Protein 7NVH (pdb70)

Organism: Mycobacterium tuberculosis (strain ATCC 25618 / H37Rv) (NCBI:txid83332)

InterPro domains:
  IPR000731 Sterol-sensing domain [PS50156] (220-335)
  IPR004869 Membrane transport protein MMPL domain [PF03176] (47-340)
  IPR004869 Membrane transport protein MMPL domain [PF03176] (427-735)
  IPR050545 HpnN/MmpL-like transporters [PTHR33406] (2-742)

Sequence (717 aa):
MFAWWGRTVYRYRFIVIGVMVALCLGGGVFGLSLGKHVTQSGFYDDGSQSVQASVLGDQVYGRDRSGHIVAIFQAPAGKTVDDPAWSKKKVVDELNRFQQDHPDQVLGWAGYLRASQATGMATADKKYTFVSIPLKGDDDDTILNNYKAIAPDLQRLDGGTVKKLAGLQPVAEALTGTIATDQRRMEVLALPLVAVVLFFVFGGVIAAGLPVMVGGLCIAGALGIMRFLAIFGPVHYFAQPVVSLIGLGIAIDYGLFIVSRFREEIAEGYDTETAVRRTVITAGRTVTFSAVLIVASAIGLLLFPQGFLKSLTYATIASVMLSAILSITVLPACLGILGKHVDAEEVEAGFWGKLVNRVMKRPVLFAAPIVIIMILLIIPVGKLSLGGISEKYLPPTNSVRQAQEEFDKLFPGYRTNPLTLVIQTSNHQPVTDAQIADIRSKAMAIGGFIEPDNDPANMWQERAYAVGASKDPSVRVLQNGLINPADASKKLTELRAITPPKGITVLVGGTPALELDSIHHGLFAKMPLMVVILLTTTIVLMFLAFGSVVLPIKATLMSALTLGSTMGILTWIFVDGHFSKWLNFTPTPLTAPVIGLIIALVFGLSTDYEVFLVSRMVEARERGMSTQEAIRIGTAATGRIITAAALIVAVVAGAFVFSDLVMMKYLAFGLMAALLLDATVVRMFLVPSVMKLLGDDCWWAPRWARRLQTRIGLGEIHLP

Solvent-accessible surface area: 29834 Å² total; per-residue (Å²): 132,19,37,157,63,0,128,28,0,42,179,124,49,120,115,17,39,39,73,27,38,56,120,2,109,48,26,8,93,86,3,147,34,2,40,153,88,4,12,38,63,12,26,72,20,95,60,15,84,0,22,82,2,34,70,34,2,51,103,7,0,1,66,92,29,42,20,8,0,2,0,0,1,63,10,51,104,70,108,57,2,73,29,114,70,20,24,135,91,2,33,68,47,2,53,147,9,49,120,92,32,78,109,36,4,58,12,15,58,2,26,24,124,49,82,169,26,100,62,23,10,17,113,89,56,89,40,0,0,0,7,1,24,0,79,12,134,71,50,31,60,1,1,79,24,5,75,59,0,10,84,58,0,83,152,9,22,69,48,55,3,68,13,0,9,109,6,4,14,13,53,18,26,17,35,9,6,74,68,0,38,156,40,5,93,70,105,2,60,64,89,1,40,77,29,0,90,153,13,18,55,8,104,64,2,6,29,15,0,40,82,1,0,28,16,0,42,26,4,0,39,4,68,0,30,108,52,14,96,155,34,94,4,8,24,9,0,24,0,0,1,8,8,10,0,6,0,1,0,0,0,0,0,0,23,1,0,18,14,0,72,66,0,31,89,101,65,78,91,26,66,32,0,0,58,33,0,4,14,17,9,2,15,20,0,28,6,0,0,38,0,8,28,7,0,1,66,1,0,47,60,0,35,0,17,0,0,76,3,0,0,93,0,0,38,14,0,0,58,20,0,2,66,0,0,29,13,0,0,2,0,11,0,6,77,45,7,154,131,1,93,74,167,132,93,62,64,32,133,43,3,107,30,3,67,130,0,3,128,132,21,82,116,61,8,47,71,22,48,104,104,2,88,93,56,49,120,31,35,61,154,40,69,33,19,21,64,46,16,91,0,0,9,51,94,35,80,39,12,87,12,7,59,47,3,47,147,39,11,109,64,80,126,100,82,28,0,14,0,0,0,40,15,76,100,143,96,90,7,74,105,62,40,18,53,62,0,55,68,76,0,72,86,26,49,25,1,76,78,70,109,136,49,88,71,57,20,4,98,72,42,78,93,34,108,51,20,70,132,63,74,6,5,57,2,5,49,14,11,14,93,99,106,88,42,11,52,122,13,9,96,76,2,89,75,30,93,41,55,189,30,8,69,28,19,2,0,8,58,14,0,20,43,27,12,6,24,100,14,1,103,75,74,32,96,90,1,65,81,41,7,58,75,44,0,61,77,36,0,25,24,4,1,3,2,50,34,2,1,83,10,0,12,115,11,1,49,37,0,19,9,0,0,40,0,32,3,0,98,9,1,27,68,20,81,109,20,180,199,29,69,8,31,64,12,61,2,5,1,3,0,15,0,1,0,25,1,9,0,4,1,7,3,0,0,6,2,0,4,2,1,20,44,0,8,18,1,77,70,122,67,62,65,11,59,60,0,0,58,33,0,3,5,23,2,0,143,23,2,45,5,0,11,95,0,10,35,33,4,2,18,11,0,6,129,3,43,6,2,2,0,8,0,0,0,37,0,5,49,10,1,4,109,16,3,0,61,38,0,10,37,41,2,0,1,0,35,0,77,97,75,22,101,89,0,22,134,7,27,197,167,2,91,150,75,6,91,188,83,32,26,21,98,32,74,25,141

Secondary structure (DSSP, 8-state):
-HHHHHHHHHHTSSTTTTTTTHHHHTTTSSGGGHHHHEES--SSBTTSHHHHHHHHHHHHH---TTSS-EEEEE-SSSS-TT-HHHHHHHHHHHTTTSSSSTTTB---EETTT-TT-GGGB-TTS-EEEEE--B--SSHHHHHHHHHTTHHHHTTGGGTT-EEESHHHHHHHHHTHHHHHHHHIIIIIHHHHHHHHHHHHSSHHHHHHHHHHHHHHHHHHHHHHHHHTTTS-EETTHHHHHHHHHHTHHHHHHHHHHHHHHHHHHTT--HHHHHHHHIIIIIHHHHHHHHHHHHHHHGGGGS-BHHHHHHHHHHHHHHHHHHHHHHHHHHHHHHHHGGGG----STTSSHHHHHHHTTTSTTTTTHHHHHHHHTTTGGGGS---B---GGGS-TT-SSHHHHHHHHHHSTTSS--EEEEEEEBTT--PPPHHHHHHHHHHHTT---B--SSS-GGGSSEEPPP-TT----TTEEEEEEEBSSGGGHHHHHHHHTT---SSSB--EEEEHHHHHHHHHHHHHTSHHHHHHHHHHHHHHHHHHHSS-SHHHHHHHHHHHHHHHHHHHHHIIIIIS-TTHHHHT----PPBHHHHHHHHHHHHHHHHHHHHHHHHHHHHHHHTT--HHHHHHHHHHHSHHHHHHHHHHHHHHHHHHHT-S-HHHHHHHHHHHHHHHHIIIIIIIIIHHHHHHHH-GGGG---HHHHHHHHHHT-------

Radius of gyration: 29.67 Å; Cα contacts (8 Å, |Δi|>4): 1236; chains: 1; bounding box: 66×55×86 Å

B-factor: mean 53.31, std 4.45, range [43.67, 74.85]

Structure (mmCIF, N/CA/C/O backbone):
data_7NVH
#
_entry.id   7NVH
#
_cell.length_a   1.00
_cell.length_b   1.00
_cell.length_c   1.00
_cell.angle_alpha   90.00
_cell.angle_beta   90.00
_cell.angle_gamma   90.00
#
_symmetry.space_group_name_H-M   'P 1'
#
loop_
_entity.id
_entity.type
_entity.pdbx_description
1 polymer 'Trehalose monomycolate exporter MmpL3'
2 non-polymer 'Lauryl Maltose Neopentyl Glycol'
#
loop_
_atom_site.group_PDB
_atom_site.id
_atom_site.type_symbol
_atom_site.label_atom_id
_atom_site.label_alt_id
_atom_site.label_comp_id
_atom_site.label_asym_id
_atom_site.label_entity_id
_atom_site.label_seq_id
_atom_site.pdbx_PDB_ins_code
_atom_site.Cartn_x
_atom_site.Cartn_y
_atom_site.Cartn_z
_atom_site.occupancy
_atom_site.B_iso_or_equiv
_atom_site.auth_seq_id
_atom_site.auth_comp_id
_atom_site.auth_asym_id
_atom_site.auth_atom_id
_atom_site.pdbx_PDB_model_num
ATOM 1 N N . MET A 1 1 ? 113.881 148.326 114.337 1.00 52.55 1 MET A N 1
ATOM 2 C CA . MET A 1 1 ? 114.470 148.610 115.639 1.00 52.55 1 MET A CA 1
ATOM 3 C C . MET A 1 1 ? 115.983 148.724 115.527 1.00 52.55 1 MET A C 1
ATOM 4 O O . MET A 1 1 ? 116.560 149.755 115.861 1.00 52.55 1 MET A O 1
ATOM 9 N N . PHE A 1 2 ? 116.626 147.654 115.059 1.00 49.27 2 PHE A N 1
ATOM 10 C CA . PHE A 1 2 ? 118.066 147.693 114.838 1.00 49.27 2 PHE A CA 1
ATOM 11 C C . PHE A 1 2 ? 118.428 148.463 113.578 1.00 49.27 2 PHE A C 1
ATOM 12 O O . PHE A 1 2 ? 119.538 148.994 113.481 1.00 49.27 2 PHE A O 1
ATOM 20 N N . ALA A 1 3 ? 117.519 148.530 112.607 1.00 47.65 3 ALA A N 1
ATOM 21 C CA . ALA A 1 3 ? 117.757 149.303 111.397 1.00 47.65 3 ALA A CA 1
ATOM 22 C C . ALA A 1 3 ? 117.507 150.788 111.595 1.00 47.65 3 ALA A C 1
ATOM 23 O O . ALA A 1 3 ? 117.813 151.578 110.696 1.00 47.65 3 ALA A O 1
ATOM 25 N N . TRP A 1 4 ? 116.953 151.180 112.738 1.00 46.18 4 TRP A N 1
ATOM 26 C CA . TRP A 1 4 ? 116.800 152.581 113.102 1.00 46.18 4 TRP A CA 1
ATOM 27 C C . TRP A 1 4 ? 117.961 153.059 113.961 1.00 46.18 4 TRP A C 1
ATOM 28 O O . TRP A 1 4 ? 118.444 154.186 113.788 1.00 46.18 4 TRP A O 1
ATOM 39 N N . TRP A 1 5 ? 118.423 152.211 114.881 1.00 46.41 5 TRP A N 1
ATOM 40 C CA . TRP A 1 5 ? 119.595 152.556 115.673 1.00 46.41 5 TRP A CA 1
ATOM 41 C C . TRP A 1 5 ? 120.828 152.699 114.799 1.00 46.41 5 TRP A C 1
ATOM 42 O O . TRP A 1 5 ? 121.690 153.532 115.083 1.00 46.41 5 TRP A O 1
ATOM 53 N N . GLY A 1 6 ? 120.932 151.905 113.735 1.00 46.34 6 GLY A N 1
ATOM 54 C CA . GLY A 1 6 ? 122.047 152.060 112.821 1.00 46.34 6 GLY A CA 1
ATOM 55 C C . GLY A 1 6 ? 122.079 153.419 112.155 1.00 46.34 6 GLY A C 1
ATOM 56 O O . GLY A 1 6 ? 123.154 153.959 111.887 1.00 46.34 6 GLY A O 1
ATOM 57 N N . ARG A 1 7 ? 120.910 153.990 111.879 1.00 46.33 7 ARG A N 1
ATOM 58 C CA . ARG A 1 7 ? 120.838 155.303 111.254 1.00 46.33 7 ARG A CA 1
ATOM 59 C C . ARG A 1 7 ? 120.961 156.440 112.251 1.00 46.33 7 ARG A C 1
ATOM 60 O O . ARG A 1 7 ? 121.407 157.530 111.876 1.00 46.33 7 ARG A O 1
ATOM 68 N N . THR A 1 8 ? 120.566 156.228 113.506 1.00 46.09 8 THR A N 1
ATOM 69 C CA . THR A 1 8 ? 120.659 157.293 114.497 1.00 46.09 8 THR A CA 1
ATOM 70 C C . THR A 1 8 ? 121.962 157.283 115.284 1.00 46.09 8 THR A C 1
ATOM 71 O O . THR A 1 8 ? 122.278 158.285 115.931 1.00 46.09 8 THR A O 1
ATOM 75 N N . VAL A 1 9 ? 122.727 156.190 115.252 1.00 46.37 9 VAL A N 1
ATOM 76 C CA . VAL A 1 9 ? 124.031 156.180 115.908 1.00 46.37 9 VAL A CA 1
ATOM 77 C C . VAL A 1 9 ? 125.099 156.822 115.043 1.00 46.37 9 VAL A C 1
ATOM 78 O O . VAL A 1 9 ? 126.212 157.065 115.524 1.00 46.37 9 VAL A O 1
ATOM 82 N N . TYR A 1 10 ? 124.795 157.112 113.782 1.00 46.06 10 TYR A N 1
ATOM 83 C CA . TYR A 1 10 ? 125.731 157.808 112.913 1.00 46.06 10 TYR A CA 1
ATOM 84 C C . TYR A 1 10 ? 125.454 159.298 112.819 1.00 46.06 10 TYR A C 1
ATOM 85 O O . TYR A 1 10 ? 126.397 160.089 112.748 1.00 46.06 10 TYR A O 1
ATOM 94 N N . ARG A 1 11 ? 124.185 159.708 112.802 1.00 45.19 11 ARG A N 1
ATOM 95 C CA . ARG A 1 11 ? 123.892 161.136 112.785 1.00 45.19 11 ARG A CA 1
ATOM 96 C C . ARG A 1 11 ? 124.418 161.807 114.046 1.00 45.19 11 ARG A C 1
ATOM 97 O O . ARG A 1 11 ? 125.026 162.882 113.982 1.00 45.19 11 ARG A O 1
ATOM 105 N N . TYR A 1 12 ? 124.208 161.181 115.200 1.00 44.93 12 TYR A N 1
ATOM 106 C CA . TYR A 1 12 ? 124.810 161.608 116.458 1.00 44.93 12 TYR A CA 1
ATOM 107 C C . TYR A 1 12 ? 125.826 160.540 116.839 1.00 44.93 12 TYR A C 1
ATOM 108 O O . TYR A 1 12 ? 125.541 159.637 117.622 1.00 44.93 12 TYR A O 1
ATOM 117 N N . ARG A 1 13 ? 127.022 160.645 116.271 1.00 45.65 13 ARG A N 1
ATOM 118 C CA . ARG A 1 13 ? 128.110 159.735 116.591 1.00 45.65 13 ARG A CA 1
ATOM 119 C C . ARG A 1 13 ? 129.128 160.365 117.523 1.00 45.65 13 ARG A C 1
ATOM 120 O O . ARG A 1 13 ? 130.081 159.695 117.931 1.00 45.65 13 ARG A O 1
ATOM 128 N N . PHE A 1 14 ? 128.944 161.635 117.871 1.00 46.83 14 PHE A N 1
ATOM 129 C CA . PHE A 1 14 ? 129.758 162.321 118.861 1.00 46.83 14 PHE A CA 1
ATOM 130 C C . PHE A 1 14 ? 129.069 162.413 120.211 1.00 46.83 14 PHE A C 1
ATOM 131 O O . PHE A 1 14 ? 129.717 162.241 121.245 1.00 46.83 14 PHE A O 1
ATOM 139 N N . ILE A 1 15 ? 127.759 162.672 120.225 1.00 46.78 15 ILE A N 1
ATOM 140 C CA . ILE A 1 15 ? 127.005 162.694 121.472 1.00 46.78 15 ILE A CA 1
ATOM 141 C C . ILE A 1 15 ? 126.835 161.305 122.066 1.00 46.78 15 ILE A C 1
ATOM 142 O O . ILE A 1 15 ? 126.447 161.183 123.230 1.00 46.78 15 ILE A O 1
ATOM 147 N N . VAL A 1 16 ? 127.125 160.252 121.306 1.00 48.74 16 VAL A N 1
ATOM 148 C CA . VAL A 1 16 ? 127.115 158.905 121.859 1.00 48.74 16 VAL A CA 1
ATOM 149 C C . VAL A 1 16 ? 128.522 158.448 122.228 1.00 48.74 16 VAL A C 1
ATOM 150 O O . VAL A 1 16 ? 128.673 157.591 123.112 1.00 48.74 16 VAL A O 1
ATOM 154 N N . ILE A 1 17 ? 129.555 159.015 121.605 1.00 50.04 17 ILE A N 1
ATOM 155 C CA . ILE A 1 17 ? 130.933 158.685 121.948 1.00 50.04 17 ILE A CA 1
ATOM 156 C C . ILE A 1 17 ? 131.473 159.561 123.066 1.00 50.04 17 ILE A C 1
ATOM 157 O O . ILE A 1 17 ? 132.537 159.247 123.620 1.00 50.04 17 ILE A O 1
ATOM 162 N N . GLY A 1 18 ? 130.784 160.644 123.415 1.00 53.28 18 GLY A N 1
ATOM 163 C CA . GLY A 1 18 ? 131.232 161.516 124.482 1.00 53.28 18 GLY A CA 1
ATOM 164 C C . GLY A 1 18 ? 130.375 161.443 125.728 1.00 53.28 18 GLY A C 1
ATOM 165 O O . GLY A 1 18 ? 130.782 161.910 126.794 1.00 53.28 18 GLY A O 1
ATOM 166 N N . VAL A 1 19 ? 129.185 160.864 125.610 1.00 54.56 19 VAL A N 1
ATOM 167 C CA . VAL A 1 19 ? 128.303 160.660 126.749 1.00 54.56 19 VAL A CA 1
ATOM 168 C C . VAL A 1 19 ? 128.429 159.250 127.305 1.00 54.56 19 VAL A C 1
ATOM 169 O O . VAL A 1 19 ? 128.488 159.060 128.521 1.00 54.56 19 VAL A O 1
ATOM 173 N N . MET A 1 20 ? 128.484 158.252 126.427 1.00 55.56 20 MET A N 1
ATOM 174 C CA . MET A 1 20 ? 128.635 156.883 126.889 1.00 55.56 20 MET A CA 1
ATOM 175 C C . MET A 1 20 ? 130.064 156.561 127.296 1.00 55.56 20 MET A C 1
ATOM 176 O O . MET A 1 20 ? 130.302 155.485 127.854 1.00 55.56 20 MET A O 1
ATOM 181 N N . VAL A 1 21 ? 131.016 157.450 127.025 1.00 55.14 21 VAL A N 1
ATOM 182 C CA . VAL A 1 21 ? 132.337 157.310 127.621 1.00 55.14 21 VAL A CA 1
ATOM 183 C C . VAL A 1 21 ? 132.403 158.046 128.953 1.00 55.14 21 VAL A C 1
ATOM 184 O O . VAL A 1 21 ? 133.119 157.615 129.859 1.00 55.14 21 VAL A O 1
ATOM 188 N N . ALA A 1 22 ? 131.660 159.144 129.100 1.00 55.18 22 ALA A N 1
ATOM 189 C CA . ALA A 1 22 ? 131.572 159.804 130.396 1.00 55.18 22 ALA A CA 1
ATOM 190 C C . ALA A 1 22 ? 130.912 158.891 131.418 1.00 55.18 22 ALA A C 1
ATOM 191 O O . ALA A 1 22 ? 131.432 158.696 132.521 1.00 55.18 22 ALA A O 1
ATOM 193 N N . LEU A 1 23 ? 129.781 158.287 131.047 1.00 56.40 23 LEU A N 1
ATOM 194 C CA . LEU A 1 23 ? 129.064 157.414 131.968 1.00 56.40 23 LEU A CA 1
ATOM 195 C C . LEU A 1 23 ? 129.854 156.164 132.329 1.00 56.40 23 LEU A C 1
ATOM 196 O O . LEU A 1 23 ? 129.505 155.487 133.301 1.00 56.40 23 LEU A O 1
ATOM 201 N N . CYS A 1 24 ? 130.902 155.835 131.574 1.00 55.93 24 CYS A N 1
ATOM 202 C CA . CYS A 1 24 ? 131.721 154.668 131.861 1.00 55.93 24 CYS A CA 1
ATOM 203 C C . CYS A 1 24 ? 133.083 155.011 132.444 1.00 55.93 24 CYS A C 1
ATOM 204 O O . CYS A 1 24 ? 133.757 154.117 132.965 1.00 55.93 24 CYS A O 1
ATOM 207 N N . LEU A 1 25 ? 133.508 156.269 132.365 1.00 55.71 25 LEU A N 1
ATOM 208 C CA . LEU A 1 25 ? 134.768 156.705 132.949 1.00 55.71 25 LEU A CA 1
ATOM 209 C C . LEU A 1 25 ? 134.573 157.438 134.267 1.00 55.71 25 LEU A C 1
ATOM 210 O O . LEU A 1 25 ? 135.182 157.064 135.275 1.00 55.71 25 LEU A O 1
ATOM 215 N N . GLY A 1 26 ? 133.725 158.467 134.294 1.00 56.30 26 GLY A N 1
ATOM 216 C CA . GLY A 1 26 ? 133.351 159.045 135.567 1.00 56.30 26 GLY A CA 1
ATOM 217 C C . GLY A 1 26 ? 132.469 158.156 136.408 1.00 56.30 26 GLY A C 1
ATOM 218 O O . GLY A 1 26 ? 132.370 158.359 137.620 1.00 56.30 26 GLY A O 1
ATOM 219 N N . GLY A 1 27 ? 131.813 157.184 135.785 1.00 54.72 27 GLY A N 1
ATOM 220 C CA . GLY A 1 27 ? 131.130 156.133 136.498 1.00 54.72 27 GLY A CA 1
ATOM 221 C C . GLY A 1 27 ? 132.015 154.976 136.873 1.00 54.72 27 GLY A C 1
ATOM 222 O O . GLY A 1 27 ? 131.573 154.074 137.588 1.00 54.72 27 GLY A O 1
ATOM 223 N N . GLY A 1 28 ? 133.259 154.970 136.409 1.00 54.59 28 GLY A N 1
ATOM 224 C CA . GLY A 1 28 ? 134.206 153.938 136.775 1.00 54.59 28 GLY A CA 1
ATOM 225 C C . GLY A 1 28 ? 135.154 154.415 137.852 1.00 54.59 28 GLY A C 1
ATOM 226 O O . GLY A 1 28 ? 135.664 153.615 138.640 1.00 54.59 28 GLY A O 1
ATOM 227 N N . VAL A 1 29 ? 135.404 155.726 137.889 1.00 55.44 29 VAL A N 1
ATOM 228 C CA . VAL A 1 29 ? 136.142 156.291 139.013 1.00 55.44 29 VAL A CA 1
ATOM 229 C C . VAL A 1 29 ? 135.351 156.161 140.306 1.00 55.44 29 VAL A C 1
ATOM 230 O O . VAL A 1 29 ? 135.935 156.208 141.394 1.00 55.44 29 VAL A O 1
ATOM 234 N N . PHE A 1 30 ? 134.029 156.005 140.217 1.00 55.61 30 PHE A N 1
ATOM 235 C CA . PHE A 1 30 ? 133.216 155.737 141.396 1.00 55.61 30 PHE A CA 1
ATOM 236 C C . PHE A 1 30 ? 133.362 154.301 141.876 1.00 55.61 30 PHE A C 1
ATOM 237 O O . PHE A 1 30 ? 133.198 154.032 143.070 1.00 55.61 30 PHE A O 1
ATOM 245 N N . GLY A 1 31 ? 133.664 153.372 140.972 1.00 55.71 31 GLY A N 1
ATOM 246 C CA . GLY A 1 31 ? 133.839 151.984 141.351 1.00 55.71 31 GLY A CA 1
ATOM 247 C C . GLY A 1 31 ? 135.168 151.657 141.986 1.00 55.71 31 GLY A C 1
ATOM 248 O O . GLY A 1 31 ? 135.356 150.529 142.451 1.00 55.71 31 GLY A O 1
ATOM 249 N N . LEU A 1 32 ? 136.093 152.618 142.024 1.00 57.01 32 LEU A N 1
ATOM 250 C CA . LEU A 1 32 ? 137.389 152.388 142.650 1.00 57.01 32 LEU A CA 1
ATOM 251 C C . LEU A 1 32 ? 137.262 152.096 144.138 1.00 57.01 32 LEU A C 1
ATOM 252 O O . LEU A 1 32 ? 138.188 151.530 144.729 1.00 57.01 32 LEU A O 1
ATOM 257 N N . SER A 1 33 ? 136.142 152.464 144.751 1.00 56.97 33 SER A N 1
ATOM 258 C CA . SER A 1 33 ? 135.877 152.189 146.154 1.00 56.97 33 SER A CA 1
ATOM 259 C C . SER A 1 33 ? 135.215 150.837 146.370 1.00 56.97 33 SER A C 1
ATOM 260 O O . SER A 1 33 ? 134.831 150.525 147.501 1.00 56.97 33 SER A O 1
ATOM 263 N N . LEU A 1 34 ? 135.060 150.035 145.313 1.00 55.77 34 LEU A N 1
ATOM 264 C CA . LEU A 1 34 ? 134.361 148.761 145.450 1.00 55.77 34 LEU A CA 1
ATOM 265 C C . LEU A 1 34 ? 135.107 147.810 146.375 1.00 55.77 34 LEU A C 1
ATOM 266 O O . LEU A 1 34 ? 134.487 147.093 147.168 1.00 55.77 34 LEU A O 1
ATOM 271 N N . GLY A 1 35 ? 136.437 147.788 146.291 1.00 56.11 35 GLY A N 1
ATOM 272 C CA . GLY A 1 35 ? 137.218 146.853 147.082 1.00 56.11 35 GLY A CA 1
ATOM 273 C C . GLY A 1 35 ? 137.033 146.998 148.577 1.00 56.11 35 GLY A C 1
ATOM 274 O O . GLY A 1 35 ? 137.241 146.031 149.315 1.00 56.11 35 GLY A O 1
ATOM 275 N N . LYS A 1 36 ? 136.656 148.188 149.045 1.00 57.27 36 LYS A N 1
ATOM 276 C CA . LYS A 1 36 ? 136.434 148.387 150.471 1.00 57.27 36 LYS A CA 1
ATOM 277 C C . LYS A 1 36 ? 135.098 147.813 150.924 1.00 57.27 36 LYS A C 1
ATOM 278 O O . LYS A 1 36 ? 134.998 147.268 152.029 1.00 57.27 36 LYS A O 1
ATOM 284 N N . HIS A 1 37 ? 134.065 147.921 150.091 1.00 58.28 37 HIS A N 1
ATOM 285 C CA . HIS A 1 37 ? 132.701 147.599 150.491 1.00 58.28 37 HIS A CA 1
ATOM 286 C C . HIS A 1 37 ? 132.276 146.180 150.141 1.00 58.28 37 HIS A C 1
ATOM 287 O O . HIS A 1 37 ? 131.130 145.812 150.414 1.00 58.28 37 HIS A O 1
ATOM 294 N N . VAL A 1 38 ? 133.150 145.377 149.550 1.00 57.65 38 VAL A N 1
ATOM 295 C CA . VAL A 1 38 ? 132.805 143.997 149.234 1.00 57.65 38 VAL A CA 1
ATOM 296 C C . VAL A 1 38 ? 132.862 143.159 150.501 1.00 57.65 38 VAL A C 1
ATOM 297 O O . VAL A 1 38 ? 133.780 143.293 151.318 1.00 57.65 38 VAL A O 1
ATOM 301 N N . THR A 1 39 ? 131.867 142.297 150.674 1.00 59.23 39 THR A N 1
ATOM 302 C CA . THR A 1 39 ? 131.759 141.435 151.839 1.00 59.23 39 THR A CA 1
ATOM 303 C C . THR A 1 39 ? 132.143 140.005 151.482 1.00 59.23 39 THR A C 1
ATOM 304 O O . THR A 1 39 ? 132.282 139.642 150.313 1.00 59.23 39 THR A O 1
ATOM 308 N N . GLN A 1 40 ? 132.317 139.185 152.517 1.00 60.06 40 GLN A N 1
ATOM 309 C CA . GLN A 1 40 ? 132.635 137.774 152.341 1.00 60.06 40 GLN A CA 1
ATOM 310 C C . GLN A 1 40 ? 131.504 136.862 152.794 1.00 60.06 40 GLN A C 1
ATOM 311 O O . GLN A 1 40 ? 131.682 135.639 152.823 1.00 60.06 40 GLN A O 1
ATOM 317 N N . SER A 1 41 ? 130.351 137.418 153.145 1.00 60.93 41 SER A N 1
ATOM 318 C CA . SER A 1 41 ? 129.208 136.638 153.586 1.00 60.93 41 SER A CA 1
ATOM 319 C C . SER A 1 41 ? 128.204 136.489 152.452 1.00 60.93 41 SER A C 1
ATOM 320 O O . SER A 1 41 ? 128.077 137.363 151.592 1.00 60.93 41 SER A O 1
ATOM 323 N N . GLY A 1 42 ? 127.491 135.367 152.458 1.00 59.83 42 GLY A N 1
ATOM 324 C CA . GLY A 1 42 ? 126.500 135.107 151.434 1.00 59.83 42 GLY A CA 1
ATOM 325 C C . GLY A 1 42 ? 126.530 133.691 150.903 1.00 59.83 42 GLY A C 1
ATOM 326 O O . GLY A 1 42 ? 125.798 133.359 149.967 1.00 59.83 42 GLY A O 1
ATOM 327 N N . PHE A 1 43 ? 127.373 132.842 151.490 1.00 59.51 43 PHE A N 1
ATOM 328 C CA . PHE A 1 43 ? 127.454 131.451 151.064 1.00 59.51 43 PHE A CA 1
ATOM 329 C C . PHE A 1 43 ? 126.401 130.568 151.708 1.00 59.51 43 PHE A C 1
ATOM 330 O O . PHE A 1 43 ? 126.357 129.372 151.402 1.00 59.51 43 PHE A O 1
ATOM 338 N N . TYR A 1 44 ? 125.563 131.109 152.584 1.00 59.77 44 TYR A N 1
ATOM 339 C CA . TYR A 1 44 ? 124.620 130.316 153.355 1.00 59.77 44 TYR A CA 1
ATOM 340 C C . TYR A 1 44 ? 123.202 130.811 153.115 1.00 59.77 44 TYR A C 1
ATOM 341 O O . TYR A 1 44 ? 122.971 132.013 152.955 1.00 59.77 44 TYR A O 1
ATOM 350 N N . ASP A 1 45 ? 122.256 129.874 153.088 1.00 59.06 45 ASP A N 1
ATOM 351 C CA . ASP A 1 45 ? 120.844 130.203 152.951 1.00 59.06 45 ASP A CA 1
ATOM 352 C C . ASP A 1 45 ? 120.386 130.979 154.178 1.00 59.06 45 ASP A C 1
ATOM 353 O O . ASP A 1 45 ? 120.194 130.396 155.248 1.00 59.06 45 ASP A O 1
ATOM 358 N N . ASP A 1 46 ? 120.182 132.285 154.027 1.00 60.01 46 ASP A N 1
ATOM 359 C CA . ASP A 1 46 ? 119.883 133.151 155.160 1.00 60.01 46 ASP A CA 1
ATOM 360 C C . ASP A 1 46 ? 118.503 132.909 155.756 1.00 60.01 46 ASP A C 1
ATOM 36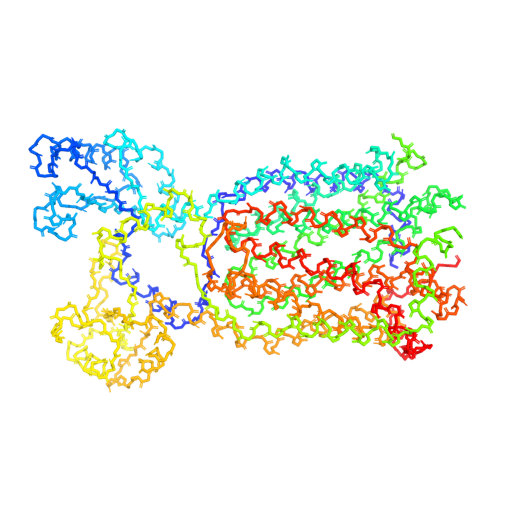1 O O . ASP A 1 46 ? 118.211 133.443 156.831 1.00 60.01 46 ASP A O 1
ATOM 366 N N . GLY A 1 47 ? 117.650 132.132 155.093 1.00 58.91 47 GLY A N 1
ATOM 367 C CA . GLY A 1 47 ? 116.372 131.744 155.649 1.00 58.91 47 GLY A CA 1
ATOM 368 C C . GLY A 1 47 ? 116.326 130.352 156.234 1.00 58.91 47 GLY A C 1
ATOM 369 O O . GLY A 1 47 ? 115.246 129.908 156.649 1.00 58.91 47 GLY A O 1
ATOM 370 N N . SER A 1 48 ? 117.448 129.641 156.288 1.00 56.13 48 SER A N 1
ATOM 371 C CA . SER A 1 48 ? 117.470 128.275 156.778 1.00 56.13 48 SER A CA 1
ATOM 372 C C . SER A 1 48 ? 117.376 128.246 158.299 1.00 56.13 48 SER A C 1
ATOM 373 O O . SER A 1 48 ? 117.424 129.275 158.976 1.00 56.13 48 SER A O 1
ATOM 376 N N . GLN A 1 49 ? 117.236 127.037 158.839 1.00 52.60 49 GLN A N 1
ATOM 377 C CA . GLN A 1 49 ? 117.170 126.852 160.281 1.00 52.60 49 GLN A CA 1
ATOM 378 C C . GLN A 1 49 ? 118.539 126.855 160.942 1.00 52.60 49 GLN A C 1
ATOM 379 O O . GLN A 1 49 ? 118.612 126.908 162.173 1.00 52.60 49 GLN A O 1
ATOM 385 N N . SER A 1 50 ? 119.618 126.794 160.163 1.00 52.44 50 SER A N 1
ATOM 386 C CA . SER A 1 50 ? 120.963 126.838 160.722 1.00 52.44 50 SER A CA 1
ATOM 387 C C . SER A 1 50 ? 121.489 128.262 160.835 1.00 52.44 50 SER A C 1
ATOM 388 O O . SER A 1 50 ? 122.201 128.583 161.792 1.00 52.44 50 SER A O 1
ATOM 391 N N . VAL A 1 51 ? 121.152 129.126 159.877 1.00 53.99 51 VAL A N 1
ATOM 392 C CA . VAL A 1 51 ? 121.497 130.537 160.005 1.00 53.99 51 VAL A CA 1
ATOM 393 C C . VAL A 1 51 ? 120.734 131.165 161.161 1.00 53.99 51 VAL A C 1
ATOM 394 O O . VAL A 1 51 ? 121.276 131.990 161.905 1.00 53.99 51 VAL A O 1
ATOM 398 N N . GLN A 1 52 ? 119.469 130.782 161.338 1.00 52.15 52 GLN A N 1
ATOM 399 C CA . GLN A 1 52 ? 118.712 131.247 162.494 1.00 52.15 52 GLN A CA 1
ATOM 400 C C . GLN A 1 52 ? 119.385 130.836 163.795 1.00 52.15 52 GLN A C 1
ATOM 401 O O . GLN A 1 52 ? 119.507 131.649 164.719 1.00 52.15 52 GLN A O 1
ATOM 407 N N . ALA A 1 53 ? 119.831 129.582 163.879 1.00 50.81 53 ALA A N 1
ATOM 408 C CA . ALA A 1 53 ? 120.514 129.096 165.070 1.00 50.81 53 ALA A CA 1
ATOM 409 C C . ALA A 1 53 ? 121.819 129.841 165.312 1.00 50.81 53 ALA A C 1
ATOM 410 O O . ALA A 1 53 ? 122.122 130.207 166.452 1.00 50.81 53 ALA A O 1
ATOM 412 N N . SER A 1 54 ? 122.602 130.072 164.257 1.00 51.53 54 SER A N 1
ATOM 413 C CA . SER A 1 54 ? 123.846 130.816 164.404 1.00 51.53 54 SER A CA 1
ATOM 414 C C . SER A 1 54 ? 123.611 132.246 164.867 1.00 51.53 54 SER A C 1
ATOM 415 O O . SER A 1 54 ? 124.343 132.731 165.737 1.00 51.53 54 SER A O 1
ATOM 418 N N . VAL A 1 55 ? 122.610 132.924 164.315 1.00 51.50 55 VAL A N 1
ATOM 419 C CA . VAL A 1 55 ? 122.285 134.282 164.736 1.00 51.50 55 VAL A CA 1
ATOM 420 C C . VAL A 1 55 ? 121.821 134.319 166.186 1.00 51.50 55 VAL A C 1
ATOM 421 O O . VAL A 1 55 ? 122.231 135.200 166.944 1.00 51.50 55 VAL A O 1
ATOM 425 N N . LEU A 1 56 ? 120.970 133.377 166.601 1.00 50.99 56 LEU A N 1
ATOM 426 C CA . LEU A 1 56 ? 120.559 133.338 168.003 1.00 50.99 56 LEU A CA 1
ATOM 427 C C . LEU A 1 56 ? 121.742 133.071 168.923 1.00 50.99 56 LEU A C 1
ATOM 428 O O . LEU A 1 56 ? 121.846 133.674 169.998 1.00 50.99 56 LEU A O 1
ATOM 433 N N . GLY A 1 57 ? 122.635 132.163 168.530 1.00 50.44 57 GLY A N 1
ATOM 434 C CA . GLY A 1 57 ? 123.809 131.902 169.343 1.00 50.44 57 GLY A CA 1
ATOM 435 C C . GLY A 1 57 ? 124.695 133.122 169.491 1.00 50.44 57 GLY A C 1
ATOM 436 O O . GLY A 1 57 ? 125.158 133.435 170.590 1.00 50.44 57 GLY A O 1
ATOM 437 N N . ASP A 1 58 ? 124.938 133.831 168.389 1.00 51.87 58 ASP A N 1
ATOM 438 C CA . ASP A 1 58 ? 125.734 135.050 168.460 1.00 51.87 58 ASP A CA 1
ATOM 439 C C . ASP A 1 58 ? 125.054 136.116 169.308 1.00 51.87 58 ASP A C 1
ATOM 440 O O . ASP A 1 58 ? 125.722 136.829 170.064 1.00 51.87 58 ASP A O 1
ATOM 445 N N . GLN A 1 59 ? 123.732 136.245 169.193 1.00 51.37 59 GLN A N 1
ATOM 446 C CA . GLN A 1 59 ? 123.019 137.280 169.933 1.00 51.37 59 GLN A CA 1
ATOM 447 C C . GLN A 1 59 ? 123.035 137.005 171.430 1.00 51.37 59 GLN A C 1
ATOM 448 O O . GLN A 1 59 ? 123.327 137.896 172.234 1.00 51.37 59 GLN A O 1
ATOM 454 N N . VAL A 1 60 ? 122.718 135.776 171.825 1.00 50.01 60 VAL A N 1
ATOM 455 C CA . VAL A 1 60 ? 122.517 135.476 173.238 1.00 50.01 60 VAL A CA 1
ATOM 456 C C . VAL A 1 60 ? 123.824 135.128 173.934 1.00 50.01 60 VAL A C 1
ATOM 457 O O . VAL A 1 60 ? 124.087 135.600 175.041 1.00 50.01 60 VAL A O 1
ATOM 461 N N . TYR A 1 61 ? 124.659 134.305 173.309 1.00 49.00 61 TYR A N 1
ATOM 462 C CA . TYR A 1 61 ? 125.861 133.795 173.949 1.00 49.00 61 TYR A CA 1
ATOM 463 C C . TYR A 1 61 ? 127.117 134.563 173.569 1.00 49.00 61 TYR A C 1
ATOM 464 O O . TYR A 1 61 ? 128.199 134.232 174.060 1.00 49.00 61 TYR A O 1
ATOM 473 N N . GLY A 1 62 ? 127.008 135.575 172.718 1.00 50.09 62 GLY A N 1
ATOM 474 C CA . GLY A 1 62 ? 128.171 136.344 172.331 1.00 50.09 62 GLY A CA 1
ATOM 475 C C . GLY A 1 62 ? 128.997 135.666 171.260 1.00 50.09 62 GLY A C 1
ATOM 476 O O . GLY A 1 62 ? 129.046 134.436 171.188 1.00 50.09 62 GLY A O 1
ATOM 477 N N . ARG A 1 63 ? 129.652 136.462 170.423 1.00 51.76 63 ARG A N 1
ATOM 478 C CA . ARG A 1 63 ? 130.448 135.917 169.336 1.00 51.76 63 ARG A CA 1
ATOM 479 C C . ARG A 1 63 ? 131.674 135.193 169.877 1.00 51.76 63 ARG A C 1
ATOM 480 O O . ARG A 1 63 ? 132.273 135.597 170.876 1.00 51.76 63 ARG A O 1
ATOM 488 N N . ASP A 1 64 ? 132.048 134.106 169.204 1.00 51.76 64 ASP A N 1
ATOM 489 C CA . ASP A 1 64 ? 133.191 133.289 169.612 1.00 51.76 64 ASP A CA 1
ATOM 490 C C . ASP A 1 64 ? 134.461 133.919 169.058 1.00 51.76 64 ASP A C 1
ATOM 491 O O . ASP A 1 64 ? 134.911 133.601 167.957 1.00 51.76 64 ASP A O 1
ATOM 496 N N . ARG A 1 65 ? 135.046 134.825 169.834 1.00 51.76 65 ARG A N 1
ATOM 497 C CA . ARG A 1 65 ? 136.279 135.506 169.446 1.00 51.76 65 ARG A CA 1
ATOM 498 C C . ARG A 1 65 ? 137.509 134.779 169.976 1.00 51.76 65 ARG A C 1
ATOM 499 O O . ARG A 1 65 ? 138.370 135.369 170.621 1.00 51.76 65 ARG A O 1
ATOM 507 N N . SER A 1 66 ? 137.604 133.480 169.709 1.00 51.64 66 SER A N 1
ATOM 508 C CA . SER A 1 66 ? 138.746 132.694 170.151 1.00 51.64 66 SER A CA 1
ATOM 509 C C . SER A 1 66 ? 139.612 132.193 169.010 1.00 51.64 66 SER A C 1
ATOM 510 O O . SER A 1 66 ? 140.833 132.133 169.161 1.00 51.64 66 SER A O 1
ATOM 513 N N . GLY A 1 67 ? 139.016 131.840 167.877 1.00 51.09 67 GLY A N 1
ATOM 514 C CA . GLY A 1 67 ? 139.747 131.385 166.718 1.00 51.09 67 GLY A CA 1
ATOM 515 C C . GLY A 1 67 ? 140.116 132.468 165.731 1.00 51.09 67 GLY A C 1
ATOM 516 O O . GLY A 1 67 ? 140.541 132.145 164.616 1.00 51.09 67 GLY A O 1
ATOM 517 N N . HIS A 1 68 ? 139.961 133.742 166.096 1.00 49.11 68 HIS A N 1
ATOM 518 C CA . HIS A 1 68 ? 140.269 134.823 165.167 1.00 49.11 68 HIS A CA 1
ATOM 519 C C . HIS A 1 68 ? 141.742 134.816 164.785 1.00 49.11 68 HIS A C 1
ATOM 520 O O . HIS A 1 68 ? 142.089 134.798 163.600 1.00 49.11 68 HIS A O 1
ATOM 527 N N . ILE A 1 69 ? 142.624 134.827 165.780 1.00 46.17 69 ILE A N 1
ATOM 528 C CA . ILE A 1 69 ? 144.064 134.808 165.562 1.00 46.17 69 ILE A CA 1
ATOM 529 C C . ILE A 1 69 ? 144.687 133.871 166.582 1.00 46.17 69 ILE A C 1
ATOM 530 O O . ILE A 1 69 ? 144.412 133.984 167.780 1.00 46.17 69 ILE A O 1
ATOM 535 N N . VAL A 1 70 ? 145.519 132.948 166.114 1.00 46.11 70 VAL A N 1
ATOM 536 C CA . VAL A 1 70 ? 146.407 132.180 166.975 1.00 46.11 70 VAL A CA 1
ATOM 537 C C . VAL A 1 70 ? 147.828 132.387 166.472 1.00 46.11 70 VAL A C 1
ATOM 538 O O . VAL A 1 70 ? 148.104 132.212 165.281 1.00 46.11 70 VAL A O 1
ATOM 542 N N . ALA A 1 71 ? 148.714 132.796 167.369 1.00 45.51 71 ALA A N 1
ATOM 543 C CA . ALA A 1 71 ? 150.088 133.139 167.024 1.00 45.51 71 ALA A CA 1
ATOM 544 C C . ALA A 1 71 ? 151.008 132.127 167.687 1.00 45.51 71 ALA A C 1
ATOM 545 O O . ALA A 1 71 ? 151.113 132.089 168.915 1.00 45.51 71 ALA A O 1
ATOM 547 N N . ILE A 1 72 ? 151.685 131.325 166.875 1.00 46.20 72 ILE A N 1
ATOM 548 C CA . ILE A 1 72 ? 152.484 130.211 167.366 1.00 46.20 72 ILE A CA 1
ATOM 549 C C . ILE A 1 72 ? 153.898 130.705 167.634 1.00 46.20 72 ILE A C 1
ATOM 550 O O . ILE A 1 72 ? 154.579 131.190 166.725 1.00 46.20 72 ILE A O 1
ATOM 555 N N . PHE A 1 73 ? 154.345 130.572 168.875 1.00 46.89 73 PHE A N 1
ATOM 556 C CA . PHE A 1 73 ? 155.672 131.005 169.280 1.00 46.89 73 PHE A CA 1
ATOM 557 C C . PHE A 1 73 ? 156.582 129.799 169.464 1.00 46.89 73 PHE A C 1
ATOM 558 O O . PHE A 1 73 ? 156.144 128.744 169.927 1.00 46.89 73 PHE A O 1
ATOM 566 N N . GLN A 1 74 ? 157.848 129.960 169.094 1.00 47.95 74 GLN A N 1
ATOM 567 C CA . GLN A 1 74 ? 158.815 128.876 169.102 1.00 47.95 74 GLN A CA 1
ATOM 568 C C . GLN A 1 74 ? 159.954 129.201 170.058 1.00 47.95 74 GLN A C 1
ATOM 569 O O . GLN A 1 74 ? 160.348 130.359 170.208 1.00 47.95 74 GLN A O 1
ATOM 575 N N . ALA A 1 75 ? 160.487 128.160 170.698 1.00 48.69 75 ALA A N 1
ATOM 576 C CA . ALA A 1 75 ? 161.529 128.324 171.696 1.00 48.69 75 ALA A CA 1
ATOM 577 C C . ALA A 1 75 ? 162.812 128.861 171.060 1.00 48.69 75 ALA A C 1
ATOM 578 O O . ALA A 1 75 ? 162.999 128.773 169.845 1.00 48.69 75 ALA A O 1
ATOM 580 N N . PRO A 1 76 ? 163.712 129.441 171.869 1.00 52.69 76 PRO A N 1
ATOM 581 C CA . PRO A 1 76 ? 164.918 130.098 171.327 1.00 52.69 76 PRO A CA 1
ATOM 582 C C . PRO A 1 76 ? 165.984 129.123 170.836 1.00 52.69 76 PRO A C 1
ATOM 583 O O . PRO A 1 76 ? 167.161 129.223 171.193 1.00 52.69 76 PRO A O 1
ATOM 587 N N . ALA A 1 77 ? 165.576 128.171 169.994 1.00 54.90 77 ALA A N 1
ATOM 588 C CA . ALA A 1 77 ? 166.498 127.270 169.298 1.00 54.90 77 ALA A CA 1
ATOM 589 C C . ALA A 1 77 ? 167.435 126.564 170.284 1.00 54.90 77 ALA A C 1
ATOM 590 O O . ALA A 1 77 ? 168.645 126.791 170.317 1.00 54.90 77 ALA A O 1
ATOM 592 N N . GLY A 1 78 ? 166.833 125.707 171.102 1.00 54.13 78 GLY A N 1
ATOM 593 C CA . GLY A 1 78 ? 167.589 124.990 172.110 1.00 54.13 78 GLY A CA 1
ATOM 594 C C . GLY A 1 78 ? 167.209 125.399 173.515 1.00 54.13 78 GLY A C 1
ATOM 595 O O . GLY A 1 78 ? 168.053 125.452 174.413 1.00 54.13 78 GLY A O 1
ATOM 596 N N . LYS A 1 79 ? 165.927 125.698 173.703 1.00 54.36 79 LYS A N 1
ATOM 597 C CA . LYS A 1 79 ? 165.380 126.088 174.993 1.00 54.36 79 LYS A CA 1
ATOM 598 C C . LYS A 1 79 ? 163.931 125.627 175.045 1.00 54.36 79 LYS A C 1
ATOM 599 O O . LYS A 1 79 ? 163.425 124.999 174.112 1.00 54.36 79 LYS A O 1
ATOM 605 N N . THR A 1 80 ? 163.266 125.928 176.151 1.00 53.13 80 THR A N 1
ATOM 606 C CA . THR A 1 80 ? 161.850 125.640 176.313 1.00 53.13 80 THR A CA 1
ATOM 607 C C . THR A 1 80 ? 161.060 126.940 176.319 1.00 53.13 80 THR A C 1
ATOM 608 O O . THR A 1 80 ? 161.618 128.034 176.425 1.00 53.13 80 THR A O 1
ATOM 612 N N . VAL A 1 81 ? 159.735 126.812 176.198 1.00 49.36 81 VAL A N 1
ATOM 613 C CA . VAL A 1 81 ? 158.878 127.991 176.289 1.00 49.36 81 VAL A CA 1
ATOM 614 C C . VAL A 1 81 ? 158.728 128.482 177.715 1.00 49.36 81 VAL A C 1
ATOM 615 O O . VAL A 1 81 ? 158.203 129.579 177.931 1.00 49.36 81 VAL A O 1
ATOM 619 N N . ASP A 1 82 ? 159.179 127.705 178.694 1.00 51.91 82 ASP A N 1
ATOM 620 C CA . ASP A 1 82 ? 159.157 128.108 180.090 1.00 51.91 82 ASP A CA 1
ATOM 621 C C . ASP A 1 82 ? 160.394 128.895 180.488 1.00 51.91 82 ASP A C 1
ATOM 622 O O . ASP A 1 82 ? 160.697 128.987 181.681 1.00 51.91 82 ASP A O 1
ATOM 627 N N . ASP A 1 83 ? 161.114 129.450 179.525 1.00 52.60 83 ASP A N 1
ATOM 628 C CA . ASP A 1 83 ? 162.309 130.220 179.837 1.00 52.60 83 ASP A CA 1
ATOM 629 C C . ASP A 1 83 ? 161.909 131.490 180.578 1.00 52.60 83 ASP A C 1
ATOM 630 O O . ASP A 1 83 ? 161.043 132.230 180.099 1.00 52.60 83 ASP A O 1
ATOM 635 N N . PRO A 1 84 ? 162.493 131.767 181.746 1.00 51.42 84 PRO A N 1
ATOM 636 C CA . PRO A 1 84 ? 162.145 133.005 182.462 1.00 51.42 84 PRO A CA 1
ATOM 637 C C . PRO A 1 84 ? 162.298 134.264 181.626 1.00 51.42 84 PRO A C 1
ATOM 638 O O . PRO A 1 84 ? 161.487 135.186 181.761 1.00 51.42 84 PRO A O 1
ATOM 642 N N . ALA A 1 85 ? 163.314 134.330 180.764 1.00 48.33 85 ALA A N 1
ATOM 643 C CA . ALA A 1 85 ? 163.560 135.542 179.991 1.00 48.33 85 ALA A CA 1
ATOM 644 C C . ALA A 1 85 ? 162.697 135.596 178.737 1.00 48.33 85 ALA A C 1
ATOM 645 O O . ALA A 1 85 ? 162.017 136.599 178.484 1.00 48.33 85 ALA A O 1
ATOM 647 N N . TRP A 1 86 ? 162.718 134.528 177.939 1.00 47.57 86 TRP A N 1
ATOM 648 C CA . TRP A 1 86 ? 162.003 134.537 176.668 1.00 47.57 86 TRP A CA 1
ATOM 649 C C . TRP A 1 86 ? 160.502 134.691 176.874 1.00 47.57 86 TRP A C 1
ATOM 650 O O . TRP A 1 86 ? 159.845 135.469 176.172 1.00 47.57 86 TRP A O 1
ATOM 661 N N . SER A 1 87 ? 159.936 133.950 177.828 1.00 47.73 87 SER A N 1
ATOM 662 C CA . SER A 1 87 ? 158.510 134.084 178.103 1.00 47.73 87 SER A CA 1
ATOM 663 C C . SER A 1 87 ? 158.182 135.491 178.574 1.00 47.73 87 SER A C 1
ATOM 664 O O . SER A 1 87 ? 157.171 136.073 178.163 1.00 47.73 87 SER A O 1
ATOM 667 N N . LYS A 1 88 ? 159.038 136.057 179.427 1.00 46.84 88 LYS A N 1
ATOM 668 C CA . LYS A 1 88 ? 158.802 137.401 179.938 1.00 46.84 88 LYS A CA 1
ATOM 669 C C . LYS A 1 88 ? 158.774 138.423 178.815 1.00 46.84 88 LYS A C 1
ATOM 670 O O . LYS A 1 88 ? 157.897 139.291 178.783 1.00 46.84 88 LYS A O 1
ATOM 676 N N . LYS A 1 89 ? 159.719 138.340 177.879 1.00 46.01 89 LYS A N 1
ATOM 677 C CA A LYS A 1 89 ? 159.761 139.309 176.792 0.50 46.01 89 LYS A CA 1
ATOM 678 C CA B LYS A 1 89 ? 159.758 139.308 176.790 0.50 46.01 89 LYS A CA 1
ATOM 679 C C . LYS A 1 89 ? 158.665 139.080 175.759 1.00 46.01 89 LYS A C 1
ATOM 680 O O . LYS A 1 89 ? 158.155 140.052 175.195 1.00 46.01 89 LYS A O 1
ATOM 691 N N . VAL A 1 90 ? 158.268 137.833 175.514 1.00 45.20 90 VAL A N 1
ATOM 692 C CA . VAL A 1 90 ? 157.140 137.618 174.616 1.00 45.20 90 VAL A CA 1
ATOM 693 C C . VAL A 1 90 ? 155.861 138.169 175.233 1.00 45.20 90 VAL A C 1
ATOM 694 O O . VAL A 1 90 ? 155.019 138.747 174.535 1.00 45.20 90 VAL A O 1
ATOM 698 N N . VAL A 1 91 ? 155.704 138.029 176.551 1.00 45.44 91 VAL A N 1
ATOM 699 C CA . VAL A 1 91 ? 154.607 138.704 177.240 1.00 45.44 91 VAL A CA 1
ATOM 700 C C . VAL A 1 91 ? 154.713 140.210 177.035 1.00 45.44 91 VAL A C 1
ATOM 701 O O . VAL A 1 91 ? 153.874 140.821 176.369 1.00 45.44 91 VAL A O 1
ATOM 705 N N . ASP A 1 92 ? 155.806 140.807 177.510 1.00 45.99 92 ASP A N 1
ATOM 706 C CA . ASP A 1 92 ? 156.025 142.248 177.442 1.00 45.99 92 ASP A CA 1
ATOM 707 C C . ASP A 1 92 ? 155.958 142.792 176.020 1.00 45.99 92 ASP A C 1
ATOM 708 O O . ASP A 1 92 ? 155.972 144.009 175.822 1.00 45.99 92 ASP A O 1
ATOM 713 N N . GLU A 1 93 ? 155.925 141.909 175.026 1.00 46.59 93 GLU A N 1
ATOM 714 C CA . GLU A 1 93 ? 155.686 142.318 173.651 1.00 46.59 93 GLU A CA 1
ATOM 715 C C . GLU A 1 93 ? 154.245 142.127 173.201 1.00 46.59 93 GLU A C 1
ATOM 716 O O . GLU A 1 93 ? 153.783 142.870 172.335 1.00 46.59 93 GLU A O 1
ATOM 722 N N . LEU A 1 94 ? 153.526 141.150 173.761 1.00 46.57 94 LEU A N 1
ATOM 723 C CA . LEU A 1 94 ? 152.097 141.026 173.475 1.00 46.57 94 LEU A CA 1
ATOM 724 C C . LEU A 1 94 ? 151.299 142.108 174.195 1.00 46.57 94 LEU A C 1
ATOM 725 O O . LEU A 1 94 ? 150.323 142.642 173.652 1.00 46.57 94 LEU A O 1
ATOM 730 N N . ASN A 1 95 ? 151.663 142.394 175.439 1.00 47.54 95 ASN A N 1
ATOM 731 C CA . ASN A 1 95 ? 151.398 143.702 176.013 1.00 47.54 95 ASN A CA 1
ATOM 732 C C . ASN A 1 95 ? 152.273 144.721 175.297 1.00 47.54 95 ASN A C 1
ATOM 733 O O . ASN A 1 95 ? 153.414 144.425 174.938 1.00 47.54 95 ASN A O 1
ATOM 738 N N . ARG A 1 96 ? 151.732 145.917 175.080 1.00 48.01 96 ARG A N 1
ATOM 739 C CA . ARG A 1 96 ? 152.226 146.964 174.178 1.00 48.01 96 ARG A CA 1
ATOM 740 C C . ARG A 1 96 ? 151.890 146.637 172.731 1.00 48.01 96 ARG A C 1
ATOM 741 O O . ARG A 1 96 ? 152.197 147.440 171.850 1.00 48.01 96 ARG A O 1
ATOM 749 N N . PHE A 1 97 ? 151.299 145.482 172.451 1.00 47.27 97 PHE A N 1
ATOM 750 C CA . PHE A 1 97 ? 150.584 145.272 171.202 1.00 47.27 97 PHE A CA 1
ATOM 751 C C . PHE A 1 97 ? 149.082 145.299 171.411 1.00 47.27 97 PHE A C 1
ATOM 752 O O . PHE A 1 97 ? 148.343 145.782 170.550 1.00 47.27 97 PHE A O 1
ATOM 760 N N . GLN A 1 98 ? 148.622 144.775 172.546 1.00 49.71 98 GLN A N 1
ATOM 761 C CA . GLN A 1 98 ? 147.219 144.934 172.911 1.00 49.71 98 GLN A CA 1
ATOM 762 C C . GLN A 1 98 ? 146.878 146.398 173.151 1.00 49.71 98 GLN A C 1
ATOM 763 O O . GLN A 1 98 ? 145.827 146.879 172.712 1.00 49.71 98 GLN A O 1
ATOM 769 N N . GLN A 1 99 ? 147.756 147.126 173.839 1.00 50.39 99 GLN A N 1
ATOM 770 C CA . GLN A 1 99 ? 147.484 148.501 174.234 1.00 50.39 99 GLN A CA 1
ATOM 771 C C . GLN A 1 99 ? 147.897 149.529 173.191 1.00 50.39 99 GLN A C 1
ATOM 772 O O . GLN A 1 99 ? 147.490 150.689 173.302 1.00 50.39 99 GLN A O 1
ATOM 778 N N . ASP A 1 100 ? 148.695 149.153 172.196 1.00 49.77 100 ASP A N 1
ATOM 779 C CA . ASP A 1 100 ? 149.003 150.046 171.089 1.00 49.77 100 ASP A CA 1
ATOM 780 C C . ASP A 1 100 ? 148.082 149.834 169.900 1.00 49.77 100 ASP A C 1
ATOM 781 O O . ASP A 1 100 ? 148.231 150.520 168.885 1.00 49.77 100 ASP A O 1
ATOM 786 N N . HIS A 1 101 ? 147.148 148.891 169.998 1.00 50.28 101 HIS A N 1
ATOM 787 C CA . HIS A 1 101 ? 146.051 148.759 169.039 1.00 50.28 101 HIS A CA 1
ATOM 788 C C . HIS A 1 101 ? 144.756 148.525 169.808 1.00 50.28 101 HIS A C 1
ATOM 789 O O . HIS A 1 101 ? 144.128 147.470 169.694 1.00 50.28 101 HIS A O 1
ATOM 796 N N . PRO A 1 102 ? 144.326 149.503 170.611 1.00 49.42 102 PRO A N 1
ATOM 797 C CA . PRO A 1 102 ? 143.158 149.273 171.472 1.00 49.42 102 PRO A CA 1
ATOM 798 C C . PRO A 1 102 ? 141.852 149.198 170.710 1.00 49.42 102 PRO A C 1
ATOM 799 O O . PRO A 1 102 ? 140.873 148.663 171.243 1.00 49.42 102 PRO A O 1
ATOM 803 N N . ASP A 1 103 ? 141.804 149.711 169.485 1.00 52.14 103 ASP A N 1
ATOM 804 C CA . ASP A 1 103 ? 140.580 149.719 168.701 1.00 52.14 103 ASP A CA 1
ATOM 805 C C . ASP A 1 103 ? 140.373 148.439 167.906 1.00 52.14 103 ASP A C 1
ATOM 806 O O . ASP A 1 103 ? 139.308 148.270 167.304 1.00 52.14 103 ASP A O 1
ATOM 811 N N . GLN A 1 104 ? 141.352 147.541 167.888 1.00 50.42 104 GLN A N 1
ATOM 812 C CA . GLN A 1 104 ? 141.243 146.297 167.143 1.00 50.42 104 GLN A CA 1
ATOM 813 C C . GLN A 1 104 ? 141.454 145.050 167.985 1.00 50.42 104 GLN A C 1
ATOM 814 O O . GLN A 1 104 ? 140.844 144.022 167.692 1.00 50.42 104 GLN A O 1
ATOM 820 N N . VAL A 1 105 ? 142.289 145.109 169.017 1.00 48.06 105 VAL A N 1
ATOM 821 C CA . VAL A 1 105 ? 142.656 143.936 169.801 1.00 48.06 105 VAL A CA 1
ATOM 822 C C . VAL A 1 105 ? 141.816 143.915 171.068 1.00 48.06 105 VAL A C 1
ATOM 823 O O . VAL A 1 105 ? 141.930 144.807 171.915 1.00 48.06 105 VAL A O 1
ATOM 827 N N . LEU A 1 106 ? 140.974 142.889 171.200 1.00 48.32 106 LEU A N 1
ATOM 828 C CA . LEU A 1 106 ? 140.158 142.748 172.401 1.00 48.32 106 LEU A CA 1
ATOM 829 C C . LEU A 1 106 ? 140.990 142.267 173.583 1.00 48.32 106 LEU A C 1
ATOM 830 O O . LEU A 1 106 ? 140.795 142.724 174.714 1.00 48.32 106 LEU A O 1
ATOM 835 N N . GLY A 1 107 ? 141.916 141.350 173.341 1.00 48.61 107 GLY A N 1
ATOM 836 C CA . GLY A 1 107 ? 142.740 140.826 174.411 1.00 48.61 107 GLY A CA 1
ATOM 837 C C . GLY A 1 107 ? 143.673 139.764 173.881 1.00 48.61 107 GLY A C 1
ATOM 838 O O . GLY A 1 107 ? 143.915 139.680 172.677 1.00 48.61 107 GLY A O 1
ATOM 839 N N . TRP A 1 108 ? 144.212 138.960 174.796 1.00 46.63 108 TRP A N 1
ATOM 840 C CA . TRP A 1 108 ? 144.980 137.784 174.409 1.00 46.63 108 TRP A CA 1
ATOM 841 C C . TRP A 1 108 ? 145.070 136.844 175.600 1.00 46.63 108 TRP A C 1
ATOM 842 O O . TRP A 1 108 ? 145.327 137.287 176.723 1.00 46.63 108 TRP A O 1
ATOM 853 N N . ALA A 1 109 ? 144.844 135.557 175.353 1.00 46.27 109 ALA A N 1
ATOM 854 C CA . ALA A 1 109 ? 144.918 134.534 176.384 1.00 46.27 109 ALA A CA 1
ATOM 855 C C . ALA A 1 109 ? 145.766 133.383 175.873 1.00 46.27 109 ALA A C 1
ATOM 856 O O . ALA A 1 109 ? 145.528 132.878 174.772 1.00 46.27 109 ALA A O 1
ATOM 858 N N . GLY A 1 110 ? 146.744 132.967 176.670 1.00 47.57 110 GLY A N 1
ATOM 859 C CA . GLY A 1 110 ? 147.632 131.899 176.260 1.00 47.57 110 GLY A CA 1
ATOM 860 C C . GLY A 1 110 ? 148.340 131.294 177.450 1.00 47.57 110 GLY A C 1
ATOM 861 O O . GLY A 1 110 ? 148.146 131.704 178.596 1.00 47.57 110 GLY A O 1
ATOM 862 N N . TYR A 1 111 ? 149.172 130.293 177.157 1.00 50.39 111 TYR A N 1
ATOM 863 C CA . TYR A 1 111 ? 149.946 129.639 178.205 1.00 50.39 111 TYR A CA 1
ATOM 864 C C . TYR A 1 111 ? 150.951 130.588 178.841 1.00 50.39 111 TYR A C 1
ATOM 865 O O . TYR A 1 111 ? 151.193 130.510 180.050 1.00 50.39 111 TYR A O 1
ATOM 874 N N . LEU A 1 112 ? 151.554 131.479 178.049 1.00 48.71 112 LEU A N 1
ATOM 875 C CA . LEU A 1 112 ? 152.537 132.411 178.592 1.00 48.71 112 LEU A CA 1
ATOM 876 C C . LEU A 1 112 ? 151.923 133.326 179.639 1.00 48.71 112 LEU A C 1
ATOM 877 O O . LEU A 1 112 ? 152.633 133.839 180.510 1.00 48.71 112 LEU A O 1
ATOM 882 N N . ARG A 1 113 ? 150.612 133.547 179.563 1.00 49.40 113 ARG A N 1
ATOM 883 C CA . ARG A 1 113 ? 149.889 134.362 180.529 1.00 49.40 113 ARG A CA 1
ATOM 884 C C . ARG A 1 113 ? 149.432 133.543 181.730 1.00 49.40 113 ARG A C 1
ATOM 885 O O . ARG A 1 113 ? 149.739 133.891 182.874 1.00 49.40 113 ARG A O 1
ATOM 893 N N . ALA A 1 114 ? 148.704 132.456 181.485 1.00 54.33 114 ALA A N 1
ATOM 894 C CA . ALA A 1 114 ? 148.189 131.587 182.535 1.00 54.33 114 ALA A CA 1
ATOM 895 C C . ALA A 1 114 ? 148.837 130.216 182.410 1.00 54.33 114 ALA A C 1
ATOM 896 O O . ALA A 1 114 ? 148.706 129.556 181.375 1.00 54.33 114 ALA A O 1
ATOM 898 N N . SER A 1 115 ? 149.525 129.786 183.469 1.00 58.45 115 SER A N 1
ATOM 899 C CA . SER A 1 115 ? 150.149 128.469 183.484 1.00 58.45 115 SER A CA 1
ATOM 900 C C . SER A 1 115 ? 149.135 127.336 183.544 1.00 58.45 115 SER A C 1
ATOM 901 O O . SER A 1 115 ? 149.511 126.180 183.325 1.00 58.45 115 SER A O 1
ATOM 904 N N . GLN A 1 116 ? 147.865 127.635 183.827 1.00 59.93 116 GLN A N 1
ATOM 905 C CA . GLN A 1 116 ? 146.810 126.632 183.901 1.00 59.93 116 GLN A CA 1
ATOM 906 C C . GLN A 1 116 ? 146.168 126.362 182.549 1.00 59.93 116 GLN A C 1
ATOM 907 O O . GLN A 1 116 ? 145.004 125.944 182.488 1.00 59.93 116 GLN A O 1
ATOM 913 N N . ALA A 1 117 ? 146.900 126.592 181.461 1.00 55.37 117 ALA A N 1
ATOM 914 C CA . ALA A 1 117 ? 146.390 126.368 180.116 1.00 55.37 117 ALA A CA 1
ATOM 915 C C . ALA A 1 117 ? 147.305 125.409 179.371 1.00 55.37 117 ALA A C 1
ATOM 916 O O . ALA A 1 117 ? 147.705 125.677 178.234 1.00 55.37 117 ALA A O 1
ATOM 918 N N . THR A 1 118 ? 147.641 124.287 180.012 1.00 53.28 118 THR A N 1
ATOM 919 C CA . THR A 1 118 ? 148.584 123.320 179.461 1.00 53.28 118 THR A CA 1
ATOM 920 C C . THR A 1 118 ? 148.163 122.773 178.104 1.00 53.28 118 THR A C 1
ATOM 921 O O . THR A 1 118 ? 148.968 122.102 177.452 1.00 53.28 118 THR A O 1
ATOM 925 N N . GLY A 1 119 ? 146.936 123.032 177.665 1.00 52.29 119 GLY A N 1
ATOM 926 C CA . GLY A 1 119 ? 146.525 122.676 176.326 1.00 52.29 119 GLY A CA 1
ATOM 927 C C . GLY A 1 119 ? 146.969 123.643 175.259 1.00 52.29 119 GLY A C 1
ATOM 928 O O . GLY A 1 119 ? 146.658 123.448 174.081 1.00 52.29 119 GLY A O 1
ATOM 929 N N . MET A 1 120 ? 147.691 124.694 175.645 1.00 51.23 120 MET A N 1
ATOM 930 C CA . MET A 1 120 ? 148.200 125.695 174.720 1.00 51.23 120 MET A CA 1
ATOM 931 C C . MET A 1 120 ? 149.711 125.615 174.550 1.00 51.23 120 MET A C 1
ATOM 932 O O . MET A 1 120 ? 150.309 126.525 173.970 1.00 51.23 120 MET A O 1
ATOM 937 N N . ALA A 1 121 ? 150.342 124.554 175.047 1.00 50.45 121 ALA A N 1
ATOM 938 C CA . ALA A 1 121 ? 151.771 124.337 174.890 1.00 50.45 121 ALA A CA 1
ATOM 939 C C . ALA A 1 121 ? 152.021 122.855 174.672 1.00 50.45 121 ALA A C 1
ATOM 940 O O . ALA A 1 121 ? 151.381 122.014 175.308 1.00 50.45 121 ALA A O 1
ATOM 942 N N . THR A 1 122 ? 152.950 122.539 173.776 1.00 49.72 122 THR A N 1
ATOM 943 C CA . THR A 1 122 ? 153.216 121.149 173.442 1.00 49.72 122 THR A CA 1
ATOM 944 C C . THR A 1 122 ? 153.871 120.425 174.615 1.00 49.72 122 THR A C 1
ATOM 945 O O . THR A 1 122 ? 154.417 121.038 175.536 1.00 49.72 122 THR A O 1
ATOM 949 N N . ALA A 1 123 ? 153.807 119.092 174.568 1.00 50.78 123 ALA A N 1
ATOM 950 C CA . ALA A 1 123 ? 154.280 118.281 175.686 1.00 50.78 123 ALA A CA 1
ATOM 951 C C . ALA A 1 123 ? 155.780 118.426 175.905 1.00 50.78 123 ALA A C 1
ATOM 952 O O . ALA A 1 123 ? 156.255 118.297 177.039 1.00 50.78 123 ALA A O 1
ATOM 954 N N . ASP A 1 124 ? 156.542 118.683 174.845 1.00 52.17 124 ASP A N 1
ATOM 955 C CA . ASP A 1 124 ? 157.974 118.901 174.991 1.00 52.17 124 ASP A CA 1
ATOM 956 C C . ASP A 1 124 ? 158.314 120.339 175.347 1.00 52.17 124 ASP A C 1
ATOM 957 O O . ASP A 1 124 ? 159.493 120.644 175.558 1.00 52.17 124 ASP A O 1
ATOM 962 N N . LYS A 1 125 ? 157.313 121.218 175.422 1.00 50.06 125 LYS A N 1
ATOM 963 C CA . LYS A 1 125 ? 157.504 122.626 175.760 1.00 50.06 125 LYS A CA 1
ATOM 964 C C . LYS A 1 125 ? 158.488 123.288 174.799 1.00 50.06 125 LYS A C 1
ATOM 965 O O . LYS A 1 125 ? 159.541 123.785 175.191 1.00 50.06 125 LYS A O 1
ATOM 971 N N . LYS A 1 126 ? 158.135 123.268 173.519 1.00 49.55 126 LYS A N 1
ATOM 972 C CA . LYS A 1 126 ? 158.917 123.983 172.523 1.00 49.55 126 LYS A CA 1
ATOM 973 C C . LYS A 1 126 ? 158.061 124.744 171.526 1.00 49.55 126 LYS A C 1
ATOM 974 O O . LYS A 1 126 ? 158.615 125.444 170.676 1.00 49.55 126 LYS A O 1
ATOM 980 N N . TYR A 1 127 ? 156.742 124.633 171.602 1.00 48.50 127 TYR A N 1
ATOM 981 C CA . TYR A 1 127 ? 155.841 125.444 170.806 1.00 48.50 127 TYR A CA 1
ATOM 982 C C . TYR A 1 127 ? 154.688 125.865 171.698 1.00 48.50 127 TYR A C 1
ATOM 983 O O . TYR A 1 127 ? 154.224 125.082 172.529 1.00 48.50 127 TYR A O 1
ATOM 992 N N . THR A 1 128 ? 154.234 127.102 171.530 1.00 46.73 128 THR A N 1
ATOM 993 C CA . THR A 1 128 ? 153.088 127.595 172.273 1.00 46.73 128 THR A CA 1
ATOM 994 C C . THR A 1 128 ? 152.387 128.640 171.426 1.00 46.73 128 THR A C 1
ATOM 995 O O . THR A 1 128 ? 152.976 129.220 170.513 1.00 46.73 128 THR A O 1
ATOM 999 N N . PHE A 1 129 ? 151.117 128.872 171.732 1.00 46.26 129 PHE A N 1
ATOM 1000 C CA . PHE A 1 129 ? 150.338 129.843 170.986 1.00 46.26 129 PHE A CA 1
ATOM 1001 C C . PHE A 1 129 ? 149.439 130.617 171.934 1.00 46.26 129 PHE A C 1
ATOM 1002 O O . PHE A 1 129 ? 149.095 130.144 173.019 1.00 46.26 129 PHE A O 1
ATOM 1010 N N . VAL A 1 130 ? 149.078 131.825 171.514 1.00 45.54 130 VAL A N 1
ATOM 1011 C CA . VAL A 1 130 ? 148.125 132.658 172.228 1.00 45.54 130 VAL A CA 1
ATOM 1012 C C . VAL A 1 130 ? 147.020 133.037 171.259 1.00 45.54 130 VAL A C 1
ATOM 1013 O O . VAL A 1 130 ? 147.236 133.131 170.047 1.00 45.54 130 VAL A O 1
ATOM 1017 N N . SER A 1 131 ? 145.826 133.242 171.796 1.00 46.86 131 SER A N 1
ATOM 1018 C CA . SER A 1 131 ? 144.663 133.599 170.999 1.00 46.86 131 SER A CA 1
ATOM 1019 C C . SER A 1 131 ? 144.397 135.086 171.165 1.00 46.86 131 SER A C 1
ATOM 1020 O O . SER A 1 131 ? 144.239 135.566 172.290 1.00 46.86 131 SER A O 1
ATOM 1023 N N . ILE A 1 132 ? 144.347 135.809 170.051 1.00 46.93 132 ILE A N 1
ATOM 1024 C CA . ILE A 1 132 ? 144.079 137.244 170.085 1.00 46.93 132 ILE A CA 1
ATOM 1025 C C . ILE A 1 132 ? 142.663 137.495 169.581 1.00 46.93 132 ILE A C 1
ATOM 1026 O O . ILE A 1 132 ? 142.411 137.407 168.371 1.00 46.93 132 ILE A O 1
ATOM 1031 N N . PRO A 1 133 ? 141.709 137.784 170.460 1.00 47.80 133 PRO A N 1
ATOM 1032 C CA . PRO A 1 133 ? 140.389 138.211 169.994 1.00 47.80 133 PRO A CA 1
ATOM 1033 C C . PRO A 1 133 ? 140.458 139.577 169.335 1.00 47.80 133 PRO A C 1
ATOM 1034 O O . PRO A 1 133 ? 141.285 140.421 169.686 1.00 47.80 133 PRO A O 1
ATOM 1038 N N . LEU A 1 134 ? 139.569 139.792 168.373 1.00 48.85 134 LEU A N 1
ATOM 1039 C CA . LEU A 1 134 ? 139.517 141.035 167.620 1.00 48.85 134 LEU A CA 1
ATOM 1040 C C . LEU A 1 134 ? 138.168 141.707 167.822 1.00 48.85 134 LEU A C 1
ATOM 1041 O O . LEU A 1 134 ? 137.124 141.050 167.782 1.00 48.85 134 LEU A O 1
ATOM 1046 N N . LYS A 1 135 ? 138.195 143.018 168.034 1.00 49.83 135 LYS A N 1
ATOM 1047 C CA . LYS A 1 135 ? 136.962 143.776 168.170 1.00 49.83 135 LYS A CA 1
ATOM 1048 C C . LYS A 1 135 ? 136.230 143.847 166.836 1.00 49.83 135 LYS A C 1
ATOM 1049 O O . LYS A 1 135 ? 136.838 143.814 165.763 1.00 49.83 135 LYS A O 1
ATOM 1055 N N . GLY A 1 136 ? 134.908 143.942 166.912 1.00 55.08 136 GLY A N 1
ATOM 1056 C CA . GLY A 1 136 ? 134.086 144.002 165.722 1.00 55.08 136 GLY A CA 1
ATOM 1057 C C . GLY A 1 136 ? 132.844 143.145 165.834 1.00 55.08 136 GLY A C 1
ATOM 1058 O O . GLY A 1 136 ? 132.930 141.959 166.162 1.00 55.08 136 GLY A O 1
ATOM 1059 N N . ASP A 1 137 ? 131.683 143.735 165.569 1.00 59.13 137 ASP A N 1
ATOM 1060 C CA . ASP A 1 137 ? 130.413 143.030 165.659 1.00 59.13 137 ASP A CA 1
ATOM 1061 C C . ASP A 1 137 ? 129.959 142.456 164.325 1.00 59.13 137 ASP A C 1
ATOM 1062 O O . ASP A 1 137 ? 128.893 141.838 164.262 1.00 59.13 137 ASP A O 1
ATOM 1067 N N . ASP A 1 138 ? 130.738 142.643 163.266 1.00 58.58 138 ASP A N 1
ATOM 1068 C CA . ASP A 1 138 ? 130.429 142.108 161.951 1.00 58.58 138 ASP A CA 1
ATOM 1069 C C . ASP A 1 138 ? 131.669 141.411 161.415 1.00 58.58 138 ASP A C 1
ATOM 1070 O O . ASP A 1 138 ? 132.796 141.770 161.764 1.00 58.58 138 ASP A O 1
ATOM 1075 N N . ASP A 1 139 ? 131.454 140.398 160.575 1.00 60.05 139 ASP A N 1
ATOM 1076 C CA . ASP A 1 139 ? 132.576 139.619 160.064 1.00 60.05 139 ASP A CA 1
ATOM 1077 C C . ASP A 1 139 ? 133.526 140.474 159.233 1.00 60.05 139 ASP A C 1
ATOM 1078 O O . ASP A 1 139 ? 134.750 140.365 159.382 1.00 60.05 139 ASP A O 1
ATOM 1083 N N . ASP A 1 140 ? 132.990 141.335 158.369 1.00 57.82 140 ASP A N 1
ATOM 1084 C CA . ASP A 1 140 ? 133.844 142.213 157.579 1.00 57.82 140 ASP A CA 1
ATOM 1085 C C . ASP A 1 140 ? 134.534 143.260 158.439 1.00 57.82 140 ASP A C 1
ATOM 1086 O O . ASP A 1 140 ? 135.677 143.633 158.154 1.00 57.82 140 ASP A O 1
ATOM 1091 N N . THR A 1 141 ? 133.868 143.742 159.490 1.00 54.20 141 THR A N 1
ATOM 1092 C CA . THR A 1 141 ? 134.529 144.646 160.424 1.00 54.20 141 THR A CA 1
ATOM 1093 C C . THR A 1 141 ? 135.706 143.962 161.103 1.00 54.20 141 THR A C 1
ATOM 1094 O O . THR A 1 141 ? 136.774 144.562 161.265 1.00 54.20 141 THR A O 1
ATOM 1098 N N . ILE A 1 142 ? 135.532 142.700 161.502 1.00 52.89 142 ILE A N 1
ATOM 1099 C CA . ILE A 1 142 ? 136.624 141.958 162.126 1.00 52.89 142 ILE A CA 1
ATOM 1100 C C . ILE A 1 142 ? 137.762 141.755 161.137 1.00 52.89 142 ILE A C 1
ATOM 1101 O O . ILE A 1 142 ? 138.941 141.868 161.492 1.00 52.89 142 ILE A O 1
ATOM 1106 N N . LEU A 1 143 ? 137.431 141.443 159.883 1.00 52.44 143 LEU A N 1
ATOM 1107 C CA . LEU A 1 143 ? 138.474 141.264 158.877 1.00 52.44 143 LEU A CA 1
ATOM 1108 C C . LEU A 1 143 ? 139.250 142.555 158.646 1.00 52.44 143 LEU A C 1
ATOM 1109 O O . LEU A 1 143 ? 140.480 142.535 158.529 1.00 52.44 143 LEU A O 1
ATOM 1114 N N . ASN A 1 144 ? 138.551 143.689 158.572 1.00 51.27 144 ASN A N 1
ATOM 1115 C CA . ASN A 1 144 ? 139.235 144.967 158.400 1.00 51.27 144 ASN A CA 1
ATOM 1116 C C . ASN A 1 144 ? 140.095 145.300 159.612 1.00 51.27 144 ASN A C 1
ATOM 1117 O O . ASN A 1 144 ? 141.205 145.829 159.473 1.00 51.27 144 ASN A O 1
ATOM 1122 N N . ASN A 1 145 ? 139.598 144.998 160.813 1.00 50.84 145 ASN A N 1
ATOM 1123 C CA . ASN A 1 145 ? 140.391 145.215 162.016 1.00 50.84 145 ASN A CA 1
ATOM 1124 C C . ASN A 1 145 ? 141.657 144.374 161.993 1.00 50.84 145 ASN A C 1
ATOM 1125 O O . ASN A 1 145 ? 142.726 144.836 162.405 1.00 50.84 145 ASN A O 1
ATOM 1130 N N . TYR A 1 146 ? 141.555 143.131 161.521 1.00 49.47 146 TYR A N 1
ATOM 1131 C CA . TYR A 1 146 ? 142.746 142.297 161.408 1.00 49.47 146 TYR A CA 1
ATOM 1132 C C . TYR A 1 146 ? 143.707 142.841 160.364 1.00 49.47 146 TYR A C 1
ATOM 1133 O O . TYR A 1 146 ? 144.926 142.767 160.542 1.00 49.47 146 TYR A O 1
ATOM 1142 N N . LYS A 1 147 ? 143.181 143.328 159.241 1.00 50.34 147 LYS A N 1
ATOM 1143 C CA . LYS A 1 147 ? 144.045 143.890 158.210 1.00 50.34 147 LYS A CA 1
ATOM 1144 C C . LYS A 1 147 ? 144.768 145.129 158.711 1.00 50.34 147 LYS A C 1
ATOM 1145 O O . LYS A 1 147 ? 145.893 145.409 158.284 1.00 50.34 147 LYS A O 1
ATOM 1151 N N . ALA A 1 148 ? 144.140 145.882 159.613 1.00 49.84 148 ALA A N 1
ATOM 1152 C CA . ALA A 1 148 ? 144.769 147.078 160.158 1.00 49.84 148 ALA A CA 1
ATOM 1153 C C . ALA A 1 148 ? 145.929 146.771 161.096 1.00 49.84 148 ALA A C 1
ATOM 1154 O O . ALA A 1 148 ? 146.712 147.678 161.393 1.00 49.84 148 ALA A O 1
ATOM 1156 N N . ILE A 1 149 ? 146.063 145.534 161.570 1.00 49.38 149 ILE A N 1
ATOM 1157 C CA . ILE A 1 149 ? 147.117 145.177 162.515 1.00 49.38 149 ILE A CA 1
ATOM 1158 C C . ILE A 1 149 ? 148.025 144.068 162.010 1.00 49.38 149 ILE A C 1
ATOM 1159 O O . ILE A 1 149 ? 149.037 143.779 162.664 1.00 49.38 149 ILE A O 1
ATOM 1164 N N . ALA A 1 150 ? 147.701 143.426 160.889 1.00 49.57 150 ALA A N 1
ATOM 1165 C CA . ALA A 1 150 ? 148.500 142.292 160.426 1.00 49.57 150 ALA A CA 1
ATOM 1166 C C . ALA A 1 150 ? 149.957 142.643 160.153 1.00 49.57 150 ALA A C 1
ATOM 1167 O O . ALA A 1 150 ? 150.839 141.887 160.596 1.00 49.57 150 ALA A O 1
ATOM 1169 N N . PRO A 1 151 ? 150.293 143.726 159.440 1.00 49.62 151 PRO A N 1
ATOM 1170 C CA . PRO A 1 151 ? 151.718 144.024 159.228 1.00 49.62 151 PRO A CA 1
ATOM 1171 C C . PRO A 1 151 ? 152.494 144.228 160.515 1.00 49.62 151 PRO A C 1
ATOM 1172 O O . PRO A 1 151 ? 153.677 143.872 160.574 1.00 49.62 151 PRO A O 1
ATOM 1176 N N . ASP A 1 152 ? 151.873 144.794 161.546 1.00 49.31 152 ASP A N 1
ATOM 1177 C CA . ASP A 1 152 ? 152.552 144.996 162.817 1.00 49.31 152 ASP A CA 1
ATOM 1178 C C . ASP A 1 152 ? 152.457 143.785 163.732 1.00 49.31 152 ASP A C 1
ATOM 1179 O O . ASP A 1 152 ? 153.205 143.703 164.712 1.00 49.31 152 ASP A O 1
ATOM 1184 N N . LEU A 1 153 ? 151.555 142.849 163.438 1.00 49.62 153 LEU A N 1
ATOM 1185 C CA . LEU A 1 153 ? 151.432 141.644 164.247 1.00 49.62 153 LEU A CA 1
ATOM 1186 C C . LEU A 1 153 ? 152.541 140.648 163.940 1.00 49.62 153 LEU A C 1
ATOM 1187 O O . LEU A 1 153 ? 153.029 139.961 164.844 1.00 49.62 153 LEU A O 1
ATOM 1192 N N . GLN A 1 154 ? 152.949 140.557 162.673 1.00 50.20 154 GLN A N 1
ATOM 1193 C CA . GLN A 1 154 ? 153.962 139.590 162.271 1.00 50.20 154 GLN A CA 1
ATOM 1194 C C . GLN A 1 154 ? 155.338 139.919 162.831 1.00 50.20 154 GLN A C 1
ATOM 1195 O O . GLN A 1 154 ? 156.196 139.034 162.892 1.00 50.20 154 GLN A O 1
ATOM 1201 N N . ARG A 1 155 ? 155.564 141.161 163.254 1.00 50.41 155 ARG A N 1
ATOM 1202 C CA . ARG A 1 155 ? 156.863 141.563 163.775 1.00 50.41 155 ARG A CA 1
ATOM 1203 C C . ARG A 1 155 ? 157.108 141.095 165.202 1.00 50.41 155 ARG A C 1
ATOM 1204 O O . ARG A 1 155 ? 158.210 141.306 165.718 1.00 50.41 155 ARG A O 1
ATOM 1212 N N . LEU A 1 156 ? 156.119 140.486 165.851 1.00 49.80 156 LEU A N 1
ATOM 1213 C CA . LEU A 1 156 ? 156.317 139.978 167.202 1.00 49.80 156 LEU A CA 1
ATOM 1214 C C . LEU A 1 156 ? 157.376 138.883 167.205 1.00 49.80 156 LEU A C 1
ATOM 1215 O O . LEU A 1 156 ? 157.495 138.111 166.250 1.00 49.80 156 LEU A O 1
ATOM 1220 N N . ASP A 1 157 ? 158.161 138.835 168.281 1.00 49.64 157 ASP A N 1
ATOM 1221 C CA . ASP A 1 157 ? 159.246 137.886 168.510 1.00 49.64 157 ASP A CA 1
ATOM 1222 C C . ASP A 1 157 ? 160.422 138.107 167.567 1.00 49.64 157 ASP A C 1
ATOM 1223 O O . ASP A 1 157 ? 161.434 137.409 167.687 1.00 49.64 157 ASP A O 1
ATOM 1228 N N . GLY A 1 158 ? 160.336 139.061 166.651 1.00 50.21 158 GLY A N 1
ATOM 1229 C CA . GLY A 1 158 ? 161.357 139.264 165.653 1.00 50.21 158 GLY A CA 1
ATOM 1230 C C . GLY A 1 158 ? 161.083 138.608 164.321 1.00 50.21 158 GLY A C 1
ATOM 1231 O O . GLY A 1 158 ? 162.033 138.194 163.649 1.00 50.21 158 GLY A O 1
ATOM 1232 N N . GLY A 1 159 ? 159.820 138.497 163.918 1.00 50.14 159 GLY A N 1
ATOM 1233 C CA . GLY A 1 159 ? 159.457 137.813 162.699 1.00 50.14 159 GLY A CA 1
ATOM 1234 C C . GLY A 1 159 ? 159.341 136.314 162.827 1.00 50.14 159 GLY A C 1
ATOM 1235 O O . GLY A 1 159 ? 158.967 135.653 161.850 1.00 50.14 159 GLY A O 1
ATOM 1236 N N . THR A 1 160 ? 159.643 135.756 163.999 1.00 49.58 160 THR A N 1
ATOM 1237 C CA . THR A 1 160 ? 159.582 134.313 164.190 1.00 49.58 160 THR A CA 1
ATOM 1238 C C . THR A 1 160 ? 158.151 133.811 164.323 1.00 49.58 160 THR A C 1
ATOM 1239 O O . THR A 1 160 ? 157.872 132.657 163.984 1.00 49.58 160 THR A O 1
ATOM 1243 N N . VAL A 1 161 ? 157.238 134.658 164.800 1.00 48.08 161 VAL A N 1
ATOM 1244 C CA . VAL A 1 161 ? 155.880 134.213 165.077 1.00 48.08 161 VAL A CA 1
ATOM 1245 C C . VAL A 1 161 ? 155.187 133.773 163.790 1.00 48.08 161 VAL A C 1
ATOM 1246 O O . VAL A 1 161 ? 155.469 134.277 162.696 1.00 48.08 161 VAL A O 1
ATOM 1250 N N . LYS A 1 162 ? 154.289 132.799 163.922 1.00 47.82 162 LYS A N 1
ATOM 1251 C CA A LYS A 1 162 ? 153.503 132.290 162.807 0.50 47.82 162 LYS A CA 1
ATOM 1252 C CA B LYS A 1 162 ? 153.503 132.286 162.808 0.50 47.82 162 LYS A CA 1
ATOM 1253 C C . LYS A 1 162 ? 152.029 132.480 163.124 1.00 47.82 162 LYS A C 1
ATOM 1254 O O . LYS A 1 162 ? 151.536 131.967 164.133 1.00 47.82 162 LYS A O 1
ATOM 1265 N N . LEU A 1 163 ? 151.330 133.209 162.263 1.00 47.98 163 LEU A N 1
ATOM 1266 C CA . LEU A 1 163 ? 149.928 133.517 162.485 1.00 47.98 163 LEU A CA 1
ATOM 1267 C C . LEU A 1 163 ? 149.033 132.504 161.788 1.00 47.98 163 LEU A C 1
ATOM 1268 O O . LEU A 1 163 ? 149.299 132.091 160.657 1.00 47.98 163 LEU A O 1
ATOM 1273 N N . ALA A 1 164 ? 147.970 132.109 162.479 1.00 47.78 164 ALA A N 1
ATOM 1274 C CA . ALA A 1 164 ? 146.970 131.208 161.932 1.00 47.78 164 ALA A CA 1
ATOM 1275 C C . ALA A 1 164 ? 145.629 131.566 162.548 1.00 47.78 164 ALA A C 1
ATOM 1276 O O . ALA A 1 164 ? 145.539 132.414 163.437 1.00 47.78 164 ALA A O 1
ATOM 1278 N N . GLY A 1 165 ? 144.580 130.920 162.060 1.00 50.72 165 GLY A N 1
ATOM 1279 C CA . GLY A 1 165 ? 143.262 131.147 162.613 1.00 50.72 165 GLY A CA 1
ATOM 1280 C C . GLY A 1 165 ? 142.248 131.563 161.573 1.00 50.72 165 GLY A C 1
ATOM 1281 O O . GLY A 1 165 ? 142.498 131.447 160.372 1.00 50.72 165 GLY A O 1
ATOM 1282 N N . LEU A 1 166 ? 141.099 132.055 162.023 1.00 51.04 166 LEU A N 1
ATOM 1283 C CA . LEU A 1 166 ? 140.038 132.452 161.111 1.00 51.04 166 LEU A CA 1
ATOM 1284 C C . LEU A 1 166 ? 140.394 133.678 160.289 1.00 51.04 166 LEU A C 1
ATOM 1285 O O . LEU A 1 166 ? 140.078 133.725 159.096 1.00 51.04 166 LEU A O 1
ATOM 1290 N N . GLN A 1 167 ? 141.040 134.668 160.894 1.00 49.81 167 GLN A N 1
ATOM 1291 C CA . GLN A 1 167 ? 141.302 135.932 160.220 1.00 49.81 167 GLN A CA 1
ATOM 1292 C C . GLN A 1 167 ? 142.514 135.882 159.292 1.00 49.81 167 GLN A C 1
ATOM 1293 O O . GLN A 1 167 ? 142.443 136.437 158.191 1.00 49.81 167 GLN A O 1
ATOM 1299 N N . PRO A 1 168 ? 143.647 135.283 159.680 1.00 48.56 168 PRO A N 1
ATOM 1300 C CA . PRO A 1 168 ? 144.728 135.130 158.693 1.00 48.56 168 PRO A CA 1
ATOM 1301 C C . PRO A 1 168 ? 144.312 134.333 157.470 1.00 48.56 168 PRO A C 1
ATOM 1302 O O . PRO A 1 168 ? 144.676 134.692 156.343 1.00 48.56 168 PRO A O 1
ATOM 1306 N N . VAL A 1 169 ? 143.524 133.274 157.659 1.00 50.52 169 VAL A N 1
ATOM 1307 C CA . VAL A 1 169 ? 143.072 132.478 156.525 1.00 50.52 169 VAL A CA 1
ATOM 1308 C C . VAL A 1 169 ? 142.093 133.271 155.670 1.00 50.52 169 VAL A C 1
ATOM 1309 O O . VAL A 1 169 ? 142.134 133.207 154.437 1.00 50.52 169 VAL A O 1
ATOM 1313 N N . ALA A 1 170 ? 141.198 134.028 156.306 1.00 50.83 170 ALA A N 1
ATOM 1314 C CA . ALA A 1 170 ? 140.273 134.866 155.549 1.00 50.83 170 ALA A CA 1
ATOM 1315 C C . ALA A 1 170 ? 141.017 135.931 154.755 1.00 50.83 170 ALA A C 1
ATOM 1316 O O . ALA A 1 170 ? 140.669 136.211 153.603 1.00 50.83 170 ALA A O 1
ATOM 1318 N N . GLU A 1 171 ? 142.039 136.541 155.357 1.00 51.74 171 GLU A N 1
ATOM 1319 C CA . GLU A 1 171 ? 142.835 137.534 154.647 1.00 51.74 171 GLU A CA 1
ATOM 1320 C C . GLU A 1 171 ? 143.565 136.910 153.468 1.00 51.74 171 GLU A C 1
ATOM 1321 O O . GLU A 1 171 ? 143.655 137.515 152.394 1.00 51.74 171 GLU A O 1
ATOM 1327 N N . ALA A 1 172 ? 144.106 135.705 153.651 1.00 52.27 172 ALA A N 1
ATOM 1328 C CA . ALA A 1 172 ? 144.766 135.024 152.543 1.00 52.27 172 ALA A CA 1
ATOM 1329 C C . ALA A 1 172 ? 143.779 134.703 151.428 1.00 52.27 172 ALA A C 1
ATOM 1330 O O . ALA A 1 172 ? 144.096 134.859 150.244 1.00 52.27 172 ALA A O 1
ATOM 1332 N N . LEU A 1 173 ? 142.577 134.251 151.787 1.00 53.71 173 LEU A N 1
ATOM 1333 C CA . LEU A 1 173 ? 141.563 133.917 150.796 1.00 53.71 173 LEU A CA 1
ATOM 1334 C C . LEU A 1 173 ? 141.071 135.130 150.020 1.00 53.71 173 LEU A C 1
ATOM 1335 O O . LEU A 1 173 ? 140.928 135.046 148.797 1.00 53.71 173 LEU A O 1
ATOM 1340 N N . THR A 1 174 ? 140.807 136.249 150.694 1.00 55.41 174 THR A N 1
ATOM 1341 C CA . THR A 1 174 ? 140.391 137.464 150.007 1.00 55.41 174 THR A CA 1
ATOM 1342 C C . THR A 1 174 ? 141.553 138.243 149.414 1.00 55.41 174 THR A C 1
ATOM 1343 O O . THR A 1 174 ? 141.325 139.126 148.582 1.00 55.41 174 THR A O 1
ATOM 1347 N N . GLY A 1 175 ? 142.785 137.945 149.820 1.00 55.95 175 GLY A N 1
ATOM 1348 C CA . GLY A 1 175 ? 143.939 138.603 149.244 1.00 55.95 175 GLY A CA 1
ATOM 1349 C C . GLY A 1 175 ? 144.391 138.044 147.919 1.00 55.95 175 GLY A C 1
ATOM 1350 O O . GLY A 1 175 ? 145.282 138.620 147.289 1.00 55.95 175 GLY A O 1
ATOM 1351 N N . THR A 1 176 ? 143.805 136.930 147.483 1.00 58.12 176 THR A N 1
ATOM 1352 C CA . THR A 1 176 ? 144.106 136.374 146.172 1.00 58.12 176 THR A CA 1
ATOM 1353 C C . THR A 1 176 ? 143.381 137.099 145.050 1.00 58.12 176 THR A C 1
ATOM 1354 O O . THR A 1 176 ? 143.727 136.900 143.882 1.00 58.12 176 THR A O 1
ATOM 1358 N N . ILE A 1 177 ? 142.388 137.925 145.375 1.00 58.93 177 ILE A N 1
ATOM 1359 C CA . ILE A 1 177 ? 141.682 138.673 144.344 1.00 58.93 177 ILE A CA 1
ATOM 1360 C C . ILE A 1 177 ? 142.574 139.752 143.747 1.00 58.93 177 ILE A C 1
ATOM 1361 O O . ILE A 1 177 ? 142.595 139.936 142.525 1.00 58.93 177 ILE A O 1
ATOM 1366 N N . ALA A 1 178 ? 143.315 140.482 144.583 1.00 60.27 178 ALA A N 1
ATOM 1367 C CA . ALA A 1 178 ? 144.219 141.504 144.068 1.00 60.27 178 ALA A CA 1
ATOM 1368 C C . ALA A 1 178 ? 145.337 140.888 143.239 1.00 60.27 178 ALA A C 1
ATOM 1369 O O . ALA A 1 178 ? 145.713 141.431 142.194 1.00 60.27 178 ALA A O 1
ATOM 1371 N N . THR A 1 179 ? 145.885 139.759 143.692 1.00 60.57 179 THR A N 1
ATOM 1372 C CA . THR A 1 179 ? 146.928 139.085 142.927 1.00 60.57 179 THR A CA 1
ATOM 1373 C C . THR A 1 179 ? 146.400 138.608 141.582 1.00 60.57 179 THR A C 1
ATOM 1374 O O . THR A 1 179 ? 147.101 138.688 140.567 1.00 60.57 179 THR A O 1
ATOM 1378 N N . ASP A 1 180 ? 145.165 138.105 141.557 1.00 61.05 180 ASP A N 1
ATOM 1379 C CA . ASP A 1 180 ? 144.571 137.663 140.300 1.00 61.05 180 ASP A CA 1
ATOM 1380 C C . ASP A 1 180 ? 144.409 138.823 139.329 1.00 61.05 180 ASP A C 1
ATOM 1381 O O . ASP A 1 180 ? 144.701 138.687 138.137 1.00 61.05 180 ASP A O 1
ATOM 1386 N N . GLN A 1 181 ? 143.949 139.975 139.819 1.00 61.10 181 GLN A N 1
ATOM 1387 C CA . GLN A 1 181 ? 143.783 141.131 138.945 1.00 61.10 181 GLN A CA 1
ATOM 1388 C C . GLN A 1 181 ? 145.128 141.658 138.462 1.00 61.10 181 GLN A C 1
ATOM 1389 O O . GLN A 1 181 ? 145.248 142.097 137.314 1.00 61.10 181 GLN A O 1
ATOM 1395 N N . ARG A 1 182 ? 146.149 141.631 139.321 1.00 61.30 182 ARG A N 1
ATOM 1396 C CA . ARG A 1 182 ? 147.480 142.042 138.887 1.00 61.30 182 ARG A CA 1
ATOM 1397 C C . ARG A 1 182 ? 148.014 141.118 137.800 1.00 61.30 182 ARG A C 1
ATOM 1398 O O . ARG A 1 182 ? 148.541 141.583 136.780 1.00 61.30 182 ARG A O 1
ATOM 1406 N N . ARG A 1 183 ? 147.875 139.803 137.994 1.00 60.49 183 ARG A N 1
ATOM 1407 C CA . ARG A 1 183 ? 148.308 138.855 136.973 1.00 60.49 183 ARG A CA 1
ATOM 1408 C C . ARG A 1 183 ? 147.548 139.067 135.677 1.00 60.49 183 ARG A C 1
ATOM 1409 O O . ARG A 1 183 ? 148.133 139.023 134.591 1.00 60.49 183 ARG A O 1
ATOM 1417 N N . MET A 1 184 ? 146.238 139.290 135.773 1.00 60.89 184 MET A N 1
ATOM 1418 C CA . MET A 1 184 ? 145.448 139.586 134.587 1.00 60.89 184 MET A CA 1
ATOM 1419 C C . MET A 1 184 ? 145.987 140.807 133.859 1.00 60.89 184 MET A C 1
ATOM 1420 O O . MET A 1 184 ? 146.354 140.719 132.684 1.00 60.89 184 MET A O 1
ATOM 1425 N N . GLU A 1 185 ? 146.127 141.926 134.567 1.00 61.46 185 GLU A N 1
ATOM 1426 C CA . GLU A 1 185 ? 146.555 143.172 133.947 1.00 61.46 185 GLU A CA 1
ATOM 1427 C C . GLU A 1 185 ? 147.946 143.076 133.335 1.00 61.46 185 GLU A C 1
ATOM 1428 O O . GLU A 1 185 ? 148.218 143.747 132.334 1.00 61.46 185 GLU A O 1
ATOM 1434 N N . VAL A 1 186 ? 148.839 142.264 133.904 1.00 59.60 186 VAL A N 1
ATOM 1435 C CA . VAL A 1 186 ? 150.211 142.223 133.403 1.00 59.60 186 VAL A CA 1
ATOM 1436 C C . VAL A 1 186 ? 150.487 141.049 132.472 1.00 59.60 186 VAL A C 1
ATOM 1437 O O . VAL A 1 186 ? 151.571 141.003 131.869 1.00 59.60 186 VAL A O 1
ATOM 1441 N N . LEU A 1 187 ? 149.558 140.104 132.327 1.00 58.51 187 LEU A N 1
ATOM 1442 C CA . LEU A 1 187 ? 149.800 138.952 131.468 1.00 58.51 187 LEU A CA 1
ATOM 1443 C C . LEU A 1 187 ? 148.739 138.705 130.410 1.00 58.51 187 LEU A C 1
ATOM 1444 O O . LEU A 1 187 ? 149.099 138.276 129.309 1.00 58.51 187 LEU A O 1
ATOM 1449 N N . ALA A 1 188 ? 147.459 138.944 130.688 1.00 56.36 188 ALA A N 1
ATOM 1450 C CA . ALA A 1 188 ? 146.404 138.638 129.734 1.00 56.36 188 ALA A CA 1
ATOM 1451 C C . ALA A 1 188 ? 146.069 139.824 128.842 1.00 56.36 188 ALA A C 1
ATOM 1452 O O . ALA A 1 188 ? 145.855 139.651 127.641 1.00 56.36 188 ALA A O 1
ATOM 1454 N N . LEU A 1 189 ? 146.021 141.027 129.408 1.00 56.33 189 LEU A N 1
ATOM 1455 C CA . LEU A 1 189 ? 145.732 142.207 128.597 1.00 56.33 189 LEU A CA 1
ATOM 1456 C C . LEU A 1 189 ? 146.757 142.420 127.489 1.00 56.33 189 LEU A C 1
ATOM 1457 O O . LEU A 1 189 ? 146.344 142.627 126.335 1.00 56.33 189 LEU A O 1
ATOM 1462 N N . PRO A 1 190 ? 148.072 142.380 127.738 1.00 55.63 190 PRO A N 1
ATOM 1463 C CA . PRO A 1 190 ? 149.003 142.482 126.602 1.00 55.63 190 PRO A CA 1
ATOM 1464 C C . PRO A 1 190 ? 148.930 141.292 125.664 1.00 55.63 190 PRO A C 1
ATOM 1465 O O . PRO A 1 190 ? 149.054 141.463 124.445 1.00 55.63 190 PRO A O 1
ATOM 1469 N N . LEU A 1 191 ? 148.724 140.085 126.192 1.00 53.80 191 LEU A N 1
ATOM 1470 C CA . LEU A 1 191 ? 148.594 138.919 125.328 1.00 53.80 191 LEU A CA 1
ATOM 1471 C C . LEU A 1 191 ? 147.325 138.971 124.488 1.00 53.80 191 LEU A C 1
ATOM 1472 O O . LEU A 1 191 ? 147.360 138.614 123.304 1.00 53.80 191 LEU A O 1
ATOM 1477 N N . VAL A 1 192 ? 146.212 139.425 125.065 1.00 53.41 192 VAL A N 1
ATOM 1478 C CA . VAL A 1 192 ? 145.008 139.643 124.273 1.00 53.41 192 VAL A CA 1
ATOM 1479 C C . VAL A 1 192 ? 145.238 140.736 123.238 1.00 53.41 192 VAL A C 1
ATOM 1480 O O . VAL A 1 192 ? 144.720 140.654 122.120 1.00 53.41 192 VAL A O 1
ATOM 1484 N N . ALA A 1 193 ? 146.019 141.764 123.575 1.00 52.97 193 ALA A N 1
ATOM 1485 C CA . ALA A 1 193 ? 146.337 142.796 122.595 1.00 52.97 193 ALA A CA 1
ATOM 1486 C C . ALA A 1 193 ? 147.123 142.223 121.424 1.00 52.97 193 ALA A C 1
ATOM 1487 O O . ALA A 1 193 ? 146.877 142.582 120.268 1.00 52.97 193 ALA A O 1
ATOM 1489 N N . VAL A 1 194 ? 148.076 141.332 121.701 1.00 52.71 194 VAL A N 1
ATOM 1490 C CA . VAL A 1 194 ? 148.841 140.711 120.622 1.00 52.71 194 VAL A CA 1
ATOM 1491 C C . VAL A 1 194 ? 147.948 139.811 119.775 1.00 52.71 194 VAL A C 1
ATOM 1492 O O . VAL A 1 194 ? 148.070 139.773 118.544 1.00 52.71 194 VAL A O 1
ATOM 1496 N N . VAL A 1 195 ? 147.038 139.074 120.415 1.00 51.96 195 VAL A N 1
ATOM 1497 C CA . VAL A 1 195 ? 146.098 138.245 119.661 1.00 51.96 195 VAL A CA 1
ATOM 1498 C C . VAL A 1 195 ? 145.238 139.111 118.748 1.00 51.96 195 VAL A C 1
ATOM 1499 O O . VAL A 1 195 ? 145.018 138.782 117.574 1.00 51.96 195 VAL A O 1
ATOM 1503 N N . LEU A 1 196 ? 144.741 140.233 119.273 1.00 51.99 196 LEU A N 1
ATOM 1504 C CA . LEU A 1 196 ? 143.929 141.145 118.477 1.00 51.99 196 LEU A CA 1
ATOM 1505 C C . LEU A 1 196 ? 144.724 141.757 117.336 1.00 51.99 196 LEU A C 1
ATOM 1506 O O . LEU A 1 196 ? 144.182 141.969 116.247 1.00 51.99 196 LEU A O 1
ATOM 1511 N N . PHE A 1 197 ? 145.997 142.070 117.567 1.00 51.02 197 PHE A N 1
ATOM 1512 C CA . PHE A 1 197 ? 146.826 142.593 116.488 1.00 51.02 197 PHE A CA 1
ATOM 1513 C C . PHE A 1 197 ? 147.040 141.547 115.406 1.00 51.02 197 PHE A C 1
ATOM 1514 O O . PHE A 1 197 ? 147.097 141.879 114.218 1.00 51.02 197 PHE A O 1
ATOM 1522 N N . PHE A 1 198 ? 147.178 140.281 115.794 1.00 52.56 198 PHE A N 1
ATOM 1523 C CA . PHE A 1 198 ? 147.373 139.243 114.790 1.00 52.56 198 PHE A CA 1
ATOM 1524 C C . PHE A 1 198 ? 146.097 138.953 114.012 1.00 52.56 198 PHE A C 1
ATOM 1525 O O . PHE A 1 198 ? 146.164 138.644 112.818 1.00 52.56 198 PHE A O 1
ATOM 1533 N N . VAL A 1 199 ? 144.931 139.046 114.653 1.00 51.60 199 VAL A N 1
ATOM 1534 C CA . VAL A 1 199 ? 143.696 138.753 113.932 1.00 51.60 199 VAL A CA 1
ATOM 1535 C C . VAL A 1 199 ? 143.271 139.904 113.024 1.00 51.60 199 VAL A C 1
ATOM 1536 O O . VAL A 1 199 ? 142.606 139.667 112.008 1.00 51.60 199 VAL A O 1
ATOM 1540 N N . PHE A 1 200 ? 143.653 141.140 113.339 1.00 51.86 200 PHE A N 1
ATOM 1541 C CA . PHE A 1 200 ? 143.252 142.305 112.561 1.00 51.86 200 PHE A CA 1
ATOM 1542 C C . PHE A 1 200 ? 144.365 142.847 111.679 1.00 51.86 200 PHE A C 1
ATOM 1543 O O . PHE A 1 200 ? 144.164 143.036 110.476 1.00 51.86 200 PHE A O 1
ATOM 1551 N N . GLY A 1 201 ? 145.540 143.102 112.242 1.00 50.51 201 GLY A N 1
ATOM 1552 C CA . GLY A 1 201 ? 146.655 143.620 111.483 1.00 50.51 201 GLY A CA 1
ATOM 1553 C C . GLY A 1 201 ? 146.959 145.084 111.698 1.00 50.51 201 GLY A C 1
ATOM 1554 O O . GLY A 1 201 ? 147.891 145.600 111.072 1.00 50.51 201 GLY A O 1
ATOM 1555 N N . GLY A 1 202 ? 146.210 145.767 112.559 1.00 54.08 202 GLY A N 1
ATOM 1556 C CA . GLY A 1 202 ? 146.480 147.158 112.852 1.00 54.08 202 GLY A CA 1
ATOM 1557 C C . GLY A 1 202 ? 146.296 147.439 114.329 1.00 54.08 202 GLY A C 1
ATOM 1558 O O . GLY A 1 202 ? 145.600 146.713 115.041 1.00 54.08 202 GLY A O 1
ATOM 1559 N N . VAL A 1 203 ? 146.942 148.513 114.782 1.00 55.59 203 VAL A N 1
ATOM 1560 C CA . VAL A 1 203 ? 146.830 148.888 116.187 1.00 55.59 203 VAL A CA 1
ATOM 1561 C C . VAL A 1 203 ? 145.507 149.589 116.463 1.00 55.59 203 VAL A C 1
ATOM 1562 O O . VAL A 1 203 ? 144.945 149.448 117.555 1.00 55.59 203 VAL A O 1
ATOM 1566 N N . ILE A 1 204 ? 144.993 150.357 115.502 1.00 55.72 204 ILE A N 1
ATOM 1567 C CA . ILE A 1 204 ? 143.713 151.027 115.699 1.00 55.72 204 ILE A CA 1
ATOM 1568 C C . ILE A 1 204 ? 142.573 150.019 115.688 1.00 55.72 204 ILE A C 1
ATOM 1569 O O . ILE A 1 204 ? 141.671 150.072 116.531 1.00 55.72 204 ILE A O 1
ATOM 1574 N N . ALA A 1 205 ? 142.591 149.086 114.734 1.00 54.37 205 ALA A N 1
ATOM 1575 C CA . ALA A 1 205 ? 141.541 148.075 114.672 1.00 54.37 205 ALA A CA 1
ATOM 1576 C C . ALA A 1 205 ? 141.577 147.164 115.891 1.00 54.37 205 ALA A C 1
ATOM 1577 O O . ALA A 1 205 ? 140.528 146.810 116.439 1.00 54.37 205 ALA A O 1
ATOM 1579 N N . ALA A 1 206 ? 142.773 146.768 116.326 1.00 54.48 206 ALA A N 1
ATOM 1580 C CA . ALA A 1 206 ? 142.894 145.912 117.499 1.00 54.48 206 ALA A CA 1
ATOM 1581 C C . ALA A 1 206 ? 142.655 146.676 118.793 1.00 54.48 206 ALA A C 1
ATOM 1582 O O . ALA A 1 206 ? 142.231 146.081 119.789 1.00 54.48 206 ALA A O 1
ATOM 1584 N N . GLY A 1 207 ? 142.932 147.980 118.802 1.00 54.84 207 GLY A N 1
ATOM 1585 C CA . GLY A 1 207 ? 142.733 148.766 120.005 1.00 54.84 207 GLY A CA 1
ATOM 1586 C C . GLY A 1 207 ? 141.280 148.913 120.401 1.00 54.84 207 GLY A C 1
ATOM 1587 O O . GLY A 1 207 ? 140.964 148.965 121.592 1.00 54.84 207 GLY A O 1
ATOM 1588 N N . LEU A 1 208 ? 140.381 148.990 119.421 1.00 54.59 208 LEU A N 1
ATOM 1589 C CA . LEU A 1 208 ? 138.978 149.270 119.720 1.00 54.59 208 LEU A CA 1
ATOM 1590 C C . LEU A 1 208 ? 138.330 148.219 120.613 1.00 54.59 208 LEU A C 1
ATOM 1591 O O . LEU A 1 208 ? 137.637 148.605 121.570 1.00 54.59 208 LEU A O 1
ATOM 1596 N N . PRO A 1 209 ? 138.478 146.911 120.374 1.00 54.29 209 PRO A N 1
ATOM 1597 C CA . PRO A 1 209 ? 137.948 145.946 121.349 1.00 54.29 209 PRO A CA 1
ATOM 1598 C C . PRO A 1 209 ? 138.562 146.085 122.731 1.00 54.29 209 PRO A C 1
ATOM 1599 O O . PRO A 1 209 ? 137.864 145.874 123.731 1.00 54.29 209 PRO A O 1
ATOM 1603 N N . VAL A 1 210 ? 139.847 146.434 122.822 1.00 55.28 210 VAL A N 1
ATOM 1604 C CA . VAL A 1 210 ? 140.467 146.652 124.126 1.00 55.28 210 VAL A CA 1
ATOM 1605 C C . VAL A 1 210 ? 139.829 147.844 124.825 1.00 55.28 210 VAL A C 1
ATOM 1606 O O . VAL A 1 210 ? 139.571 147.809 126.033 1.00 55.28 210 VAL A O 1
ATOM 1610 N N . MET A 1 211 ? 139.577 148.921 124.079 1.00 57.62 211 MET A N 1
ATOM 1611 C CA . MET A 1 211 ? 138.935 150.092 124.663 1.00 57.62 211 MET A CA 1
ATOM 1612 C C . MET A 1 211 ? 137.533 149.762 125.156 1.00 57.62 211 MET A C 1
ATOM 1613 O O . MET A 1 211 ? 137.134 150.185 126.248 1.00 57.62 211 MET A O 1
ATOM 1618 N N . VAL A 1 212 ? 136.774 148.998 124.368 1.00 54.67 212 VAL A N 1
ATOM 1619 C CA . VAL A 1 212 ? 135.427 148.612 124.779 1.00 54.67 212 VAL A CA 1
ATOM 1620 C C . VAL A 1 212 ? 135.479 147.737 126.023 1.00 54.67 212 VAL A C 1
ATOM 1621 O O . VAL A 1 212 ? 134.676 147.903 126.947 1.00 54.67 212 VAL A O 1
ATOM 1625 N N . GLY A 1 213 ? 136.423 146.797 126.072 1.00 54.90 213 GLY A N 1
ATOM 1626 C CA . GLY A 1 213 ? 136.553 145.959 127.253 1.00 54.90 213 GLY A CA 1
ATOM 1627 C C . GLY A 1 213 ? 136.921 146.747 128.495 1.00 54.90 213 GLY A C 1
ATOM 1628 O O . GLY A 1 213 ? 136.375 146.513 129.575 1.00 54.90 213 GLY A O 1
ATOM 1629 N N . GLY A 1 214 ? 137.854 147.690 128.360 1.00 54.63 214 GLY A N 1
ATOM 1630 C CA . GLY A 1 214 ? 138.228 148.511 129.499 1.00 54.63 214 GLY A CA 1
ATOM 1631 C C . GLY A 1 214 ? 137.086 149.381 129.986 1.00 54.63 214 GLY A C 1
ATOM 1632 O O . GLY A 1 214 ? 136.861 149.511 131.192 1.00 54.63 214 GLY A O 1
ATOM 1633 N N . LEU A 1 215 ? 136.341 149.977 129.054 1.00 54.84 215 LEU A N 1
ATOM 1634 C CA . LEU A 1 215 ? 135.173 150.760 129.439 1.00 54.84 215 LEU A CA 1
ATOM 1635 C C . LEU A 1 215 ? 134.132 149.884 130.121 1.00 54.84 215 LEU A C 1
ATOM 1636 O O . LEU A 1 215 ? 133.485 150.310 131.085 1.00 54.84 215 LEU A O 1
ATOM 1641 N N . CYS A 1 216 ? 133.956 148.656 129.632 1.00 54.86 216 CYS A N 1
ATOM 1642 C CA . CYS A 1 216 ? 132.994 147.744 130.239 1.00 54.86 216 CYS A CA 1
ATOM 1643 C C . CYS A 1 216 ? 133.390 147.394 131.664 1.00 54.86 216 CYS A C 1
ATOM 1644 O O . CYS A 1 216 ? 132.551 147.401 132.569 1.00 54.86 216 CYS A O 1
ATOM 1647 N N . ILE A 1 217 ? 134.670 147.084 131.890 1.00 53.52 217 ILE A N 1
ATOM 1648 C CA . ILE A 1 217 ? 135.084 146.724 133.242 1.00 53.52 217 ILE A CA 1
ATOM 1649 C C . ILE A 1 217 ? 135.112 147.931 134.168 1.00 53.52 217 ILE A C 1
ATOM 1650 O O . ILE A 1 217 ? 134.970 147.767 135.383 1.00 53.52 217 ILE A O 1
ATOM 1655 N N . ALA A 1 218 ? 135.294 149.143 133.641 1.00 53.28 218 ALA A N 1
ATOM 1656 C CA . ALA A 1 218 ? 135.178 150.318 134.498 1.00 53.28 218 ALA A CA 1
ATOM 1657 C C . ALA A 1 218 ? 133.730 150.580 134.894 1.00 53.28 218 ALA A C 1
ATOM 1658 O O . ALA A 1 218 ? 133.425 150.759 136.081 1.00 53.28 218 ALA A O 1
ATOM 1660 N N . GLY A 1 219 ? 132.823 150.584 133.917 1.00 53.41 219 GLY A N 1
ATOM 1661 C CA . GLY A 1 219 ? 131.427 150.832 134.213 1.00 53.41 219 GLY A CA 1
ATOM 1662 C C . GLY A 1 219 ? 130.766 149.745 135.030 1.00 53.41 219 GLY A C 1
ATOM 1663 O O . GLY A 1 219 ? 129.895 150.036 135.853 1.00 53.41 219 GLY A O 1
ATOM 1664 N N . ALA A 1 220 ? 131.153 148.486 134.821 1.00 53.34 220 ALA A N 1
ATOM 1665 C CA . ALA A 1 220 ? 130.589 147.403 135.617 1.00 53.34 220 ALA A CA 1
ATOM 1666 C C . ALA A 1 220 ? 131.042 147.492 137.066 1.00 53.34 220 ALA A C 1
ATOM 1667 O O . ALA A 1 220 ? 130.257 147.228 137.982 1.00 53.34 220 ALA A O 1
ATOM 1669 N N . LEU A 1 221 ? 132.303 147.860 137.296 1.00 53.46 221 LEU A N 1
ATOM 1670 C CA . LEU A 1 221 ? 132.759 148.084 138.663 1.00 53.46 221 LEU A CA 1
ATOM 1671 C C . LEU A 1 221 ? 132.026 149.258 139.294 1.00 53.46 221 LEU A C 1
ATOM 1672 O O . LEU A 1 221 ? 131.674 149.214 140.478 1.00 53.46 221 LEU A O 1
ATOM 1677 N N . GLY A 1 222 ? 131.780 150.315 138.520 1.00 53.54 222 GLY A N 1
ATOM 1678 C CA . GLY A 1 222 ? 130.980 151.415 139.036 1.00 53.54 222 GLY A CA 1
ATOM 1679 C C . GLY A 1 222 ? 129.571 150.991 139.408 1.00 53.54 222 GLY A C 1
ATOM 1680 O O . GLY A 1 222 ? 129.049 151.381 140.456 1.00 53.54 222 GLY A O 1
ATOM 1681 N N . ILE A 1 223 ? 128.940 150.180 138.559 1.00 53.66 223 ILE A N 1
ATOM 1682 C CA . ILE A 1 223 ? 127.592 149.695 138.843 1.00 53.66 223 ILE A CA 1
ATOM 1683 C C . ILE A 1 223 ? 127.591 148.820 140.089 1.00 53.66 223 ILE A C 1
ATOM 1684 O O . ILE A 1 223 ? 126.691 148.917 140.930 1.00 53.66 223 ILE A O 1
ATOM 1689 N N . MET A 1 224 ? 128.589 147.944 140.222 1.00 54.43 224 MET A N 1
ATOM 1690 C CA . MET A 1 224 ? 128.669 147.090 141.403 1.00 54.43 224 MET A CA 1
ATOM 1691 C C . MET A 1 224 ? 128.867 147.913 142.667 1.00 54.43 224 MET A C 1
ATOM 1692 O O . MET A 1 224 ? 128.273 147.615 143.709 1.00 54.43 224 MET A O 1
ATOM 1697 N N . ARG A 1 225 ? 129.704 148.950 142.599 1.00 55.40 225 ARG A N 1
ATOM 1698 C CA . ARG A 1 225 ? 129.867 149.835 143.746 1.00 55.40 225 ARG A CA 1
ATOM 1699 C C . ARG A 1 225 ? 128.560 150.541 144.080 1.00 55.40 225 ARG A C 1
ATOM 1700 O O . ARG A 1 225 ? 128.241 150.750 145.255 1.00 55.40 225 ARG A O 1
ATOM 1708 N N . PHE A 1 226 ? 127.791 150.917 143.057 1.00 55.95 226 PHE A N 1
ATOM 1709 C CA . PHE A 1 226 ? 126.479 151.503 143.306 1.00 55.95 226 PHE A CA 1
ATOM 1710 C C . PHE A 1 226 ? 125.549 150.504 143.982 1.00 55.95 226 PHE A C 1
ATOM 1711 O O . PHE A 1 226 ? 124.765 150.871 144.864 1.00 55.95 226 PHE A O 1
ATOM 1719 N N . LEU A 1 227 ? 125.614 149.236 143.573 1.00 55.53 227 LEU A N 1
ATOM 1720 C CA . LEU A 1 227 ? 124.774 148.210 144.181 1.00 55.53 227 LEU A CA 1
ATOM 1721 C C . LEU A 1 227 ? 125.185 147.925 145.618 1.00 55.53 227 LEU A C 1
ATOM 1722 O O . LEU A 1 227 ? 124.347 147.530 146.434 1.00 55.53 227 LEU A O 1
ATOM 1727 N N . ALA A 1 228 ? 126.465 148.112 145.945 1.00 56.08 228 ALA A N 1
ATOM 1728 C CA . ALA A 1 228 ? 126.940 147.895 147.304 1.00 56.08 228 ALA A CA 1
ATOM 1729 C C . ALA A 1 228 ? 126.410 148.929 148.284 1.00 56.08 228 ALA A C 1
ATOM 1730 O O . ALA A 1 228 ? 126.567 148.745 149.495 1.00 56.08 228 ALA A O 1
ATOM 1732 N N . ILE A 1 229 ? 125.803 150.011 147.796 1.00 56.82 229 ILE A N 1
ATOM 1733 C CA . ILE A 1 229 ? 125.181 150.979 148.691 1.00 56.82 229 ILE A CA 1
ATOM 1734 C C . ILE A 1 229 ? 123.973 150.365 149.383 1.00 56.82 229 ILE A C 1
ATOM 1735 O O . ILE A 1 229 ? 123.733 150.602 150.572 1.00 56.82 229 ILE A O 1
ATOM 1740 N N . PHE A 1 230 ? 123.199 149.560 148.657 1.00 58.80 230 PHE A N 1
ATOM 1741 C CA . PHE A 1 230 ? 121.955 149.012 149.187 1.00 58.80 230 PHE A CA 1
ATOM 1742 C C . PHE A 1 230 ? 122.174 147.668 149.874 1.00 58.80 230 PHE A C 1
ATOM 1743 O O . PHE A 1 230 ? 121.916 147.528 151.072 1.00 58.80 230 PHE A O 1
ATOM 1751 N N . GLY A 1 231 ? 122.655 146.677 149.131 1.00 58.99 231 GLY A N 1
ATOM 1752 C CA . GLY A 1 231 ? 122.830 145.351 149.669 1.00 58.99 231 GLY A CA 1
ATOM 1753 C C . GLY A 1 231 ? 124.284 144.942 149.754 1.00 58.99 231 GLY A C 1
ATOM 1754 O O . GLY A 1 231 ? 125.194 145.737 149.503 1.00 58.99 231 GLY A O 1
ATOM 1755 N N . PRO A 1 232 ? 124.530 143.689 150.119 1.00 60.25 232 PRO A N 1
ATOM 1756 C CA . PRO A 1 232 ? 125.902 143.185 150.178 1.00 60.25 232 PRO A CA 1
ATOM 1757 C C . PRO A 1 232 ? 126.390 142.676 148.833 1.00 60.25 232 PRO A C 1
ATOM 1758 O O . PRO A 1 232 ? 125.662 142.044 148.066 1.00 60.25 232 PRO A O 1
ATOM 1762 N N . VAL A 1 233 ? 127.657 142.968 148.555 1.00 58.54 233 VAL A N 1
ATOM 1763 C CA . VAL A 1 233 ? 128.324 142.542 147.332 1.00 58.54 233 VAL A CA 1
ATOM 1764 C C . VAL A 1 233 ? 129.496 141.660 147.732 1.00 58.54 233 VAL A C 1
ATOM 1765 O O . VAL A 1 233 ? 130.321 142.057 148.563 1.00 58.54 233 VAL A O 1
ATOM 1769 N N . HIS A 1 234 ? 129.568 140.468 147.151 1.00 59.01 234 HIS A N 1
ATOM 1770 C CA . HIS A 1 234 ? 130.588 139.512 147.545 1.00 59.01 234 HIS A CA 1
ATOM 1771 C C . HIS A 1 234 ? 131.949 139.886 146.965 1.00 59.01 234 HIS A C 1
ATOM 1772 O O . HIS A 1 234 ? 132.067 140.706 146.052 1.00 59.01 234 HIS A O 1
ATOM 1779 N N . TYR A 1 235 ? 132.991 139.265 147.523 1.00 59.57 235 TYR A N 1
ATOM 1780 C CA . TYR A 1 235 ? 134.345 139.481 147.026 1.00 59.57 235 TYR A CA 1
ATOM 1781 C C . TYR A 1 235 ? 134.496 138.971 145.600 1.00 59.57 235 TYR A C 1
ATOM 1782 O O . TYR A 1 235 ? 135.210 139.572 144.790 1.00 59.57 235 TYR A O 1
ATOM 1791 N N . PHE A 1 236 ? 133.837 137.857 145.276 1.00 58.79 236 PHE A N 1
ATOM 1792 C CA . PHE A 1 236 ? 133.919 137.272 143.944 1.00 58.79 236 PHE A CA 1
ATOM 1793 C C . PHE A 1 236 ? 133.280 138.130 142.866 1.00 58.79 236 PHE A C 1
ATOM 1794 O O . PHE A 1 236 ? 133.360 137.764 141.689 1.00 58.79 236 PHE A O 1
ATOM 1802 N N . ALA A 1 237 ? 132.648 139.246 143.226 1.00 57.88 237 ALA A N 1
ATOM 1803 C CA . ALA A 1 237 ? 131.993 140.067 142.217 1.00 57.88 237 ALA A CA 1
ATOM 1804 C C . ALA A 1 237 ? 132.997 140.612 141.211 1.00 57.88 237 ALA A C 1
ATOM 1805 O O . ALA A 1 237 ? 132.740 140.600 140.003 1.00 57.88 237 ALA A O 1
ATOM 1807 N N . GLN A 1 238 ? 134.154 141.073 141.682 1.00 57.02 238 GLN A N 1
ATOM 1808 C CA . GLN A 1 238 ? 135.095 141.737 140.783 1.00 57.02 238 GLN A CA 1
ATOM 1809 C C . GLN A 1 238 ? 135.896 140.783 139.896 1.00 57.02 238 GLN A C 1
ATOM 1810 O O . GLN A 1 238 ? 136.150 141.142 138.733 1.00 57.02 238 GLN A O 1
ATOM 1816 N N . PRO A 1 239 ? 136.333 139.594 140.342 1.00 57.27 239 PRO A N 1
ATOM 1817 C CA . PRO A 1 239 ? 136.961 138.678 139.374 1.00 57.27 239 PRO A CA 1
ATOM 1818 C C . PRO A 1 239 ? 136.024 138.267 138.254 1.00 57.27 239 PRO A C 1
ATOM 1819 O O . PRO A 1 239 ? 136.450 138.143 137.098 1.00 57.27 239 PRO A O 1
ATOM 1823 N N . VAL A 1 240 ? 134.746 138.060 138.567 1.00 56.31 240 VAL A N 1
ATOM 1824 C CA . VAL A 1 240 ? 133.777 137.710 137.536 1.00 56.31 240 VAL A CA 1
ATOM 1825 C C . VAL A 1 240 ? 133.524 138.897 136.617 1.00 56.31 240 VAL A C 1
ATOM 1826 O O . VAL A 1 240 ? 133.335 138.731 135.407 1.00 56.31 240 VAL A O 1
ATOM 1830 N N . VAL A 1 241 ? 133.516 140.112 137.169 1.00 55.80 241 VAL A N 1
ATOM 1831 C CA . VAL A 1 241 ? 133.421 141.296 136.320 1.00 55.80 241 VAL A CA 1
ATOM 1832 C C . VAL A 1 241 ? 134.598 141.355 135.357 1.00 55.80 241 VAL A C 1
ATOM 1833 O O . VAL A 1 241 ? 134.429 141.665 134.177 1.00 55.80 241 VAL A O 1
ATOM 1837 N N . SER A 1 242 ? 135.804 141.043 135.835 1.00 56.17 242 SER A N 1
ATOM 1838 C CA . SER A 1 242 ? 136.961 141.023 134.943 1.00 56.17 242 SER A CA 1
ATOM 1839 C C . SER A 1 242 ? 136.796 139.969 133.853 1.00 56.17 242 SER A C 1
ATOM 1840 O O . SER A 1 242 ? 136.992 140.252 132.663 1.00 56.17 242 SER A O 1
ATOM 1843 N N . LEU A 1 243 ? 136.419 138.747 134.245 1.00 56.23 243 LEU A N 1
ATOM 1844 C CA . LEU A 1 243 ? 136.195 137.681 133.271 1.00 56.23 243 LEU A CA 1
ATOM 1845 C C . LEU A 1 243 ? 135.216 138.115 132.192 1.00 56.23 243 LEU A C 1
ATOM 1846 O O . LEU A 1 243 ? 135.511 138.024 130.997 1.00 56.23 243 LEU A O 1
ATOM 1851 N N . ILE A 1 244 ? 134.047 138.613 132.600 1.00 55.87 244 ILE A N 1
ATOM 1852 C CA . ILE A 1 244 ? 132.962 138.866 131.656 1.00 55.87 244 ILE A CA 1
ATOM 1853 C C . ILE A 1 244 ? 133.080 140.227 130.989 1.00 55.87 244 ILE A C 1
ATOM 1854 O O . ILE A 1 244 ? 132.339 140.512 130.041 1.00 55.87 244 ILE A O 1
ATOM 1859 N N . GLY A 1 245 ? 134.003 141.072 131.431 1.00 55.69 245 GLY A N 1
ATOM 1860 C CA . GLY A 1 245 ? 134.207 142.344 130.779 1.00 55.69 245 GLY A CA 1
ATOM 1861 C C . GLY A 1 245 ? 135.470 142.368 129.950 1.00 55.69 245 GLY A C 1
ATOM 1862 O O . GLY A 1 245 ? 135.770 143.372 129.300 1.00 55.69 245 GLY A O 1
ATOM 1863 N N . LEU A 1 246 ? 136.239 141.282 129.983 1.00 55.73 246 LEU A N 1
ATOM 1864 C CA . LEU A 1 246 ? 137.357 141.159 129.061 1.00 55.73 246 LEU A CA 1
ATOM 1865 C C . LEU A 1 246 ? 137.312 139.920 128.184 1.00 55.73 246 LEU A C 1
ATOM 1866 O O . LEU A 1 246 ? 138.131 139.807 127.271 1.00 55.73 246 LEU A O 1
ATOM 1871 N N . GLY A 1 247 ? 136.394 138.988 128.424 1.00 55.26 247 GLY A N 1
ATOM 1872 C CA . GLY A 1 247 ? 136.220 137.919 127.466 1.00 55.26 247 GLY A CA 1
ATOM 1873 C C . GLY A 1 247 ? 135.120 138.216 126.472 1.00 55.26 247 GLY A C 1
ATOM 1874 O O . GLY A 1 247 ? 135.373 138.321 125.270 1.00 55.26 247 GLY A O 1
ATOM 1875 N N . ILE A 1 248 ? 133.901 138.444 126.961 1.00 54.78 248 ILE A N 1
ATOM 1876 C CA . ILE A 1 248 ? 132.808 138.634 126.016 1.00 54.78 248 ILE A CA 1
ATOM 1877 C C . ILE A 1 248 ? 132.701 140.091 125.595 1.00 54.78 248 ILE A C 1
ATOM 1878 O O . ILE A 1 248 ? 132.260 140.382 124.479 1.00 54.78 248 ILE A O 1
ATOM 1883 N N . ALA A 1 249 ? 133.095 141.030 126.456 1.00 53.97 249 ALA A N 1
ATOM 1884 C CA . ALA A 1 249 ? 133.140 142.422 126.034 1.00 53.97 249 ALA A CA 1
ATOM 1885 C C . ALA A 1 249 ? 134.174 142.641 124.943 1.00 53.97 249 ALA A C 1
ATOM 1886 O O . ALA A 1 249 ? 134.077 143.623 124.200 1.00 53.97 249 ALA A O 1
ATOM 1888 N N . ILE A 1 250 ? 135.156 141.753 124.835 1.00 53.79 250 ILE A N 1
ATOM 1889 C CA . ILE A 1 250 ? 136.107 141.820 123.738 1.00 53.79 250 ILE A CA 1
ATOM 1890 C C . ILE A 1 250 ? 135.660 140.953 122.563 1.00 53.79 250 ILE A C 1
ATOM 1891 O O . ILE A 1 250 ? 135.941 141.291 121.411 1.00 53.79 250 ILE A O 1
ATOM 1896 N N . ASP A 1 251 ? 134.938 139.857 122.819 1.00 53.76 251 ASP A N 1
ATOM 1897 C CA . ASP A 1 251 ? 134.343 139.104 121.718 1.00 53.76 251 ASP A CA 1
ATOM 1898 C C . ASP A 1 251 ? 133.360 139.957 120.928 1.00 53.76 251 ASP A C 1
ATOM 1899 O O . ASP A 1 251 ? 133.330 139.903 119.694 1.00 53.76 251 ASP A O 1
ATOM 1904 N N . TYR A 1 252 ? 132.523 140.725 121.626 1.00 52.04 252 TYR A N 1
ATOM 1905 C CA . TYR A 1 252 ? 131.537 141.556 120.945 1.00 52.04 252 TYR A CA 1
ATOM 1906 C C . TYR A 1 252 ? 132.220 142.600 120.075 1.00 52.04 252 TYR A C 1
ATOM 1907 O O . TYR A 1 252 ? 131.815 142.832 118.927 1.00 52.04 252 TYR A O 1
ATOM 1916 N N . GLY A 1 253 ? 133.268 143.232 120.604 1.00 51.41 253 GLY A N 1
ATOM 1917 C CA . GLY A 1 253 ? 134.037 144.165 119.803 1.00 51.41 253 GLY A CA 1
ATOM 1918 C C . GLY A 1 253 ? 134.701 143.494 118.620 1.00 51.41 253 GLY A C 1
ATOM 1919 O O . GLY A 1 253 ? 134.739 144.053 117.524 1.00 51.41 253 GLY A O 1
ATOM 1920 N N . LEU A 1 254 ? 135.229 142.287 118.823 1.00 50.71 254 LEU A N 1
ATOM 1921 C CA . LEU A 1 254 ? 135.796 141.520 117.720 1.00 50.71 254 LEU A CA 1
ATOM 1922 C C . LEU A 1 254 ? 134.784 141.338 116.603 1.00 50.71 254 LEU A C 1
ATOM 1923 O O . LEU A 1 254 ? 135.059 141.654 115.441 1.00 50.71 254 LEU A O 1
ATOM 1928 N N . PHE A 1 255 ? 133.597 140.837 116.943 1.00 50.74 255 PHE A N 1
ATOM 1929 C CA . PHE A 1 255 ? 132.597 140.561 115.919 1.00 50.74 255 PHE A CA 1
ATOM 1930 C C . PHE A 1 255 ? 132.158 141.834 115.212 1.00 50.74 255 PHE A C 1
ATOM 1931 O O . PHE A 1 255 ? 132.061 141.863 113.980 1.00 50.74 255 PHE A O 1
ATOM 1939 N N . ILE A 1 256 ? 131.916 142.907 115.965 1.00 49.38 256 ILE A N 1
ATOM 1940 C CA . ILE A 1 256 ? 131.399 144.121 115.340 1.00 49.38 256 ILE A CA 1
ATOM 1941 C C . ILE A 1 256 ? 132.465 144.794 114.482 1.00 49.38 256 ILE A C 1
ATOM 1942 O O . ILE A 1 256 ? 132.179 145.256 113.370 1.00 49.38 256 ILE A O 1
ATOM 1947 N N . VAL A 1 257 ? 133.707 144.855 114.965 1.00 49.68 257 VAL A N 1
ATOM 1948 C CA . VAL A 1 257 ? 134.778 145.457 114.179 1.00 49.68 257 VAL A CA 1
ATOM 1949 C C . VAL A 1 257 ? 135.047 144.637 112.925 1.00 49.68 257 VAL A C 1
ATOM 1950 O O . VAL A 1 257 ? 135.261 145.191 111.840 1.00 49.68 257 VAL A O 1
ATOM 1954 N N . SER A 1 258 ? 135.044 143.307 113.047 1.00 49.82 258 SER A N 1
ATOM 1955 C CA . SER A 1 258 ? 135.252 142.465 111.878 1.00 49.82 258 SER A CA 1
ATOM 1956 C C . SER A 1 258 ? 134.133 142.646 110.866 1.00 49.82 258 SER A C 1
ATOM 1957 O O . SER A 1 258 ? 134.383 142.692 109.658 1.00 49.82 258 SER A O 1
ATOM 1960 N N . ARG A 1 259 ? 132.889 142.752 111.337 1.00 50.05 259 ARG A N 1
ATOM 1961 C CA . ARG A 1 259 ? 131.777 142.972 110.420 1.00 50.05 259 ARG A CA 1
ATOM 1962 C C . ARG A 1 259 ? 131.895 144.321 109.726 1.00 50.05 259 ARG A C 1
ATOM 1963 O O . ARG A 1 259 ? 131.599 144.441 108.533 1.00 50.05 259 ARG A O 1
ATOM 1971 N N . PHE A 1 260 ? 132.320 145.352 110.458 1.00 50.36 260 PHE A N 1
ATOM 1972 C CA . PHE A 1 260 ? 132.508 146.660 109.839 1.00 50.36 260 PHE A CA 1
ATOM 1973 C C . PHE A 1 260 ? 133.595 146.614 108.774 1.00 50.36 260 PHE A C 1
ATOM 1974 O O . PHE A 1 260 ? 133.435 147.185 107.689 1.00 50.36 260 PHE A O 1
ATOM 1982 N N . ARG A 1 261 ? 134.711 145.944 109.066 1.00 52.41 261 ARG A N 1
ATOM 1983 C CA . ARG A 1 261 ? 135.776 145.835 108.076 1.00 52.41 261 ARG A CA 1
ATOM 1984 C C . ARG A 1 261 ? 135.340 145.004 106.878 1.00 52.41 261 ARG A C 1
ATOM 1985 O O . ARG A 1 261 ? 135.795 145.248 105.756 1.00 52.41 261 ARG A O 1
ATOM 1993 N N . GLU A 1 262 ? 134.476 144.014 107.102 1.00 54.33 262 GLU A N 1
ATOM 1994 C CA . GLU A 1 262 ? 133.917 143.238 106.003 1.00 54.33 262 GLU A CA 1
ATOM 1995 C C . GLU A 1 262 ? 133.026 144.098 105.118 1.00 54.33 262 GLU A C 1
ATOM 1996 O O . GLU A 1 262 ? 133.087 144.004 103.887 1.00 54.33 262 GLU A O 1
ATOM 2002 N N . GLU A 1 263 ? 132.188 144.939 105.728 1.00 53.42 263 GLU A N 1
ATOM 2003 C CA . GLU A 1 263 ? 131.291 145.786 104.950 1.00 53.42 263 GLU A CA 1
ATOM 2004 C C . GLU A 1 263 ? 132.046 146.887 104.221 1.00 53.42 263 GLU A C 1
ATOM 2005 O O . GLU A 1 263 ? 131.634 147.298 103.131 1.00 53.42 263 GLU A O 1
ATOM 2011 N N . ILE A 1 264 ? 133.135 147.387 104.805 1.00 52.07 264 ILE A N 1
ATOM 2012 C CA . ILE A 1 264 ? 133.940 148.399 104.127 1.00 52.07 264 ILE A CA 1
ATOM 2013 C C . ILE A 1 264 ? 134.577 147.814 102.874 1.00 52.07 264 ILE A C 1
ATOM 2014 O O . ILE A 1 264 ? 134.674 148.483 101.837 1.00 52.07 264 ILE A O 1
ATOM 2019 N N . ALA A 1 265 ? 135.005 146.552 102.943 1.00 54.21 265 ALA A N 1
ATOM 2020 C CA . ALA A 1 265 ? 135.653 145.919 101.800 1.00 54.21 265 ALA A CA 1
ATOM 2021 C C . ALA A 1 265 ? 134.695 145.742 100.630 1.00 54.21 265 ALA A C 1
ATOM 2022 O O . ALA A 1 265 ? 135.128 145.724 99.473 1.00 54.21 265 ALA A O 1
ATOM 2024 N N . GLU A 1 266 ? 133.398 145.609 100.905 1.00 55.39 266 GLU A N 1
ATOM 2025 C CA . GLU A 1 266 ? 132.418 145.471 99.836 1.00 55.39 266 GLU A CA 1
ATOM 2026 C C . GLU A 1 266 ? 132.242 146.748 99.027 1.00 55.39 266 GLU A C 1
ATOM 2027 O O . GLU A 1 266 ? 131.595 146.707 97.975 1.00 55.39 266 GLU A O 1
ATOM 2033 N N . GLY A 1 267 ? 132.789 147.871 99.486 1.00 53.86 267 GLY A N 1
ATOM 2034 C CA . GLY A 1 267 ? 132.630 149.141 98.814 1.00 53.86 267 GLY A CA 1
ATOM 2035 C C . GLY A 1 267 ? 131.590 150.056 99.418 1.00 53.86 267 GLY A C 1
ATOM 2036 O O . GLY A 1 267 ? 131.359 151.144 98.880 1.00 53.86 267 GLY A O 1
ATOM 2037 N N . TYR A 1 268 ? 130.957 149.651 100.514 1.00 52.04 268 TYR A N 1
ATOM 2038 C CA . TYR A 1 268 ? 129.954 150.485 101.156 1.00 52.04 268 TYR A CA 1
ATOM 2039 C C . TYR A 1 268 ? 130.622 151.657 101.859 1.00 52.04 268 TYR A C 1
ATOM 2040 O O . TYR A 1 268 ? 131.620 151.482 102.563 1.00 52.04 268 TYR A O 1
ATOM 2049 N N . ASP A 1 269 ? 130.070 152.854 101.675 1.00 50.29 269 ASP A N 1
ATOM 2050 C CA . ASP A 1 269 ? 130.629 154.034 102.316 1.00 50.29 269 ASP A CA 1
ATOM 2051 C C . ASP A 1 269 ? 130.445 153.941 103.830 1.00 50.29 269 ASP A C 1
ATOM 2052 O O . ASP A 1 269 ? 129.840 153.005 104.356 1.00 50.29 269 ASP A O 1
ATOM 2057 N N . THR A 1 270 ? 130.982 154.934 104.540 1.00 50.33 270 THR A N 1
ATOM 2058 C CA . THR A 1 270 ? 131.095 154.837 105.992 1.00 50.33 270 THR A CA 1
ATOM 2059 C C . THR A 1 270 ? 129.730 154.710 106.657 1.00 50.33 270 THR A C 1
ATOM 2060 O O . THR A 1 270 ? 129.541 153.878 107.551 1.00 50.33 270 THR A O 1
ATOM 2064 N N . GLU A 1 271 ? 128.762 155.528 106.239 1.00 50.31 271 GLU A N 1
ATOM 2065 C CA . GLU A 1 271 ? 127.451 155.489 106.878 1.00 50.31 271 GLU A CA 1
ATOM 2066 C C . GLU A 1 271 ? 126.730 154.177 106.595 1.00 50.31 271 GLU A C 1
ATOM 2067 O O . GLU A 1 271 ? 126.151 153.573 107.506 1.00 50.31 271 GLU A O 1
ATOM 2073 N N . THR A 1 272 ? 126.750 153.725 105.340 1.00 48.96 272 THR A N 1
ATOM 2074 C CA . THR A 1 272 ? 126.098 152.465 104.997 1.00 48.96 272 THR A CA 1
ATOM 2075 C C . THR A 1 272 ? 126.771 151.295 105.696 1.00 48.96 272 THR A C 1
ATOM 2076 O O . THR A 1 272 ? 126.099 150.366 106.157 1.00 48.96 272 THR A O 1
ATOM 2080 N N . ALA A 1 273 ? 128.101 151.321 105.782 1.00 47.92 273 ALA A N 1
ATOM 2081 C CA . ALA A 1 273 ? 128.810 150.264 106.490 1.00 47.92 273 ALA A CA 1
ATOM 2082 C C . ALA A 1 273 ? 128.406 150.224 107.954 1.00 47.92 273 ALA A C 1
ATOM 2083 O O . ALA A 1 273 ? 128.198 149.145 108.517 1.00 47.92 273 ALA A O 1
ATOM 2085 N N . VAL A 1 274 ? 128.280 151.392 108.587 1.00 47.77 274 VAL A N 1
ATOM 2086 C CA . VAL A 1 274 ? 127.871 151.437 109.987 1.00 47.77 274 VAL A CA 1
ATOM 2087 C C . VAL A 1 274 ? 126.452 150.910 110.147 1.00 47.77 274 VAL A C 1
ATOM 2088 O O . VAL A 1 274 ? 126.166 150.128 111.060 1.00 47.77 274 VAL A O 1
ATOM 2092 N N . ARG A 1 275 ? 125.543 151.316 109.259 1.00 47.68 275 ARG A N 1
ATOM 2093 C CA . ARG A 1 275 ? 124.165 150.847 109.359 1.00 47.68 275 ARG A CA 1
ATOM 2094 C C . ARG A 1 275 ? 124.088 149.333 109.216 1.00 47.68 275 ARG A C 1
ATOM 2095 O O . ARG A 1 275 ? 123.401 148.659 109.991 1.00 47.68 275 ARG A O 1
ATOM 2103 N N . ARG A 1 276 ? 124.800 148.777 108.235 1.00 49.99 276 ARG A N 1
ATOM 2104 C CA . ARG A 1 276 ? 124.732 147.339 107.999 1.00 49.99 276 ARG A CA 1
ATOM 2105 C C . ARG A 1 276 ? 125.398 146.555 109.123 1.00 49.99 276 ARG A C 1
ATOM 2106 O O . ARG A 1 276 ? 124.874 145.520 109.561 1.00 49.99 276 ARG A O 1
ATOM 2114 N N . THR A 1 277 ? 126.552 147.025 109.607 1.00 48.08 277 THR A N 1
ATOM 2115 C CA . THR A 1 277 ? 127.195 146.323 110.707 1.00 48.08 277 THR A CA 1
ATOM 2116 C C . THR A 1 277 ? 126.349 146.392 111.967 1.00 48.08 277 THR A C 1
ATOM 2117 O O . THR A 1 277 ? 126.296 145.414 112.714 1.00 48.08 277 THR A O 1
ATOM 2121 N N . VAL A 1 278 ? 125.638 147.498 112.199 1.00 47.19 278 VAL A N 1
ATOM 2122 C CA . VAL A 1 278 ? 124.673 147.513 113.293 1.00 47.19 278 VAL A CA 1
ATOM 2123 C C . VAL A 1 278 ? 123.622 146.439 113.060 1.00 47.19 278 VAL A C 1
ATOM 2124 O O . VAL A 1 278 ? 123.571 145.443 113.787 1.00 47.19 278 VAL A O 1
ATOM 2128 N N . ILE A 1 279 ? 122.863 146.572 111.970 1.00 46.53 279 ILE A N 1
ATOM 2129 C CA . ILE A 1 279 ? 121.752 145.691 111.620 1.00 46.53 279 ILE A CA 1
ATOM 2130 C C . ILE A 1 279 ? 122.098 144.226 111.849 1.00 46.53 279 ILE A C 1
ATOM 2131 O O . ILE A 1 279 ? 121.286 143.469 112.391 1.00 46.53 279 ILE A O 1
ATOM 2136 N N . THR A 1 280 ? 123.300 143.810 111.453 1.00 47.95 280 THR A N 1
ATOM 2137 C CA . THR A 1 280 ? 123.643 142.397 111.608 1.00 47.95 280 THR A CA 1
ATOM 2138 C C . THR A 1 280 ? 124.395 142.103 112.907 1.00 47.95 280 THR A C 1
ATOM 2139 O O . THR A 1 280 ? 123.893 141.381 113.779 1.00 47.95 280 THR A O 1
ATOM 2143 N N . ALA A 1 281 ? 125.596 142.665 113.055 1.00 48.46 281 ALA A N 1
ATOM 2144 C CA . ALA A 1 281 ? 126.455 142.274 114.162 1.00 48.46 281 ALA A CA 1
ATOM 2145 C C . ALA A 1 281 ? 125.940 142.812 115.489 1.00 48.46 281 ALA A C 1
ATOM 2146 O O . ALA A 1 281 ? 126.032 142.126 116.509 1.00 48.46 281 ALA A O 1
ATOM 2148 N N . GLY A 1 282 ? 125.427 144.044 115.514 1.00 49.69 282 GLY A N 1
ATOM 2149 C CA . GLY A 1 282 ? 124.900 144.572 116.757 1.00 49.69 282 GLY A CA 1
ATOM 2150 C C . GLY A 1 282 ? 123.665 143.821 117.209 1.00 49.69 282 GLY A C 1
ATOM 2151 O O . GLY A 1 282 ? 123.455 143.619 118.405 1.00 49.69 282 GLY A O 1
ATOM 2152 N N . ARG A 1 283 ? 122.836 143.391 116.258 1.00 50.11 283 ARG A N 1
ATOM 2153 C CA . ARG A 1 283 ? 121.697 142.546 116.597 1.00 50.11 283 ARG A CA 1
ATOM 2154 C C . ARG A 1 283 ? 122.156 141.223 117.192 1.00 50.11 283 ARG A C 1
ATOM 2155 O O . ARG A 1 283 ? 121.616 140.767 118.209 1.00 50.11 283 ARG A O 1
ATOM 2163 N N . THR A 1 284 ? 123.163 140.597 116.579 1.00 50.83 284 THR A N 1
ATOM 2164 C CA . THR A 1 284 ? 123.681 139.343 117.117 1.00 50.83 284 THR A CA 1
ATOM 2165 C C . THR A 1 284 ? 124.264 139.537 118.513 1.00 50.83 284 THR A C 1
ATOM 2166 O O . THR A 1 284 ? 124.048 138.711 119.408 1.00 50.83 284 THR A O 1
ATOM 2170 N N . VAL A 1 285 ? 124.999 140.630 118.719 1.00 51.13 285 VAL A N 1
ATOM 2171 C CA . VAL A 1 285 ? 125.599 140.914 120.018 1.00 51.13 285 VAL A CA 1
ATOM 2172 C C . VAL A 1 285 ? 124.523 141.161 121.068 1.00 51.13 285 VAL A C 1
ATOM 2173 O O . VAL A 1 285 ? 124.620 140.676 122.202 1.00 51.13 285 VAL A O 1
ATOM 2177 N N . THR A 1 286 ? 123.488 141.924 120.713 1.00 50.81 286 THR A N 1
ATOM 2178 C CA . THR A 1 286 ? 122.398 142.182 121.644 1.00 50.81 286 THR A CA 1
ATOM 2179 C C . THR A 1 286 ? 121.699 140.891 122.039 1.00 50.81 286 THR A C 1
ATOM 2180 O O . THR A 1 286 ? 121.377 140.682 123.215 1.00 50.81 286 THR A O 1
ATOM 2184 N N . PHE A 1 287 ? 121.458 140.008 121.070 1.00 51.70 287 PHE A N 1
ATOM 2185 C CA . PHE A 1 287 ? 120.797 138.752 121.399 1.00 51.70 287 PHE A CA 1
ATOM 2186 C C . PHE A 1 287 ? 121.693 137.857 122.245 1.00 51.70 287 PHE A C 1
ATOM 2187 O O . PHE A 1 287 ? 121.207 137.168 123.146 1.00 51.70 287 PHE A O 1
ATOM 2195 N N . SER A 1 288 ? 123.003 137.871 121.997 1.00 51.51 288 SER A N 1
ATOM 2196 C CA . SER A 1 288 ? 123.914 137.112 122.850 1.00 51.51 288 SER A CA 1
ATOM 2197 C C . SER A 1 288 ? 123.894 137.636 124.282 1.00 51.51 288 SER A C 1
ATOM 2198 O O . SER A 1 288 ? 123.896 136.856 125.244 1.00 51.51 288 SER A O 1
ATOM 2201 N N . ALA A 1 289 ? 123.874 138.959 124.442 1.00 51.32 289 ALA A N 1
ATOM 2202 C CA . ALA A 1 289 ? 123.850 139.539 125.780 1.00 51.32 289 ALA A CA 1
ATOM 2203 C C . ALA A 1 289 ? 122.558 139.199 126.510 1.00 51.32 289 ALA A C 1
ATOM 2204 O O . ALA A 1 289 ? 122.579 138.829 127.691 1.00 51.32 289 ALA A O 1
ATOM 2206 N N . VAL A 1 290 ? 121.416 139.325 125.831 1.00 50.68 290 VAL A N 1
ATOM 2207 C CA . VAL A 1 290 ? 120.163 138.991 126.501 1.00 50.68 290 VAL A CA 1
ATOM 2208 C C . VAL A 1 290 ? 120.080 137.493 126.759 1.00 50.68 290 VAL A C 1
ATOM 2209 O O . VAL A 1 290 ? 119.420 137.060 127.708 1.00 50.68 290 VAL A O 1
ATOM 2213 N N . LEU A 1 291 ? 120.764 136.678 125.954 1.00 51.73 291 LEU A N 1
ATOM 2214 C CA . LEU A 1 291 ? 120.822 135.250 126.241 1.00 51.73 291 LEU A CA 1
ATOM 2215 C C . LEU A 1 291 ? 121.615 134.975 127.509 1.00 51.73 291 LEU A C 1
ATOM 2216 O O . LEU A 1 291 ? 121.225 134.125 128.317 1.00 51.73 291 LEU A O 1
ATOM 2221 N N . ILE A 1 292 ? 122.735 135.674 127.699 1.00 51.46 292 ILE A N 1
ATOM 2222 C CA . ILE A 1 292 ? 123.463 135.538 128.959 1.00 51.46 292 ILE A CA 1
ATOM 2223 C C . ILE A 1 292 ? 122.590 135.975 130.122 1.00 51.46 292 ILE A C 1
ATOM 2224 O O . ILE A 1 292 ? 122.554 135.323 131.172 1.00 51.46 292 ILE A O 1
ATOM 2229 N N . VAL A 1 293 ? 121.885 137.095 129.961 1.00 51.77 293 VAL A N 1
ATOM 2230 C CA . VAL A 1 293 ? 121.020 137.582 131.030 1.00 51.77 293 VAL A CA 1
ATOM 2231 C C . VAL A 1 293 ? 119.968 136.539 131.378 1.00 51.77 293 VAL A C 1
ATOM 2232 O O . VAL A 1 293 ? 119.711 136.264 132.555 1.00 51.77 293 VAL A O 1
ATOM 2236 N N . ALA A 1 294 ? 119.357 135.928 130.362 1.00 51.96 294 ALA A N 1
ATOM 2237 C CA . ALA A 1 294 ? 118.355 134.897 130.607 1.00 51.96 294 ALA A CA 1
ATOM 2238 C C . ALA A 1 294 ? 118.963 133.681 131.292 1.00 51.96 294 ALA A C 1
ATOM 2239 O O . ALA A 1 294 ? 118.338 133.080 132.173 1.00 51.96 294 ALA A O 1
ATOM 2241 N N . SER A 1 295 ? 120.172 133.291 130.889 1.00 53.71 295 SER A N 1
ATOM 2242 C CA . SER A 1 295 ? 120.816 132.137 131.508 1.00 53.71 295 SER A CA 1
ATOM 2243 C C . SER A 1 295 ? 121.139 132.397 132.973 1.00 53.71 295 SER A C 1
ATOM 2244 O O . SER A 1 295 ? 120.958 131.515 133.820 1.00 53.71 295 SER A O 1
ATOM 2247 N N . ALA A 1 296 ? 121.615 133.596 133.293 1.00 53.93 296 ALA A N 1
ATOM 2248 C CA . ALA A 1 296 ? 122.065 133.917 134.639 1.00 53.93 296 ALA A CA 1
ATOM 2249 C C . ALA A 1 296 ? 120.983 134.544 135.508 1.00 53.93 296 ALA A C 1
ATOM 2250 O O . ALA A 1 296 ? 121.238 134.803 136.687 1.00 53.93 296 ALA A O 1
ATOM 2252 N N . ILE A 1 297 ? 119.792 134.798 134.968 1.00 53.73 297 ILE A N 1
ATOM 2253 C CA . ILE A 1 297 ? 118.747 135.391 135.795 1.00 53.73 297 ILE A CA 1
ATOM 2254 C C . ILE A 1 297 ? 118.132 134.348 136.719 1.00 53.73 297 ILE A C 1
ATOM 2255 O O . ILE A 1 297 ? 117.634 134.687 137.799 1.00 53.73 297 ILE A O 1
ATOM 2260 N N . GLY A 1 298 ? 118.169 133.072 136.332 1.00 55.63 298 GLY A N 1
ATOM 2261 C CA . GLY A 1 298 ? 117.643 132.025 137.186 1.00 55.63 298 GLY A CA 1
ATOM 2262 C C . GLY A 1 298 ? 118.350 131.917 138.518 1.00 55.63 298 GLY A C 1
ATOM 2263 O O . GLY A 1 298 ? 117.766 131.414 139.482 1.00 55.63 298 GLY A O 1
ATOM 2264 N N . LEU A 1 299 ? 119.596 132.388 138.597 1.00 55.80 299 LEU A N 1
ATOM 2265 C CA . LEU A 1 299 ? 120.312 132.393 139.864 1.00 55.80 299 LEU A CA 1
ATOM 2266 C C . LEU A 1 299 ? 119.674 133.326 140.883 1.00 55.80 299 LEU A C 1
ATOM 2267 O O . LEU A 1 299 ? 119.992 133.231 142.072 1.00 55.80 299 LEU A O 1
ATOM 2272 N N . LEU A 1 300 ? 118.790 134.226 140.448 1.00 55.89 300 LEU A N 1
ATOM 2273 C CA . LEU A 1 300 ? 118.108 135.106 141.388 1.00 55.89 300 LEU A CA 1
ATOM 2274 C C . LEU A 1 300 ? 117.160 134.351 142.307 1.00 55.89 300 LEU A C 1
ATOM 2275 O O . LEU A 1 300 ? 116.799 134.873 143.366 1.00 55.89 300 LEU A O 1
ATOM 2280 N N . LEU A 1 301 ? 116.744 133.145 141.926 1.00 55.79 301 LEU A N 1
ATOM 2281 C CA . LEU A 1 301 ? 115.846 132.369 142.771 1.00 55.79 301 LEU A CA 1
ATOM 2282 C C . LEU A 1 301 ? 116.571 131.743 143.954 1.00 55.79 301 LEU A C 1
ATOM 2283 O O . LEU A 1 301 ? 115.945 131.463 144.981 1.00 55.79 301 LEU A O 1
ATOM 2288 N N . PHE A 1 302 ? 117.872 131.511 143.828 1.00 57.23 302 PHE A N 1
ATOM 2289 C CA . PHE A 1 302 ? 118.620 130.881 144.902 1.00 57.23 302 PHE A CA 1
ATOM 2290 C C . PHE A 1 302 ? 118.774 131.848 146.074 1.00 57.23 302 PHE A C 1
ATOM 2291 O O . PHE A 1 302 ? 118.972 133.049 145.869 1.00 57.23 302 PHE A O 1
ATOM 2299 N N . PRO A 1 303 ? 118.692 131.355 147.313 1.00 58.62 303 PRO A N 1
ATOM 2300 C CA . PRO A 1 303 ? 118.722 132.256 148.473 1.00 58.62 303 PRO A CA 1
ATOM 2301 C C . PRO A 1 303 ? 120.114 132.687 148.905 1.00 58.62 303 PRO A C 1
ATOM 2302 O O . PRO A 1 303 ? 120.222 133.559 149.778 1.00 58.62 303 PRO A O 1
ATOM 2306 N N . GLN A 1 304 ? 121.172 132.115 148.338 1.00 58.02 304 GLN A N 1
ATOM 2307 C CA . GLN A 1 304 ? 122.523 132.493 148.730 1.00 58.02 304 GLN A CA 1
ATOM 2308 C C . GLN A 1 304 ? 122.812 133.929 148.317 1.00 58.02 304 GLN A C 1
ATOM 2309 O O . GLN A 1 304 ? 122.596 134.310 147.164 1.00 58.02 304 GLN A O 1
ATOM 2315 N N . GLY A 1 305 ? 123.309 134.729 149.263 1.00 56.86 305 GLY A N 1
ATOM 2316 C CA . GLY A 1 305 ? 123.681 136.096 148.948 1.00 56.86 305 GLY A CA 1
ATOM 2317 C C . GLY A 1 305 ? 124.894 136.202 148.052 1.00 56.86 305 GLY A C 1
ATOM 2318 O O . GLY A 1 305 ? 125.097 137.243 147.420 1.00 56.86 305 GLY A O 1
ATOM 2319 N N . PHE A 1 306 ? 125.712 135.152 147.998 1.00 57.35 306 PHE A N 1
ATOM 2320 C CA . PHE A 1 306 ? 126.811 135.106 147.041 1.00 57.35 306 PHE A CA 1
ATOM 2321 C C . PHE A 1 306 ? 126.280 135.111 145.614 1.00 57.35 306 PHE A C 1
ATOM 2322 O O . PHE A 1 306 ? 126.662 135.955 144.795 1.00 57.35 306 PHE A O 1
ATOM 2330 N N . LEU A 1 307 ? 125.360 134.194 145.313 1.00 56.24 307 LEU A N 1
ATOM 2331 C CA . LEU A 1 307 ? 124.850 134.071 143.953 1.00 56.24 307 LEU A CA 1
ATOM 2332 C C . LEU A 1 307 ? 124.048 135.297 143.545 1.00 56.24 307 LEU A C 1
ATOM 2333 O O . LEU A 1 307 ? 124.108 135.721 142.388 1.00 56.24 307 LEU A O 1
ATOM 2338 N N . LYS A 1 308 ? 123.291 135.882 144.476 1.00 55.97 308 LYS A N 1
ATOM 2339 C CA . LYS A 1 308 ? 122.500 137.062 144.146 1.00 55.97 308 LYS A CA 1
ATOM 2340 C C . LYS A 1 308 ? 123.365 138.261 143.787 1.00 55.97 308 LYS A C 1
ATOM 2341 O O . LYS A 1 308 ? 122.885 139.169 143.102 1.00 55.97 308 LYS A O 1
ATOM 2347 N N . SER A 1 309 ? 124.619 138.293 144.232 1.00 55.88 309 SER A N 1
ATOM 2348 C CA . SER A 1 309 ? 125.522 139.374 143.859 1.00 55.88 309 SER A CA 1
ATOM 2349 C C . SER A 1 309 ? 126.332 139.034 142.617 1.00 55.88 309 SER A C 1
ATOM 2350 O O . SER A 1 309 ? 126.588 139.911 141.784 1.00 55.88 309 SER A O 1
ATOM 2353 N N . LEU A 1 310 ? 126.739 137.773 142.472 1.00 55.69 310 LEU A N 1
ATOM 2354 C CA . LEU A 1 310 ? 127.442 137.372 141.258 1.00 55.69 310 LEU A CA 1
ATOM 2355 C C . LEU A 1 310 ? 126.547 137.479 140.030 1.00 55.69 310 LEU A C 1
ATOM 2356 O O . LEU A 1 310 ? 127.015 137.847 138.947 1.00 55.69 310 LEU A O 1
ATOM 2361 N N . THR A 1 311 ? 125.256 137.172 140.171 1.00 55.14 311 THR A N 1
ATOM 2362 C CA . THR A 1 311 ? 124.357 137.327 139.034 1.00 55.14 311 THR A CA 1
ATOM 2363 C C . THR A 1 311 ? 124.161 138.798 138.686 1.00 55.14 311 THR A C 1
ATOM 2364 O O . THR A 1 311 ? 124.054 139.147 137.507 1.00 55.14 311 THR A O 1
ATOM 2368 N N . TYR A 1 312 ? 124.131 139.677 139.691 1.00 53.91 312 TYR A N 1
ATOM 2369 C CA . TYR A 1 312 ? 124.078 141.108 139.410 1.00 53.91 312 TYR A CA 1
ATOM 2370 C C . TYR A 1 312 ? 125.323 141.560 138.667 1.00 53.91 312 TYR A C 1
ATOM 2371 O O . TYR A 1 312 ? 125.237 142.333 137.707 1.00 53.91 312 TYR A O 1
ATOM 2380 N N . ALA A 1 313 ? 126.492 141.088 139.100 1.00 53.39 313 ALA A N 1
ATOM 2381 C CA . ALA A 1 313 ? 127.733 141.449 138.424 1.00 53.39 313 ALA A CA 1
ATOM 2382 C C . ALA A 1 313 ? 127.723 140.975 136.978 1.00 53.39 313 ALA A C 1
ATOM 2383 O O . ALA A 1 313 ? 128.081 141.725 136.063 1.00 53.39 313 ALA A O 1
ATOM 2385 N N . THR A 1 314 ? 127.295 139.731 136.754 1.00 53.64 314 THR A N 1
ATOM 2386 C CA . THR A 1 314 ? 127.251 139.192 135.400 1.00 53.64 314 THR A CA 1
ATOM 2387 C C . THR A 1 314 ? 126.283 139.978 134.525 1.00 53.64 314 THR A C 1
ATOM 2388 O O . THR A 1 314 ? 126.614 140.350 133.395 1.00 53.64 314 THR A O 1
ATOM 2392 N N . ILE A 1 315 ? 125.080 140.247 135.037 1.00 52.93 315 ILE A N 1
ATOM 2393 C CA . ILE A 1 315 ? 124.076 140.957 134.250 1.00 52.93 315 ILE A CA 1
ATOM 2394 C C . ILE A 1 315 ? 124.564 142.356 133.907 1.00 52.93 315 ILE A C 1
ATOM 2395 O O . ILE A 1 315 ? 124.462 142.803 132.758 1.00 52.93 315 ILE A O 1
ATOM 2400 N N . ALA A 1 316 ? 125.108 143.067 134.897 1.00 52.75 316 ALA A N 1
ATOM 2401 C CA . ALA A 1 316 ? 125.594 144.417 134.649 1.00 52.75 316 ALA A CA 1
ATOM 2402 C C . ALA A 1 316 ? 126.725 144.416 133.633 1.00 52.75 316 ALA A C 1
ATOM 2403 O O . ALA A 1 316 ? 126.732 145.231 132.704 1.00 52.75 316 ALA A O 1
ATOM 2405 N N . SER A 1 317 ? 127.678 143.493 133.775 1.00 53.38 317 SER A N 1
ATOM 2406 C CA . SER A 1 317 ? 128.809 143.466 132.856 1.00 53.38 317 SER A CA 1
ATOM 2407 C C . SER A 1 317 ? 128.367 143.145 131.434 1.00 53.38 317 SER A C 1
ATOM 2408 O O . SER A 1 317 ? 128.808 143.799 130.484 1.00 53.38 317 SER A O 1
ATOM 2411 N N . VAL A 1 318 ? 127.479 142.161 131.261 1.00 53.57 318 VAL A N 1
ATOM 2412 C CA . VAL A 1 318 ? 127.076 141.786 129.908 1.00 53.57 318 VAL A CA 1
ATOM 2413 C C . VAL A 1 318 ? 126.225 142.879 129.274 1.00 53.57 318 VAL A C 1
ATOM 2414 O O . VAL A 1 318 ? 126.387 143.195 128.088 1.00 53.57 318 VAL A O 1
ATOM 2418 N N . MET A 1 319 ? 125.310 143.479 130.039 1.00 54.82 319 MET A N 1
ATOM 2419 C CA . MET A 1 319 ? 124.489 144.541 129.476 1.00 54.82 319 MET A CA 1
ATOM 2420 C C . MET A 1 319 ? 125.332 145.751 129.113 1.00 54.82 319 MET A C 1
ATOM 2421 O O . MET A 1 319 ? 125.121 146.363 128.061 1.00 54.82 319 MET A O 1
ATOM 2426 N N . LEU A 1 320 ? 126.303 146.106 129.956 1.00 52.62 320 LEU A N 1
ATOM 2427 C CA . LEU A 1 320 ? 127.167 147.229 129.623 1.00 52.62 320 LEU A CA 1
ATOM 2428 C C . LEU A 1 320 ? 128.035 146.919 128.414 1.00 52.62 320 LEU A C 1
ATOM 2429 O O . LEU A 1 320 ? 128.263 147.793 127.574 1.00 52.62 320 LEU A O 1
ATOM 2434 N N . SER A 1 321 ? 128.532 145.685 128.306 1.00 52.21 321 SER A N 1
ATOM 2435 C CA . SER A 1 321 ? 129.331 145.320 127.144 1.00 52.21 321 SER A CA 1
ATOM 2436 C C . SER A 1 321 ? 128.513 145.416 125.865 1.00 52.21 321 SER A C 1
ATOM 2437 O O . SER A 1 321 ? 128.988 145.948 124.856 1.00 52.21 321 SER A O 1
ATOM 2440 N N . ALA A 1 322 ? 127.275 144.922 125.890 1.00 51.39 322 ALA A N 1
ATOM 2441 C CA . ALA A 1 322 ? 126.427 145.015 124.706 1.00 51.39 322 ALA A CA 1
ATOM 2442 C C . ALA A 1 322 ? 126.096 146.461 124.369 1.00 51.39 322 ALA A C 1
ATOM 2443 O O . ALA A 1 322 ? 126.144 146.858 123.198 1.00 51.39 322 ALA A O 1
ATOM 2445 N N . ILE A 1 323 ? 125.745 147.262 125.376 1.00 51.29 323 ILE A N 1
ATOM 2446 C CA . ILE A 1 323 ? 125.389 148.653 125.121 1.00 51.29 323 ILE A CA 1
ATOM 2447 C C . ILE A 1 323 ? 126.582 149.407 124.554 1.00 51.29 323 ILE A C 1
ATOM 2448 O O . ILE A 1 323 ? 126.445 150.188 123.607 1.00 51.29 323 ILE A O 1
ATOM 2453 N N . LEU A 1 324 ? 127.773 149.175 125.110 1.00 51.10 324 LEU A N 1
ATOM 2454 C CA . LEU A 1 324 ? 128.984 149.761 124.548 1.00 51.10 324 LEU A CA 1
ATOM 2455 C C . LEU A 1 324 ? 129.183 149.325 123.105 1.00 51.10 324 LEU A C 1
ATOM 2456 O O . LEU A 1 324 ? 129.387 150.161 122.220 1.00 51.10 324 LEU A O 1
ATOM 2461 N N . SER A 1 325 ? 129.089 148.021 122.845 1.00 50.77 325 SER A N 1
ATOM 2462 C CA . SER A 1 325 ? 129.381 147.501 121.517 1.00 50.77 325 SER A CA 1
ATOM 2463 C C . SER A 1 325 ? 128.402 148.015 120.473 1.00 50.77 325 SER A C 1
ATOM 2464 O O . SER A 1 325 ? 128.752 148.094 119.293 1.00 50.77 325 SER A O 1
ATOM 2467 N N . ILE A 1 326 ? 127.177 148.358 120.873 1.00 49.29 326 ILE A N 1
ATOM 2468 C CA . ILE A 1 326 ? 126.207 148.878 119.912 1.00 49.29 326 ILE A CA 1
ATOM 2469 C C . ILE A 1 326 ? 126.091 150.397 119.925 1.00 49.29 326 ILE A C 1
ATOM 2470 O O . ILE A 1 326 ? 125.410 150.955 119.050 1.00 49.29 326 ILE A O 1
ATOM 2475 N N . THR A 1 327 ? 126.726 151.088 120.873 1.00 50.40 327 THR A N 1
ATOM 2476 C CA . THR A 1 327 ? 126.644 152.542 120.936 1.00 50.40 327 THR A CA 1
ATOM 2477 C C . THR A 1 327 ? 127.975 153.218 120.634 1.00 50.40 327 THR A C 1
ATOM 2478 O O . THR A 1 327 ? 128.059 154.040 119.719 1.00 50.40 327 THR A O 1
ATOM 2482 N N . VAL A 1 328 ? 129.024 152.894 121.388 1.00 50.53 328 VAL A N 1
ATOM 2483 C CA . VAL A 1 328 ? 130.296 153.588 121.233 1.00 50.53 328 VAL A CA 1
ATOM 2484 C C . VAL A 1 328 ? 131.067 153.033 120.047 1.00 50.53 328 VAL A C 1
ATOM 2485 O O . VAL A 1 328 ? 131.575 153.788 119.211 1.00 50.53 328 VAL A O 1
ATOM 2489 N N . LEU A 1 329 ? 131.169 151.709 119.963 1.00 49.73 329 LEU A N 1
ATOM 2490 C CA . LEU A 1 329 ? 131.958 151.095 118.898 1.00 49.73 329 LEU A CA 1
ATOM 2491 C C . LEU A 1 329 ? 131.449 151.450 117.508 1.00 49.73 329 LEU A C 1
ATOM 2492 O O . LEU A 1 329 ? 132.279 151.771 116.640 1.00 49.73 329 LEU A O 1
ATOM 2497 N N . PRO A 1 330 ? 130.143 151.412 117.212 1.00 49.42 330 PRO A N 1
ATOM 2498 C CA . PRO A 1 330 ? 129.701 151.913 115.901 1.00 49.42 330 PRO A CA 1
ATOM 2499 C C . PRO A 1 330 ? 130.049 153.371 115.676 1.00 49.42 330 PRO A C 1
ATOM 2500 O O . PRO A 1 330 ? 130.392 153.750 114.553 1.00 49.42 330 PRO A O 1
ATOM 2504 N N . ALA A 1 331 ? 129.989 154.202 116.717 1.00 49.78 331 ALA A N 1
ATOM 2505 C CA . ALA A 1 331 ? 130.402 155.593 116.570 1.00 49.78 331 ALA A CA 1
ATOM 2506 C C . ALA A 1 331 ? 131.904 155.702 116.341 1.00 49.78 331 ALA A C 1
ATOM 2507 O O . ALA A 1 331 ? 132.356 156.498 115.509 1.00 49.78 331 ALA A O 1
ATOM 2509 N N . CYS A 1 332 ? 132.691 154.911 117.075 1.00 51.74 332 CYS A N 1
ATOM 2510 C CA . CYS A 1 332 ? 134.135 154.899 116.869 1.00 51.74 332 CYS A CA 1
ATOM 2511 C C . CYS A 1 332 ? 134.475 154.521 115.436 1.00 51.74 332 CYS A C 1
ATOM 2512 O O . CYS A 1 332 ? 135.380 155.102 114.828 1.00 51.74 332 CYS A O 1
ATOM 2515 N N . LEU A 1 333 ? 133.759 153.542 114.883 1.00 49.87 333 LEU A N 1
ATOM 2516 C CA . LEU A 1 333 ? 134.011 153.117 113.513 1.00 49.87 333 LEU A CA 1
ATOM 2517 C C . LEU A 1 333 ? 133.508 154.140 112.503 1.00 49.87 333 LEU A C 1
ATOM 2518 O O . LEU A 1 333 ? 134.122 154.316 111.446 1.00 49.87 333 LEU A O 1
ATOM 2523 N N . GLY A 1 334 ? 132.399 154.815 112.802 1.00 49.44 334 GLY A N 1
ATOM 2524 C CA . GLY A 1 334 ? 131.906 155.839 111.898 1.00 49.44 334 GLY A CA 1
ATOM 2525 C C . GLY A 1 334 ? 132.834 157.032 111.811 1.00 49.44 334 GLY A C 1
ATOM 2526 O O . GLY A 1 334 ? 133.000 157.622 110.741 1.00 49.44 334 GLY A O 1
ATOM 2527 N N . ILE A 1 335 ? 133.439 157.417 112.936 1.00 49.86 335 ILE A N 1
ATOM 2528 C CA . ILE A 1 335 ? 134.420 158.497 112.906 1.00 49.86 335 ILE A CA 1
ATOM 2529 C C . ILE A 1 335 ? 135.653 158.074 112.121 1.00 49.86 335 ILE A C 1
ATOM 2530 O O . ILE A 1 335 ? 136.168 158.831 111.290 1.00 49.86 335 ILE A O 1
ATOM 2535 N N . LEU A 1 336 ? 136.142 156.857 112.367 1.00 51.63 336 LEU A N 1
ATOM 2536 C CA . LEU A 1 336 ? 137.371 156.398 111.730 1.00 51.63 336 LEU A CA 1
ATOM 2537 C C . LEU A 1 336 ? 137.190 156.227 110.227 1.00 51.63 336 LEU A C 1
ATOM 2538 O O . LEU A 1 336 ? 137.993 156.732 109.435 1.00 51.63 336 LEU A O 1
ATOM 2543 N N . GLY A 1 337 ? 136.141 155.522 109.815 1.00 53.76 337 GLY A N 1
ATOM 2544 C CA . GLY A 1 337 ? 135.925 155.257 108.408 1.00 53.76 337 GLY A CA 1
ATOM 2545 C C . GLY A 1 337 ? 136.894 154.234 107.855 1.00 53.76 337 GLY A C 1
ATOM 2546 O O . GLY A 1 337 ? 137.150 153.208 108.491 1.00 53.76 337 GLY A O 1
ATOM 2547 N N . LYS A 1 338 ? 137.442 154.499 106.673 1.00 56.85 338 LYS A N 1
ATOM 2548 C CA . LYS A 1 338 ? 138.405 153.596 106.045 1.00 56.85 338 LYS A CA 1
ATOM 2549 C C . LYS A 1 338 ? 139.767 153.640 106.694 1.00 56.85 338 LYS A C 1
ATOM 2550 O O . LYS A 1 338 ? 140.692 153.028 106.149 1.00 56.85 338 LYS A O 1
ATOM 2556 N N . HIS A 1 339 ? 139.945 154.330 107.818 1.00 56.55 339 HIS A N 1
ATOM 2557 C CA . HIS A 1 339 ? 141.242 154.453 108.462 1.00 56.55 339 HIS A CA 1
ATOM 2558 C C . HIS A 1 339 ? 141.422 153.480 109.615 1.00 56.55 339 HIS A C 1
ATOM 2559 O O . HIS A 1 339 ? 142.359 153.640 110.403 1.00 56.55 339 HIS A O 1
ATOM 2566 N N . VAL A 1 340 ? 140.544 152.483 109.743 1.00 56.54 340 VAL A N 1
ATOM 2567 C CA . VAL A 1 340 ? 140.771 151.433 110.731 1.00 56.54 340 VAL A CA 1
ATOM 2568 C C . VAL A 1 340 ? 142.035 150.658 110.395 1.00 56.54 340 VAL A C 1
ATOM 2569 O O . VAL A 1 340 ? 142.673 150.076 111.281 1.00 56.54 340 VAL A O 1
ATOM 2573 N N . ASP A 1 341 ? 142.420 150.637 109.120 1.00 59.05 341 ASP A N 1
ATOM 2574 C CA . ASP A 1 341 ? 143.657 149.996 108.682 1.00 59.05 341 ASP A CA 1
ATOM 2575 C C . ASP A 1 341 ? 144.804 150.980 108.895 1.00 59.05 341 ASP A C 1
ATOM 2576 O O . ASP A 1 341 ? 145.290 151.637 107.972 1.00 59.05 341 ASP A O 1
ATOM 2581 N N . ALA A 1 342 ? 145.239 151.081 110.147 1.00 57.82 342 ALA A N 1
ATOM 2582 C CA . ALA A 1 342 ? 146.333 151.976 110.506 1.00 57.82 342 ALA A CA 1
ATOM 2583 C C . ALA A 1 342 ? 147.030 151.517 111.786 1.00 57.82 342 ALA A C 1
ATOM 2584 O O . ALA A 1 342 ? 148.243 151.299 111.806 1.00 57.82 342 ALA A O 1
ATOM 2586 N N . GLU A 1 378 ? 134.659 135.264 98.739 1.00 69.07 378 GLU A N 1
ATOM 2587 C CA . GLU A 1 378 ? 134.503 133.984 98.061 1.00 69.07 378 GLU A CA 1
ATOM 2588 C C . GLU A 1 378 ? 135.754 133.129 98.213 1.00 69.07 378 GLU A C 1
ATOM 2589 O O . GLU A 1 378 ? 135.830 132.024 97.678 1.00 69.07 378 GLU A O 1
ATOM 2595 N N . GLU A 1 379 ? 136.740 133.652 98.943 1.00 68.95 379 GLU A N 1
ATOM 2596 C CA . GLU A 1 379 ? 137.944 132.897 99.259 1.00 68.95 379 GLU A CA 1
ATOM 2597 C C . GLU A 1 379 ? 137.945 132.345 100.675 1.00 68.95 379 GLU A C 1
ATOM 2598 O O . GLU A 1 379 ? 138.667 131.379 100.945 1.00 68.95 379 GLU A O 1
ATOM 2604 N N . VAL A 1 380 ? 137.165 132.934 101.583 1.00 64.84 380 VAL A N 1
ATOM 2605 C CA . VAL A 1 380 ? 137.009 132.348 102.908 1.00 64.84 380 VAL A CA 1
ATOM 2606 C C . VAL A 1 380 ? 136.233 131.041 102.820 1.00 64.84 380 VAL A C 1
ATOM 2607 O O . VAL A 1 380 ? 136.524 130.080 103.543 1.00 64.84 380 VAL A O 1
ATOM 2611 N N . GLU A 1 381 ? 135.239 130.980 101.933 1.00 64.66 381 GLU A N 1
ATOM 2612 C CA . GLU A 1 381 ? 134.448 129.771 101.745 1.00 64.66 381 GLU A CA 1
ATOM 2613 C C . GLU A 1 381 ? 135.123 128.760 100.831 1.00 64.66 381 GLU A C 1
ATOM 2614 O O . GLU A 1 381 ? 134.623 127.639 100.700 1.00 64.66 381 GLU A O 1
ATOM 2620 N N . ALA A 1 382 ? 136.232 129.127 100.193 1.00 63.14 382 ALA A N 1
ATOM 2621 C CA . ALA A 1 382 ? 136.997 128.212 99.359 1.00 63.14 382 ALA A CA 1
ATOM 2622 C C . ALA A 1 382 ? 138.353 127.875 99.961 1.00 63.14 382 ALA A C 1
ATOM 2623 O O . ALA A 1 382 ? 139.160 127.204 99.310 1.00 63.14 382 ALA A O 1
ATOM 2625 N N . GLY A 1 383 ? 138.622 128.319 101.185 1.00 57.60 383 GLY A N 1
ATOM 2626 C CA . GLY A 1 383 ? 139.908 128.085 101.807 1.00 57.60 383 GLY A CA 1
ATOM 2627 C C . GLY A 1 383 ? 139.947 126.833 102.655 1.00 57.60 383 GLY A C 1
ATOM 2628 O O . GLY A 1 383 ? 139.709 125.730 102.156 1.00 57.60 383 GLY A O 1
ATOM 2629 N N . PHE A 1 384 ? 140.257 126.987 103.939 1.00 51.79 384 PHE A N 1
ATOM 2630 C CA . PHE A 1 384 ? 140.278 125.868 104.870 1.00 51.79 384 PHE A CA 1
ATOM 2631 C C . PHE A 1 384 ? 138.965 125.699 105.614 1.00 51.79 384 PHE A C 1
ATOM 2632 O O . PHE A 1 384 ? 138.503 124.570 105.796 1.00 51.79 384 PHE A O 1
ATOM 2640 N N . TRP A 1 385 ? 138.354 126.798 106.052 1.00 51.87 385 TRP A N 1
ATOM 2641 C CA . TRP A 1 385 ? 137.113 126.693 106.806 1.00 51.87 385 TRP A CA 1
ATOM 2642 C C . TRP A 1 385 ? 135.958 126.248 105.924 1.00 51.87 385 TRP A C 1
ATOM 2643 O O . TRP A 1 385 ? 135.032 125.590 106.407 1.00 51.87 385 TRP A O 1
ATOM 2654 N N . GLY A 1 386 ? 135.989 126.594 104.641 1.00 52.32 386 GLY A N 1
ATOM 2655 C CA . GLY A 1 386 ? 134.972 126.126 103.723 1.00 52.32 386 GLY A CA 1
ATOM 2656 C C . GLY A 1 386 ? 135.196 124.735 103.185 1.00 52.32 386 GLY A C 1
ATOM 2657 O O . GLY A 1 386 ? 134.289 124.171 102.568 1.00 52.32 386 GLY A O 1
ATOM 2658 N N . LYS A 1 387 ? 136.383 124.170 103.400 1.00 50.44 387 LYS A N 1
ATOM 2659 C CA . LYS A 1 387 ? 136.667 122.804 102.990 1.00 50.44 387 LYS A CA 1
ATOM 2660 C C . LYS A 1 387 ? 136.551 121.806 104.128 1.00 50.44 387 LYS A C 1
ATOM 2661 O O . LYS A 1 387 ? 136.395 120.610 103.865 1.00 50.44 387 LYS A O 1
ATOM 2667 N N . LEU A 1 388 ? 136.641 122.258 105.379 1.00 49.25 388 LEU A N 1
ATOM 2668 C CA . LEU A 1 388 ? 136.348 121.374 106.500 1.00 49.25 388 LEU A CA 1
ATOM 2669 C C . LEU A 1 388 ? 134.862 121.042 106.546 1.00 49.25 388 LEU A C 1
ATOM 2670 O O . LEU A 1 388 ? 134.473 119.863 106.591 1.00 49.25 388 LEU A O 1
ATOM 2675 N N . VAL A 1 389 ? 134.011 122.067 106.500 1.00 48.06 389 VAL A N 1
ATOM 2676 C CA . VAL A 1 389 ? 132.587 121.813 106.357 1.00 48.06 389 VAL A CA 1
ATOM 2677 C C . VAL A 1 389 ? 132.290 121.762 104.864 1.00 48.06 389 VAL A C 1
ATOM 2678 O O . VAL A 1 389 ? 131.552 122.579 104.303 1.00 48.06 389 VAL A O 1
ATOM 2682 N N . ASN A 1 390 ? 132.870 120.762 104.222 1.00 47.97 390 ASN A N 1
ATOM 2683 C CA . ASN A 1 390 ? 132.407 120.163 102.983 1.00 47.97 390 ASN A CA 1
ATOM 2684 C C . ASN A 1 390 ? 132.652 118.674 102.997 1.00 47.97 390 ASN A C 1
ATOM 2685 O O . ASN A 1 390 ? 132.057 117.950 102.193 1.00 47.97 390 ASN A O 1
ATOM 2690 N N . ARG A 1 391 ? 133.525 118.207 103.888 1.00 48.45 391 ARG A N 1
ATOM 2691 C CA . ARG A 1 391 ? 133.642 116.826 104.311 1.00 48.45 391 ARG A CA 1
ATOM 2692 C C . ARG A 1 391 ? 132.772 116.535 105.515 1.00 48.45 391 ARG A C 1
ATOM 2693 O O . ARG A 1 391 ? 132.306 115.403 105.669 1.00 48.45 391 ARG A O 1
ATOM 2701 N N . VAL A 1 392 ? 132.554 117.531 106.379 1.00 47.32 392 VAL A N 1
ATOM 2702 C CA . VAL A 1 392 ? 131.648 117.329 107.506 1.00 47.32 392 VAL A CA 1
ATOM 2703 C C . VAL A 1 392 ? 130.240 117.025 107.013 1.00 47.32 392 VAL A C 1
ATOM 2704 O O . VAL A 1 392 ? 129.574 116.117 107.523 1.00 47.32 392 VAL A O 1
ATOM 2708 N N . MET A 1 393 ? 129.763 117.765 106.013 1.00 46.99 393 MET A N 1
ATOM 2709 C CA . MET A 1 393 ? 128.411 117.555 105.511 1.00 46.99 393 MET A CA 1
ATOM 2710 C C . MET A 1 393 ? 128.320 116.457 104.464 1.00 46.99 393 MET A C 1
ATOM 2711 O O . MET A 1 393 ? 127.215 116.165 103.997 1.00 46.99 393 MET A O 1
ATOM 2716 N N . LYS A 1 394 ? 129.436 115.852 104.069 1.00 46.40 394 LYS A N 1
ATOM 2717 C CA . LYS A 1 394 ? 129.389 114.758 103.109 1.00 46.40 394 LYS A CA 1
ATOM 2718 C C . LYS A 1 394 ? 129.246 113.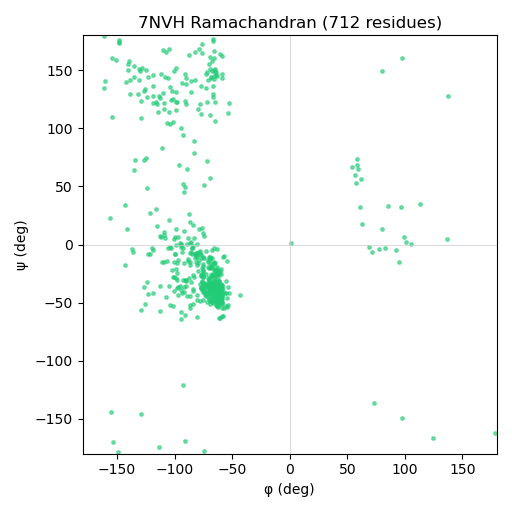404 103.785 1.00 46.40 394 LYS A C 1
ATOM 2719 O O . LYS A 1 394 ? 128.661 112.485 103.201 1.00 46.40 394 LYS A O 1
ATOM 2725 N N . ARG A 1 395 ? 129.773 113.263 104.997 1.00 47.77 395 ARG A N 1
ATOM 2726 C CA . ARG A 1 395 ? 129.595 112.072 105.825 1.00 47.77 395 ARG A CA 1
ATOM 2727 C C . ARG A 1 395 ? 129.244 112.533 107.232 1.00 47.77 395 ARG A C 1
ATOM 2728 O O . ARG A 1 395 ? 130.065 112.451 108.151 1.00 47.77 395 ARG A O 1
ATOM 2736 N N . PRO A 1 396 ? 128.022 113.034 107.435 1.00 46.15 396 PRO A N 1
ATOM 2737 C CA . PRO A 1 396 ? 127.720 113.733 108.690 1.00 46.15 396 PRO A CA 1
ATOM 2738 C C . PRO A 1 396 ? 127.536 112.824 109.891 1.00 46.15 396 PRO A C 1
ATOM 2739 O O . PRO A 1 396 ? 127.724 113.290 111.022 1.00 46.15 396 PRO A O 1
ATOM 2743 N N . VAL A 1 397 ? 127.174 111.556 109.697 1.00 47.30 397 VAL A N 1
ATOM 2744 C CA . VAL A 1 397 ? 127.039 110.654 110.837 1.00 47.30 397 VAL A CA 1
ATOM 2745 C C . VAL A 1 397 ? 128.404 110.336 111.430 1.00 47.30 397 VAL A C 1
ATOM 2746 O O . VAL A 1 397 ? 128.560 110.259 112.653 1.00 47.30 397 VAL A O 1
ATOM 2750 N N . LEU A 1 398 ? 129.414 110.154 110.580 1.00 46.89 398 LEU A N 1
ATOM 2751 C CA . LEU A 1 398 ? 130.749 109.817 111.054 1.00 46.89 398 LEU A CA 1
ATOM 2752 C C . LEU A 1 398 ? 131.403 110.958 111.815 1.00 46.89 398 LEU A C 1
ATOM 2753 O O . LEU A 1 398 ? 132.366 110.721 112.550 1.00 46.89 398 LEU A O 1
ATOM 2758 N N . PHE A 1 399 ? 130.919 112.184 111.651 1.00 48.04 399 PHE A N 1
ATOM 2759 C CA . PHE A 1 399 ? 131.480 113.336 112.340 1.00 48.04 399 PHE A CA 1
ATOM 2760 C C . PHE A 1 399 ? 130.621 113.802 113.502 1.00 48.04 399 PHE A C 1
ATOM 2761 O O . PHE A 1 399 ? 130.997 114.755 114.189 1.00 48.04 399 PHE A O 1
ATOM 2769 N N . ALA A 1 400 ? 129.482 113.165 113.735 1.00 48.84 400 ALA A N 1
ATOM 2770 C CA . ALA A 1 400 ? 128.612 113.523 114.843 1.00 48.84 400 ALA A CA 1
ATOM 2771 C C . ALA A 1 400 ? 128.405 112.400 115.843 1.00 48.84 400 ALA A C 1
ATOM 2772 O O . ALA A 1 400 ? 128.401 112.666 117.044 1.00 48.84 400 ALA A O 1
ATOM 2774 N N . ALA A 1 401 ? 128.224 111.158 115.385 1.00 49.59 401 ALA A N 1
ATOM 2775 C CA . ALA A 1 401 ? 128.066 110.055 116.331 1.00 49.59 401 ALA A CA 1
ATOM 2776 C C . ALA A 1 401 ? 129.322 109.830 117.163 1.00 49.59 401 ALA A C 1
ATOM 2777 O O . ALA A 1 401 ? 129.205 109.726 118.397 1.00 49.59 401 ALA A O 1
ATOM 2779 N N . PRO A 1 402 ? 130.531 109.741 116.590 1.00 49.47 402 PRO A N 1
ATOM 2780 C CA . PRO A 1 402 ? 131.713 109.615 117.458 1.00 49.47 402 PRO A CA 1
ATOM 2781 C C . PRO A 1 402 ? 131.868 110.767 118.428 1.00 49.47 402 PRO A C 1
ATOM 2782 O O . PRO A 1 402 ? 132.303 110.557 119.565 1.00 49.47 402 PRO A O 1
ATOM 2786 N N . ILE A 1 403 ? 131.512 111.983 118.019 1.00 49.84 403 ILE A N 1
ATOM 2787 C CA . ILE A 1 403 ? 131.691 113.127 118.905 1.00 49.84 403 ILE A CA 1
ATOM 2788 C C . ILE A 1 403 ? 130.667 113.120 120.030 1.00 49.84 403 ILE A C 1
ATOM 2789 O O . ILE A 1 403 ? 131.003 113.409 121.180 1.00 49.84 403 ILE A O 1
ATOM 2794 N N . VAL A 1 404 ? 129.408 112.790 119.737 1.00 50.71 404 VAL A N 1
ATOM 2795 C CA . VAL A 1 404 ? 128.451 112.714 120.836 1.00 50.71 404 VAL A CA 1
ATOM 2796 C C . VAL A 1 404 ? 128.802 111.558 121.763 1.00 50.71 404 VAL A C 1
ATOM 2797 O O . VAL A 1 404 ? 128.578 111.640 122.976 1.00 50.71 404 VAL A O 1
ATOM 2801 N N . ILE A 1 405 ? 129.370 110.475 121.227 1.00 49.14 405 ILE A N 1
ATOM 2802 C CA . ILE A 1 405 ? 129.800 109.368 122.078 1.00 49.14 405 ILE A CA 1
ATOM 2803 C C . ILE A 1 405 ? 130.933 109.808 122.996 1.00 49.14 405 ILE A C 1
ATOM 2804 O O . ILE A 1 405 ? 130.897 109.580 124.209 1.00 49.14 405 ILE A O 1
ATOM 2809 N N . ILE A 1 406 ? 131.955 110.457 122.433 1.00 49.65 406 ILE A N 1
ATOM 2810 C CA . ILE A 1 406 ? 133.103 110.883 123.224 1.00 49.65 406 ILE A CA 1
ATOM 2811 C C . ILE A 1 406 ? 132.794 112.091 124.090 1.00 49.65 406 ILE A C 1
ATOM 2812 O O . ILE A 1 406 ? 133.587 112.435 124.972 1.00 49.65 406 ILE A O 1
ATOM 2817 N N . MET A 1 407 ? 131.658 112.742 123.860 1.00 51.39 407 MET A N 1
ATOM 2818 C CA . MET A 1 407 ? 131.227 113.881 124.649 1.00 51.39 407 MET A CA 1
ATOM 2819 C C . MET A 1 407 ? 130.223 113.493 125.722 1.00 51.39 407 MET A C 1
ATOM 2820 O O . MET A 1 407 ? 129.986 114.278 126.645 1.00 51.39 407 MET A O 1
ATOM 2825 N N . ILE A 1 408 ? 129.627 112.307 125.606 1.00 50.87 408 ILE A N 1
ATOM 2826 C CA . ILE A 1 408 ? 128.834 111.744 126.691 1.00 50.87 408 ILE A CA 1
ATOM 2827 C C . ILE A 1 408 ? 129.736 111.031 127.688 1.00 50.87 408 ILE A C 1
ATOM 2828 O O . ILE A 1 408 ? 129.517 111.101 128.902 1.00 50.87 408 ILE A O 1
ATOM 2833 N N . LEU A 1 409 ? 130.773 110.348 127.197 1.00 50.25 409 LEU A N 1
ATOM 2834 C CA . LEU A 1 409 ? 131.727 109.694 128.084 1.00 50.25 409 LEU A CA 1
ATOM 2835 C C . LEU A 1 409 ? 132.471 110.691 128.958 1.00 50.25 409 LEU A C 1
ATOM 2836 O O . LEU A 1 409 ? 133.007 110.304 130.001 1.00 50.25 409 LEU A O 1
ATOM 2841 N N . LEU A 1 410 ? 132.524 111.959 128.557 1.00 50.08 410 LEU A N 1
ATOM 2842 C CA . LEU A 1 410 ? 133.085 112.996 129.408 1.00 50.08 410 LEU A CA 1
ATOM 2843 C C . LEU A 1 410 ? 132.139 113.403 130.525 1.00 50.08 410 LEU A C 1
ATOM 2844 O O . LEU A 1 410 ? 132.561 114.110 131.445 1.00 50.08 410 LEU A O 1
ATOM 2849 N N . ILE A 1 411 ? 130.877 112.979 130.466 1.00 51.91 411 ILE A N 1
ATOM 2850 C CA . ILE A 1 411 ? 129.935 113.297 131.531 1.00 51.91 411 ILE A CA 1
ATOM 2851 C C . ILE A 1 411 ? 130.061 112.305 132.679 1.00 51.91 411 ILE A C 1
ATOM 2852 O O . ILE A 1 411 ? 129.775 112.648 133.827 1.00 51.91 411 ILE A O 1
ATOM 2857 N N . ILE A 1 412 ? 130.519 111.086 132.410 1.00 50.57 412 ILE A N 1
ATOM 2858 C CA . ILE A 1 412 ? 130.589 110.021 133.412 1.00 50.57 412 ILE A CA 1
ATOM 2859 C C . ILE A 1 412 ? 131.320 110.444 134.686 1.00 50.57 412 ILE A C 1
ATOM 2860 O O . ILE A 1 412 ? 130.849 110.108 135.782 1.00 50.57 412 ILE A O 1
ATOM 2865 N N . PRO A 1 413 ? 132.443 111.170 134.626 1.00 51.77 413 PRO A N 1
ATOM 2866 C CA . PRO A 1 413 ? 133.141 111.516 135.875 1.00 51.77 413 PRO A CA 1
ATOM 2867 C C . PRO A 1 413 ? 132.321 112.325 136.872 1.00 51.77 413 PRO A C 1
ATOM 2868 O O . PRO A 1 413 ? 132.660 112.307 138.061 1.00 51.77 413 PRO A O 1
ATOM 2872 N N . VAL A 1 414 ? 131.263 113.027 136.454 1.00 52.95 414 VAL A N 1
ATOM 2873 C CA . VAL A 1 414 ? 130.564 113.915 137.381 1.00 52.95 414 VAL A CA 1
ATOM 2874 C C . VAL A 1 414 ? 129.846 113.142 138.477 1.00 52.95 414 VAL A C 1
ATOM 2875 O O . VAL A 1 414 ? 129.428 113.737 139.476 1.00 52.95 414 VAL A O 1
ATOM 2879 N N . GLY A 1 415 ? 129.726 111.820 138.335 1.00 53.52 415 GLY A N 1
ATOM 2880 C CA . GLY A 1 415 ? 129.005 111.040 139.327 1.00 53.52 415 GLY A CA 1
ATOM 2881 C C . GLY A 1 415 ? 129.593 111.171 140.718 1.00 53.52 415 GLY A C 1
ATOM 2882 O O . GLY A 1 415 ? 128.865 111.159 141.713 1.00 53.52 415 GLY A O 1
ATOM 2883 N N . LYS A 1 416 ? 130.913 111.302 140.807 1.00 54.85 416 LYS A N 1
ATOM 2884 C CA . LYS A 1 416 ? 131.586 111.500 142.088 1.00 54.85 416 LYS A CA 1
ATOM 2885 C C . LYS A 1 416 ? 131.830 112.992 142.309 1.00 54.85 416 LYS A C 1
ATOM 2886 O O . LYS A 1 416 ? 132.959 113.479 142.313 1.00 54.85 416 LYS A O 1
ATOM 2892 N N . LEU A 1 417 ? 130.731 113.722 142.502 1.00 56.67 417 LEU A N 1
ATOM 2893 C CA . LEU A 1 417 ? 130.817 115.175 142.627 1.00 56.67 417 LEU A CA 1
ATOM 2894 C C . LEU A 1 417 ? 131.243 115.590 144.031 1.00 56.67 417 LEU A C 1
ATOM 2895 O O . LEU A 1 417 ? 132.296 116.210 144.211 1.00 56.67 417 LEU A O 1
ATOM 2900 N N . SER A 1 418 ? 130.433 115.256 145.039 1.00 58.00 418 SER A N 1
ATOM 2901 C CA . SER A 1 418 ? 130.787 115.445 146.447 1.00 58.00 418 SER A CA 1
ATOM 2902 C C . SER A 1 418 ? 131.087 116.916 146.755 1.00 58.00 418 SER A C 1
ATOM 2903 O O . SER A 1 418 ? 132.226 117.312 146.995 1.00 58.00 418 SER A O 1
ATOM 2906 N N . LEU A 1 419 ? 130.031 117.724 146.699 1.00 58.22 419 LEU A N 1
ATOM 2907 C CA . LEU A 1 419 ? 130.137 119.132 147.060 1.00 58.22 419 LEU A CA 1
ATOM 2908 C C . LEU A 1 419 ? 130.629 119.296 148.498 1.00 58.22 419 LEU A C 1
ATOM 2909 O O . LEU A 1 419 ? 130.581 118.371 149.313 1.00 58.22 419 LEU A O 1
ATOM 2914 N N . GLY A 1 420 ? 131.097 120.493 148.805 1.00 58.80 420 GLY A N 1
ATOM 2915 C CA . GLY A 1 420 ? 131.664 120.781 150.108 1.00 58.80 420 GLY A CA 1
ATOM 2916 C C . GLY A 1 420 ? 131.589 122.251 150.454 1.00 58.80 420 GLY A C 1
ATOM 2917 O O . GLY A 1 420 ? 130.629 122.940 150.103 1.00 58.80 420 GLY A O 1
ATOM 2918 N N . GLY A 1 421 ? 132.618 122.739 151.151 1.00 60.44 421 GLY A N 1
ATOM 2919 C CA . GLY A 1 421 ? 132.627 124.107 151.628 1.00 60.44 421 GLY A CA 1
ATOM 2920 C C . GLY A 1 421 ? 134.027 124.682 151.672 1.00 60.44 421 GLY A C 1
ATOM 2921 O O . GLY A 1 421 ? 135.015 123.998 151.400 1.00 60.44 421 GLY A O 1
ATOM 2922 N N . ILE A 1 422 ? 134.095 125.968 152.027 1.00 59.10 422 ILE A N 1
ATOM 2923 C CA . ILE A 1 422 ? 135.361 126.690 152.028 1.00 59.10 422 ILE A CA 1
ATOM 2924 C C . ILE A 1 422 ? 136.128 126.413 153.315 1.00 59.10 422 ILE A C 1
ATOM 2925 O O . ILE A 1 422 ? 135.550 126.319 154.406 1.00 59.10 422 ILE A O 1
ATOM 2930 N N . SER A 1 423 ? 137.445 126.286 153.190 1.00 58.18 423 SER A N 1
ATOM 2931 C CA . SER A 1 423 ? 138.323 126.088 154.335 1.00 58.18 423 SER A CA 1
ATOM 2932 C C . SER A 1 423 ? 139.700 126.633 153.975 1.00 58.18 423 SER A C 1
ATOM 2933 O O . SER A 1 423 ? 139.871 127.308 152.955 1.00 58.18 423 SER A O 1
ATOM 2936 N N . GLU A 1 424 ? 140.688 126.344 154.822 1.00 58.63 424 GLU A N 1
ATOM 2937 C CA . GLU A 1 424 ? 142.059 126.758 154.555 1.00 58.63 424 GLU A CA 1
ATOM 2938 C C . GLU A 1 424 ? 142.672 126.011 153.382 1.00 58.63 424 GLU A C 1
ATOM 2939 O O . GLU A 1 424 ? 143.700 126.447 152.857 1.00 58.63 424 GLU A O 1
ATOM 2945 N N . LYS A 1 425 ? 142.067 124.902 152.964 1.00 55.99 425 LYS A N 1
ATOM 2946 C CA . LYS A 1 425 ? 142.612 124.063 151.907 1.00 55.99 425 LYS A CA 1
ATOM 2947 C C . LYS A 1 425 ? 142.266 124.560 150.512 1.00 55.99 425 LYS A C 1
ATOM 2948 O O . LYS A 1 425 ? 142.575 123.873 149.535 1.00 55.99 425 LYS A O 1
ATOM 2954 N N . TYR A 1 426 ? 141.634 125.723 150.394 1.00 55.84 426 TYR A N 1
ATOM 2955 C CA . TYR A 1 426 ? 141.355 126.311 149.093 1.00 55.84 426 TYR A CA 1
ATOM 2956 C C . TYR A 1 426 ? 142.510 127.155 148.578 1.00 55.84 426 TYR A C 1
ATOM 2957 O O . TYR A 1 426 ? 142.400 127.737 147.494 1.00 55.84 426 TYR A O 1
ATOM 2966 N N . LEU A 1 427 ? 143.583 127.236 149.313 1.00 53.20 427 LEU A N 1
ATOM 2967 C CA . LEU A 1 427 ? 144.857 127.877 149.054 1.00 53.20 427 LEU A CA 1
ATOM 2968 C C . LEU A 1 427 ? 145.876 126.847 148.583 1.00 53.20 427 LEU A C 1
ATOM 2969 O O . LEU A 1 427 ? 145.773 125.666 148.927 1.00 53.20 427 LEU A O 1
ATOM 2974 N N . PRO A 1 428 ? 146.868 127.246 147.789 1.00 53.24 428 PRO A N 1
ATOM 2975 C CA . PRO A 1 428 ? 147.845 126.276 147.313 1.00 53.24 428 PRO A CA 1
ATOM 2976 C C . PRO A 1 428 ? 148.648 125.720 148.470 1.00 53.24 428 PRO A C 1
ATOM 2977 O O . PRO A 1 428 ? 148.841 126.396 149.497 1.00 53.24 428 PRO A O 1
ATOM 2981 N N . PRO A 1 429 ? 149.135 124.482 148.351 1.00 51.59 429 PRO A N 1
ATOM 2982 C CA . PRO A 1 429 ? 149.871 123.866 149.468 1.00 51.59 429 PRO A CA 1
ATOM 2983 C C . PRO A 1 429 ? 151.157 124.585 149.841 1.00 51.59 429 PRO A C 1
ATOM 2984 O O . PRO A 1 429 ? 151.804 124.182 150.814 1.00 51.59 429 PRO A O 1
ATOM 2988 N N . THR A 1 430 ? 151.549 125.625 149.108 1.00 54.41 430 THR A N 1
ATOM 2989 C CA . THR A 1 430 ? 152.757 126.387 149.396 1.00 54.41 430 THR A CA 1
ATOM 2990 C C . THR A 1 430 ? 152.430 127.829 149.769 1.00 54.41 430 THR A C 1
ATOM 2991 O O . THR A 1 430 ? 153.222 128.738 149.514 1.00 54.41 430 THR A O 1
ATOM 2995 N N . ASN A 1 431 ? 151.267 128.052 150.381 1.00 53.50 431 ASN A N 1
ATOM 2996 C CA . ASN A 1 431 ? 150.791 129.408 150.622 1.00 53.50 431 ASN A CA 1
ATOM 2997 C C . ASN A 1 431 ? 151.499 130.107 151.773 1.00 53.50 431 ASN A C 1
ATOM 2998 O O . ASN A 1 431 ? 151.436 131.339 151.851 1.00 53.50 431 ASN A O 1
ATOM 3003 N N . SER A 1 432 ? 152.132 129.356 152.677 1.00 53.26 432 SER A N 1
ATOM 3004 C CA . SER A 1 432 ? 152.832 129.884 153.848 1.00 53.26 432 SER A CA 1
ATOM 3005 C C . SER A 1 432 ? 151.856 130.406 154.896 1.00 53.26 432 SER A C 1
ATOM 3006 O O . SER A 1 432 ? 152.264 130.781 155.999 1.00 53.26 432 SER A O 1
ATOM 3009 N N . VAL A 1 433 ? 150.570 130.437 154.560 1.00 52.44 433 VAL A N 1
ATOM 3010 C CA . VAL A 1 433 ? 149.505 130.624 155.531 1.00 52.44 433 VAL A CA 1
ATOM 3011 C C . VAL A 1 433 ? 148.735 129.332 155.757 1.00 52.44 433 VAL A C 1
ATOM 3012 O O . VAL A 1 433 ? 148.449 128.963 156.899 1.00 52.44 433 VAL A O 1
ATOM 3016 N N . ARG A 1 434 ? 148.399 128.630 154.675 1.00 52.27 434 ARG A N 1
ATOM 3017 C CA . ARG A 1 434 ? 147.897 127.270 154.803 1.00 52.27 434 ARG A CA 1
ATOM 3018 C C . ARG A 1 434 ? 148.916 126.384 155.502 1.00 52.27 434 ARG A C 1
ATOM 3019 O O . ARG A 1 434 ? 148.548 125.511 156.294 1.00 52.27 434 ARG A O 1
ATOM 3027 N N . GLN A 1 435 ? 150.203 126.595 155.224 1.00 52.21 435 GLN A N 1
ATOM 3028 C CA . GLN A 1 435 ? 151.241 125.848 155.924 1.00 52.21 435 GLN A CA 1
ATOM 3029 C C . GLN A 1 435 ? 151.219 126.147 157.416 1.00 52.21 435 GLN A C 1
ATOM 3030 O O . GLN A 1 435 ? 151.363 125.238 158.241 1.00 52.21 435 GLN A O 1
ATOM 3036 N N . ALA A 1 436 ? 151.039 127.417 157.782 1.00 51.94 436 ALA A N 1
ATOM 3037 C CA . ALA A 1 436 ? 150.966 127.779 159.193 1.00 51.94 436 ALA A CA 1
ATOM 3038 C C . ALA A 1 436 ? 149.762 127.132 159.863 1.00 51.94 436 ALA A C 1
ATOM 3039 O O . ALA A 1 436 ? 149.862 126.612 160.979 1.00 51.94 436 ALA A O 1
ATOM 3041 N N . GLN A 1 437 ? 148.610 127.149 159.190 1.00 53.06 437 GLN A N 1
ATOM 3042 C CA . GLN A 1 437 ? 147.418 126.533 159.765 1.00 53.06 437 GLN A CA 1
ATOM 3043 C C . GLN A 1 437 ? 147.579 125.023 159.903 1.00 53.06 437 GLN A C 1
ATOM 3044 O O . GLN A 1 437 ? 147.153 124.437 160.905 1.00 53.06 437 GLN A O 1
ATOM 3050 N N . GLU A 1 438 ? 148.182 124.374 158.907 1.00 52.68 438 GLU A N 1
ATOM 3051 C CA . GLU A 1 438 ? 148.397 122.934 158.985 1.00 52.68 438 GLU A CA 1
ATOM 3052 C C . GLU A 1 438 ? 149.376 122.581 160.096 1.00 52.68 438 GLU A C 1
ATOM 3053 O O . GLU A 1 438 ? 149.189 121.582 160.800 1.00 52.68 438 GLU A O 1
ATOM 3059 N N . GLU A 1 439 ? 150.426 123.386 160.270 1.00 51.58 439 GLU A N 1
ATOM 3060 C CA . GLU A 1 439 ? 151.347 123.160 161.378 1.00 51.58 439 GLU A CA 1
ATOM 3061 C C . GLU A 1 439 ? 150.650 123.359 162.716 1.00 51.58 439 GLU A C 1
ATOM 3062 O O . GLU A 1 439 ? 150.912 122.626 163.675 1.00 51.58 439 GLU A O 1
ATOM 3068 N N . PHE A 1 440 ? 149.758 124.347 162.800 1.00 50.15 440 PHE A N 1
ATOM 3069 C CA . PHE A 1 440 ? 148.976 124.532 164.017 1.00 50.15 440 PHE A CA 1
ATOM 3070 C C . PHE A 1 440 ? 148.118 123.309 164.304 1.00 50.15 440 PHE A C 1
ATOM 3071 O O . PHE A 1 440 ? 148.045 122.840 165.443 1.00 50.15 440 PHE A O 1
ATOM 3079 N N . ASP A 1 441 ? 147.452 122.784 163.275 1.00 51.35 441 ASP A N 1
ATOM 3080 C CA . ASP A 1 441 ? 146.603 121.613 163.464 1.00 51.35 441 ASP A CA 1
ATOM 3081 C C . ASP A 1 441 ? 147.420 120.406 163.902 1.00 51.35 441 ASP A C 1
ATOM 3082 O O . ASP A 1 441 ? 146.984 119.627 164.755 1.00 51.35 441 ASP A O 1
ATOM 3087 N N . LYS A 1 442 ? 148.605 120.229 163.317 1.00 49.40 442 LYS A N 1
ATOM 3088 C CA . LYS A 1 442 ? 149.457 119.111 163.701 1.00 49.40 442 LYS A CA 1
ATOM 3089 C C . LYS A 1 442 ? 149.953 119.255 165.135 1.00 49.40 442 LYS A C 1
ATOM 3090 O O . LYS A 1 442 ? 149.954 118.282 165.896 1.00 49.40 442 LYS A O 1
ATOM 3096 N N . LEU A 1 443 ? 150.371 120.460 165.523 1.00 48.58 443 LEU A N 1
ATOM 3097 C CA . LEU A 1 443 ? 150.975 120.654 166.836 1.00 48.58 443 LEU A CA 1
ATOM 3098 C C . LEU A 1 443 ? 149.943 120.640 167.956 1.00 48.58 443 LEU A C 1
ATOM 3099 O O . LEU A 1 443 ? 150.189 120.057 169.016 1.00 48.58 443 LEU A O 1
ATOM 3104 N N . PHE A 1 444 ? 148.788 121.267 167.746 1.00 48.17 444 PHE A N 1
ATOM 3105 C CA . PHE A 1 444 ? 147.771 121.431 168.782 1.00 48.17 444 PHE A CA 1
ATOM 3106 C C . PHE A 1 444 ? 146.451 120.875 168.271 1.00 48.17 444 PHE A C 1
ATOM 3107 O O . PHE A 1 444 ? 145.539 121.630 167.915 1.00 48.17 444 PHE A O 1
ATOM 3115 N N . PRO A 1 445 ? 146.315 119.554 168.216 1.00 51.79 445 PRO A N 1
ATOM 3116 C CA . PRO A 1 445 ? 145.034 118.973 167.814 1.00 51.79 445 PRO A CA 1
ATOM 3117 C C . PRO A 1 445 ? 143.994 119.140 168.908 1.00 51.79 445 PRO A C 1
ATOM 3118 O O . PRO A 1 445 ? 144.306 119.160 170.101 1.00 51.79 445 PRO A O 1
ATOM 3122 N N . GLY A 1 446 ? 142.740 119.267 168.485 1.00 56.24 446 GLY A N 1
ATOM 3123 C CA . GLY A 1 446 ? 141.627 119.381 169.399 1.00 56.24 446 GLY A CA 1
ATOM 3124 C C . GLY A 1 446 ? 141.200 120.796 169.720 1.00 56.24 446 GLY A C 1
ATOM 3125 O O . GLY A 1 446 ? 140.100 120.982 170.254 1.00 56.24 446 GLY A O 1
ATOM 3126 N N . TYR A 1 447 ? 142.027 121.798 169.419 1.00 56.50 447 TYR A N 1
ATOM 3127 C CA . TYR A 1 447 ? 141.615 123.175 169.668 1.00 56.50 447 TYR A CA 1
ATOM 3128 C C . TYR A 1 447 ? 140.559 123.619 168.666 1.00 56.50 447 TYR A C 1
ATOM 3129 O O . TYR A 1 447 ? 139.559 124.242 169.039 1.00 56.50 447 TYR A O 1
ATOM 3138 N N . ARG A 1 448 ? 140.759 123.307 167.389 1.00 58.84 448 ARG A N 1
ATOM 3139 C CA . ARG A 1 448 ? 139.761 123.620 166.376 1.00 58.84 448 ARG A CA 1
ATOM 3140 C C . ARG A 1 448 ? 138.625 122.615 166.462 1.00 58.84 448 ARG A C 1
ATOM 3141 O O . ARG A 1 448 ? 138.808 121.431 166.161 1.00 58.84 448 ARG A O 1
ATOM 3149 N N . THR A 1 449 ? 137.455 123.086 166.869 1.00 59.07 449 THR A N 1
ATOM 3150 C CA . THR A 1 449 ? 136.260 122.265 166.929 1.00 59.07 449 THR A CA 1
ATOM 3151 C C . THR A 1 449 ? 135.274 122.744 165.877 1.00 59.07 449 THR A C 1
ATOM 3152 O O . THR A 1 449 ? 135.202 123.936 165.566 1.00 59.07 449 THR A O 1
ATOM 3156 N N . ASN A 1 450 ? 134.516 121.799 165.325 1.00 58.75 450 ASN A N 1
ATOM 3157 C CA . ASN A 1 450 ? 133.516 122.072 164.299 1.00 58.75 450 ASN A CA 1
ATOM 3158 C C . ASN A 1 450 ? 132.206 121.470 164.790 1.00 58.75 450 ASN A C 1
ATOM 3159 O O . ASN A 1 450 ? 131.746 120.443 164.269 1.00 58.75 450 ASN A O 1
ATOM 3164 N N . PRO A 1 451 ? 131.579 122.079 165.791 1.00 55.35 451 PRO A N 1
ATOM 3165 C CA . PRO A 1 451 ? 130.472 121.427 166.489 1.00 55.35 451 PRO A CA 1
ATOM 3166 C C . PRO A 1 451 ? 129.119 121.667 165.835 1.00 55.35 451 PRO A C 1
ATOM 3167 O O . PRO A 1 451 ? 128.933 122.573 165.021 1.00 55.35 451 PRO A O 1
ATOM 3171 N N . LEU A 1 452 ? 128.170 120.818 1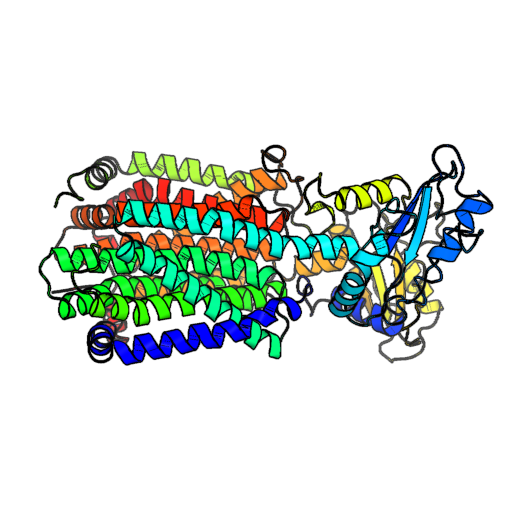66.215 1.00 52.55 452 LEU A N 1
ATOM 3172 C CA . LEU A 1 452 ? 126.762 121.003 165.901 1.00 52.55 452 LEU A CA 1
ATOM 3173 C C . LEU A 1 452 ? 126.068 121.538 167.143 1.00 52.55 452 LEU A C 1
ATOM 3174 O O . LEU A 1 452 ? 126.254 121.001 168.237 1.00 52.55 452 LEU A O 1
ATOM 3179 N N . THR A 1 453 ? 125.273 122.589 166.976 1.00 48.90 453 THR A N 1
ATOM 3180 C CA . THR A 1 453 ? 124.686 123.307 168.097 1.00 48.90 453 THR A CA 1
ATOM 3181 C C . THR A 1 453 ? 123.174 123.136 168.106 1.00 48.90 453 THR A C 1
ATOM 3182 O O . THR A 1 453 ? 122.510 123.389 167.097 1.00 48.90 453 THR A O 1
ATOM 3186 N N . LEU A 1 454 ? 122.638 122.712 169.247 1.00 46.41 454 LEU A N 1
ATOM 3187 C CA . LEU A 1 454 ? 121.200 122.655 169.473 1.00 46.41 454 LEU A CA 1
ATOM 3188 C C . LEU A 1 454 ? 120.790 123.907 170.232 1.00 46.41 454 LEU A C 1
ATOM 3189 O O . LEU A 1 454 ? 121.298 124.160 171.328 1.00 46.41 454 LEU A O 1
ATOM 3194 N N . VAL A 1 455 ? 119.869 124.674 169.665 1.00 43.67 455 VAL A N 1
ATOM 3195 C CA . VAL A 1 455 ? 119.423 125.931 170.252 1.00 43.67 455 VAL A CA 1
ATOM 3196 C C . VAL A 1 455 ? 118.054 125.700 170.875 1.00 43.67 455 VAL A C 1
ATOM 3197 O O . VAL A 1 455 ? 117.042 125.632 170.173 1.00 43.67 455 VAL A O 1
ATOM 3201 N N . ILE A 1 456 ? 118.023 125.594 172.197 1.00 45.08 456 ILE A N 1
ATOM 3202 C CA . ILE A 1 456 ? 116.801 125.374 172.958 1.00 45.08 456 ILE A CA 1
ATOM 3203 C C . ILE A 1 456 ? 116.167 126.728 173.228 1.00 45.08 456 ILE A C 1
ATOM 3204 O O . ILE A 1 456 ? 116.850 127.660 173.668 1.00 45.08 456 ILE A O 1
ATOM 3209 N N . GLN A 1 457 ? 114.866 126.848 172.967 1.00 48.43 457 GLN A N 1
ATOM 3210 C CA . GLN A 1 457 ? 114.206 128.148 172.969 1.00 48.43 457 GLN A CA 1
ATOM 3211 C C . GLN A 1 457 ? 112.728 127.983 173.278 1.00 48.43 457 GLN A C 1
ATOM 3212 O O . GLN A 1 457 ? 111.977 127.469 172.446 1.00 48.43 457 GLN A O 1
ATOM 3218 N N . THR A 1 458 ? 112.310 128.426 174.460 1.00 51.65 458 THR A N 1
ATOM 3219 C CA . THR A 1 458 ? 110.898 128.386 174.813 1.00 51.65 458 THR A CA 1
ATOM 3220 C C . THR A 1 458 ? 110.095 129.316 173.917 1.00 51.65 458 THR A C 1
ATOM 3221 O O . THR A 1 458 ? 110.544 130.410 173.566 1.00 51.65 458 THR A O 1
ATOM 3225 N N . SER A 1 459 ? 108.891 128.877 173.551 1.00 56.03 459 SER A N 1
ATOM 3226 C CA . SER A 1 459 ? 108.001 129.713 172.756 1.00 56.03 459 SER A CA 1
ATOM 3227 C C . SER A 1 459 ? 107.349 130.816 173.581 1.00 56.03 459 SER A C 1
ATOM 3228 O O . SER A 1 459 ? 106.823 131.774 173.007 1.00 56.03 459 SER A O 1
ATOM 3231 N N . ASN A 1 460 ? 107.370 130.701 174.909 1.00 57.63 460 ASN A N 1
ATOM 3232 C CA . ASN A 1 460 ? 106.793 131.718 175.778 1.00 57.63 460 ASN A CA 1
ATOM 3233 C C . ASN A 1 460 ? 107.735 132.901 175.970 1.00 57.63 460 ASN A C 1
ATOM 3234 O O . ASN A 1 460 ? 107.283 133.984 176.354 1.00 57.63 460 ASN A O 1
ATOM 3239 N N . HIS A 1 461 ? 109.024 132.726 175.670 1.00 58.69 461 HIS A N 1
ATOM 3240 C CA . HIS A 1 461 ? 110.075 133.668 176.054 1.00 58.69 461 HIS A CA 1
ATOM 3241 C C . HIS A 1 461 ? 110.154 133.766 177.578 1.00 58.69 461 HIS A C 1
ATOM 3242 O O . HIS A 1 461 ? 110.036 134.833 178.180 1.00 58.69 461 HIS A O 1
ATOM 3249 N N . GLN A 1 462 ? 110.356 132.604 178.186 1.00 55.55 462 GLN A N 1
ATOM 3250 C CA . GLN A 1 462 ? 110.402 132.375 179.617 1.00 55.55 462 GLN A CA 1
ATOM 3251 C C . GLN A 1 462 ? 111.684 131.623 179.936 1.00 55.55 462 GLN A C 1
ATOM 3252 O O . GLN A 1 462 ? 112.211 130.911 179.076 1.00 55.55 462 GLN A O 1
ATOM 3258 N N . PRO A 1 463 ? 112.232 131.784 181.149 1.00 53.31 463 PRO A N 1
ATOM 3259 C CA . PRO A 1 463 ? 113.444 131.037 181.510 1.00 53.31 463 PRO A CA 1
ATOM 3260 C C . PRO A 1 463 ? 113.313 129.539 181.286 1.00 53.31 463 PRO A C 1
ATOM 3261 O O . PRO A 1 463 ? 112.428 128.891 181.853 1.00 53.31 463 PRO A O 1
ATOM 3265 N N . VAL A 1 464 ? 114.199 128.984 180.462 1.00 49.72 464 VAL A N 1
ATOM 3266 C CA . VAL A 1 464 ? 114.143 127.567 180.124 1.00 49.72 464 VAL A CA 1
ATOM 3267 C C . VAL A 1 464 ? 114.569 126.757 181.340 1.00 49.72 464 VAL A C 1
ATOM 3268 O O . VAL A 1 464 ? 115.669 126.942 181.871 1.00 49.72 464 VAL A O 1
ATOM 3272 N N . THR A 1 465 ? 113.698 125.859 181.787 1.00 51.06 465 THR A N 1
ATOM 3273 C CA . THR A 1 465 ? 113.989 125.058 182.966 1.00 51.06 465 THR A CA 1
ATOM 3274 C C . THR A 1 465 ? 115.147 124.113 182.687 1.00 51.06 465 THR A C 1
ATOM 3275 O O . THR A 1 465 ? 115.208 123.481 181.631 1.00 51.06 465 THR A O 1
ATOM 3279 N N . ASP A 1 466 ? 116.068 124.009 183.649 1.00 54.17 466 ASP A N 1
ATOM 3280 C CA . ASP A 1 466 ? 117.219 123.127 183.486 1.00 54.17 466 ASP A CA 1
ATOM 3281 C C . ASP A 1 466 ? 116.812 121.672 183.297 1.00 54.17 466 ASP A C 1
ATOM 3282 O O . ASP A 1 466 ? 117.591 120.889 182.747 1.00 54.17 466 ASP A O 1
ATOM 3287 N N . ALA A 1 467 ? 115.615 121.292 183.749 1.00 52.88 467 ALA A N 1
ATOM 3288 C CA . ALA A 1 467 ? 115.100 119.964 183.445 1.00 52.88 467 ALA A CA 1
ATOM 3289 C C . ALA A 1 467 ? 114.772 119.818 181.965 1.00 52.88 467 ALA A C 1
ATOM 3290 O O . ALA A 1 467 ? 114.903 118.723 181.409 1.00 52.88 467 ALA A O 1
ATOM 3292 N N . GLN A 1 468 ? 114.335 120.900 181.317 1.00 51.73 468 GLN A N 1
ATOM 3293 C CA . GLN A 1 468 ? 114.065 120.846 179.885 1.00 51.73 468 GLN A CA 1
ATOM 3294 C C . GLN A 1 468 ? 115.347 120.640 179.088 1.00 51.73 468 GLN A C 1
ATOM 3295 O O . GLN A 1 468 ? 115.370 119.849 178.136 1.00 51.73 468 GLN A O 1
ATOM 3301 N N . ILE A 1 469 ? 116.425 121.339 179.457 1.00 50.66 469 ILE A N 1
ATOM 3302 C CA . ILE A 1 469 ? 117.714 121.083 178.821 1.00 50.66 469 ILE A CA 1
ATOM 3303 C C . ILE A 1 469 ? 118.147 119.649 179.079 1.00 50.66 469 ILE A C 1
ATOM 3304 O O . ILE A 1 469 ? 118.725 118.995 178.208 1.00 50.66 469 ILE A O 1
ATOM 3309 N N . ALA A 1 470 ? 117.876 119.139 180.282 1.00 50.72 470 ALA A N 1
ATOM 3310 C CA . ALA A 1 470 ? 118.241 117.764 180.599 1.00 50.72 470 ALA A CA 1
ATOM 3311 C C . ALA A 1 470 ? 117.506 116.778 179.704 1.00 50.72 470 ALA A C 1
ATOM 3312 O O . ALA A 1 470 ? 118.103 115.820 179.206 1.00 50.72 470 ALA A O 1
ATOM 3314 N N . ASP A 1 471 ? 116.210 117.000 179.480 1.00 51.59 471 ASP A N 1
ATOM 3315 C CA . ASP A 1 471 ? 115.443 116.091 178.633 1.00 51.59 471 ASP A CA 1
ATOM 3316 C C . ASP A 1 471 ? 115.876 116.189 177.175 1.00 51.59 471 ASP A C 1
ATOM 3317 O O . ASP A 1 471 ? 115.974 115.171 176.478 1.00 51.59 471 ASP A O 1
ATOM 3322 N N . ILE A 1 472 ? 116.147 117.405 176.697 1.00 50.33 472 ILE A N 1
ATOM 3323 C CA . ILE A 1 472 ? 116.617 117.567 175.325 1.00 50.33 472 ILE A CA 1
ATOM 3324 C C . ILE A 1 472 ? 117.973 116.901 175.146 1.00 50.33 472 ILE A C 1
ATOM 3325 O O . ILE A 1 472 ? 118.239 116.264 174.121 1.00 50.33 472 ILE A O 1
ATOM 3330 N N . ARG A 1 473 ? 118.851 117.033 176.138 1.00 52.61 473 ARG A N 1
ATOM 3331 C CA . ARG A 1 473 ? 120.147 116.373 176.078 1.00 52.61 473 ARG A CA 1
ATOM 3332 C C . ARG A 1 473 ? 119.995 114.860 176.111 1.00 52.61 473 ARG A C 1
ATOM 3333 O O . ARG A 1 473 ? 120.690 114.146 175.381 1.00 52.61 473 ARG A O 1
ATOM 3341 N N . SER A 1 474 ? 119.088 114.354 176.949 1.00 50.97 474 SER A N 1
ATOM 3342 C CA . SER A 1 474 ? 118.868 112.914 177.031 1.00 50.97 474 SER A CA 1
ATOM 3343 C C . SER A 1 474 ? 118.394 112.357 175.698 1.00 50.97 474 SER A C 1
ATOM 3344 O O . SER A 1 474 ? 118.841 111.289 175.270 1.00 50.97 474 SER A O 1
ATOM 3347 N N . LYS A 1 475 ? 117.480 113.064 175.031 1.00 51.13 475 LYS A N 1
ATOM 3348 C CA . LYS A 1 475 ? 117.096 112.664 173.681 1.00 51.13 475 LYS A CA 1
ATOM 3349 C C . LYS A 1 475 ? 118.277 112.760 172.725 1.00 51.13 475 LYS A C 1
ATOM 3350 O O . LYS A 1 475 ? 118.472 111.884 171.877 1.00 51.13 475 LYS A O 1
ATOM 3356 N N . ALA A 1 476 ? 119.079 113.818 172.847 1.00 51.89 476 ALA A N 1
ATOM 3357 C CA . ALA A 1 476 ? 120.240 113.977 171.986 1.00 51.89 476 ALA A CA 1
ATOM 3358 C C . ALA A 1 476 ? 121.382 113.052 172.376 1.00 51.89 476 ALA A C 1
ATOM 3359 O O . ALA A 1 476 ? 122.256 112.786 171.545 1.00 51.89 476 ALA A O 1
ATOM 3361 N N . MET A 1 477 ? 121.406 112.568 173.615 1.00 55.23 477 MET A N 1
ATOM 3362 C CA . MET A 1 477 ? 122.382 111.558 174.021 1.00 55.23 477 MET A CA 1
ATOM 3363 C C . MET A 1 477 ? 121.825 110.155 173.812 1.00 55.23 477 MET A C 1
ATOM 3364 O O . MET A 1 477 ? 121.840 109.296 174.691 1.00 55.23 477 MET A O 1
ATOM 3369 N N . ALA A 1 478 ? 121.305 109.944 172.607 1.00 55.15 478 ALA A N 1
ATOM 3370 C CA . ALA A 1 478 ? 120.928 108.626 172.119 1.00 55.15 478 ALA A CA 1
ATOM 3371 C C . ALA A 1 478 ? 121.288 108.493 170.648 1.00 55.15 478 ALA A C 1
ATOM 3372 O O . ALA A 1 478 ? 120.809 107.564 169.986 1.00 55.15 478 ALA A O 1
ATOM 3374 N N . ILE A 1 479 ? 122.098 109.405 170.122 1.00 55.86 479 ILE A N 1
ATOM 3375 C CA . ILE A 1 479 ? 122.549 109.395 168.739 1.00 55.86 479 ILE A CA 1
ATOM 3376 C C . ILE A 1 479 ? 124.064 109.271 168.760 1.00 55.86 479 ILE A C 1
ATOM 3377 O O . ILE A 1 479 ? 124.752 110.112 169.351 1.00 55.86 479 ILE A O 1
ATOM 3382 N N . GLY A 1 480 ? 124.585 108.228 168.120 1.00 57.37 480 GLY A N 1
ATOM 3383 C CA . GLY A 1 480 ? 126.008 107.980 168.118 1.00 57.37 480 GLY A CA 1
ATOM 3384 C C . GLY A 1 480 ? 126.759 108.930 167.208 1.00 57.37 480 GLY A C 1
ATOM 3385 O O . GLY A 1 480 ? 126.201 109.845 166.606 1.00 57.37 480 GLY A O 1
ATOM 3386 N N . GLY A 1 481 ? 128.067 108.712 167.129 1.00 58.39 481 GLY A N 1
ATOM 3387 C CA . GLY A 1 481 ? 128.900 109.479 166.228 1.00 58.39 481 GLY A CA 1
ATOM 3388 C C . GLY A 1 481 ? 129.301 110.852 166.711 1.00 58.39 481 GLY A C 1
ATOM 3389 O O . GLY A 1 481 ? 129.791 111.651 165.907 1.00 58.39 481 GLY A O 1
ATOM 3390 N N . PHE A 1 482 ? 129.116 111.157 167.991 1.00 58.01 482 PHE A N 1
ATOM 3391 C CA . PHE A 1 482 ? 129.469 112.455 168.546 1.00 58.01 482 PHE A CA 1
ATOM 3392 C C . PHE A 1 482 ? 130.689 112.321 169.447 1.00 58.01 482 PHE A C 1
ATOM 3393 O O . PHE A 1 482 ? 130.853 111.315 170.142 1.00 58.01 482 PHE A O 1
ATOM 3401 N N . ILE A 1 483 ? 131.536 113.347 169.429 1.00 60.28 483 ILE A N 1
ATOM 3402 C CA . ILE A 1 483 ? 132.851 113.291 170.060 1.00 60.28 483 ILE A CA 1
ATOM 3403 C C . ILE A 1 483 ? 132.679 113.246 171.574 1.00 60.28 483 ILE A C 1
ATOM 3404 O O . ILE A 1 483 ? 132.256 114.227 172.189 1.00 60.28 483 ILE A O 1
ATOM 3409 N N . GLU A 1 484 ? 133.014 112.114 172.179 1.00 66.46 484 GLU A N 1
ATOM 3410 C CA . GLU A 1 484 ? 133.181 112.064 173.624 1.00 66.46 484 GLU A CA 1
ATOM 3411 C C . GLU A 1 484 ? 134.539 112.656 173.975 1.00 66.46 484 GLU A C 1
ATOM 3412 O O . GLU A 1 484 ? 135.562 112.149 173.501 1.00 66.46 484 GLU A O 1
ATOM 3418 N N . PRO A 1 485 ? 134.601 113.711 174.778 1.00 70.22 485 PRO A N 1
ATOM 3419 C CA . PRO A 1 485 ? 135.888 114.380 175.016 1.00 70.22 485 PRO A CA 1
ATOM 3420 C C . PRO A 1 485 ? 136.881 113.520 175.784 1.00 70.22 485 PRO A C 1
ATOM 3421 O O . PRO A 1 485 ? 138.036 113.380 175.370 1.00 70.22 485 PRO A O 1
ATOM 3425 N N . ASP A 1 486 ? 136.448 112.940 176.902 1.00 73.85 486 ASP A N 1
ATOM 3426 C CA . ASP A 1 486 ? 137.292 112.073 177.714 1.00 73.85 486 ASP A CA 1
ATOM 3427 C C . ASP A 1 486 ? 136.686 110.681 177.844 1.00 73.85 486 ASP A C 1
ATOM 3428 O O . ASP A 1 486 ? 136.931 109.977 178.826 1.00 73.85 486 ASP A O 1
ATOM 3433 N N . ASN A 1 487 ? 135.887 110.284 176.852 1.00 74.85 487 ASN A N 1
ATOM 3434 C CA . ASN A 1 487 ? 135.215 108.985 176.823 1.00 74.85 487 ASN A CA 1
ATOM 3435 C C . ASN A 1 487 ? 134.262 108.809 178.002 1.00 74.85 487 ASN A C 1
ATOM 3436 O O . ASN A 1 487 ? 134.065 107.697 178.496 1.00 74.85 487 ASN A O 1
ATOM 3441 N N . ASP A 1 488 ? 133.663 109.904 178.457 1.00 70.07 488 ASP A N 1
ATOM 3442 C CA . ASP A 1 488 ? 132.608 109.866 179.455 1.00 70.07 488 ASP A CA 1
ATOM 3443 C C . ASP A 1 488 ? 131.429 110.698 178.976 1.00 70.07 488 ASP A C 1
ATOM 3444 O O . ASP A 1 488 ? 131.609 111.671 178.238 1.00 70.07 488 ASP A O 1
ATOM 3449 N N . PRO A 1 489 ? 130.205 110.328 179.365 1.00 66.42 489 PRO A N 1
ATOM 3450 C CA . PRO A 1 489 ? 129.035 111.095 178.916 1.00 66.42 489 PRO A CA 1
ATOM 3451 C C . PRO A 1 489 ? 128.851 112.420 179.631 1.00 66.42 489 PRO A C 1
ATOM 3452 O O . PRO A 1 489 ? 128.137 113.286 179.110 1.00 66.42 489 PRO A O 1
ATOM 3456 N N . ALA A 1 490 ? 129.471 112.612 180.796 1.00 63.81 490 ALA A N 1
ATOM 3457 C CA . ALA A 1 490 ? 129.216 113.796 181.607 1.00 63.81 490 ALA A CA 1
ATOM 3458 C C . ALA A 1 490 ? 129.692 115.088 180.959 1.00 63.81 490 ALA A C 1
ATOM 3459 O O . ALA A 1 490 ? 129.271 116.164 181.396 1.00 63.81 490 ALA A O 1
ATOM 3461 N N . ASN A 1 491 ? 130.548 115.020 179.940 1.00 63.49 491 ASN A N 1
ATOM 3462 C CA . ASN A 1 491 ? 131.039 116.218 179.268 1.00 63.49 491 ASN A CA 1
ATOM 3463 C C . ASN A 1 491 ? 130.582 116.287 177.816 1.00 63.49 491 ASN A C 1
ATOM 3464 O O . ASN A 1 491 ? 131.141 117.057 177.029 1.00 63.49 491 ASN A O 1
ATOM 3469 N N . MET A 1 492 ? 129.583 115.495 177.445 1.00 58.78 492 MET A N 1
ATOM 3470 C CA . MET A 1 492 ? 129.029 115.529 176.101 1.00 58.78 492 MET A CA 1
ATOM 3471 C C . MET A 1 492 ? 127.887 116.534 176.037 1.00 58.78 492 MET A C 1
ATOM 3472 O O . MET A 1 492 ? 127.114 116.673 176.989 1.00 58.78 492 MET A O 1
ATOM 3477 N N . TRP A 1 493 ? 127.791 117.232 174.905 1.00 52.31 493 TRP A N 1
ATOM 3478 C CA . TRP A 1 493 ? 126.789 118.275 174.689 1.00 52.31 493 TRP A CA 1
ATOM 3479 C C . TRP A 1 493 ? 126.901 119.365 175.751 1.00 52.31 493 TRP A C 1
ATOM 3480 O O . TRP A 1 493 ? 125.933 119.713 176.429 1.00 52.31 493 TRP A O 1
ATOM 3491 N N . GLN A 1 494 ? 128.108 119.900 175.894 1.00 54.55 494 GLN A N 1
ATOM 3492 C CA . GLN A 1 494 ? 128.350 120.962 176.855 1.00 54.55 494 GLN A CA 1
ATOM 3493 C C . GLN A 1 494 ? 127.728 122.266 176.375 1.00 54.55 494 GLN A C 1
ATOM 3494 O O . GLN A 1 494 ? 127.667 122.549 175.177 1.00 54.55 494 GLN A O 1
ATOM 3500 N N . GLU A 1 495 ? 127.264 123.061 177.331 1.00 50.80 495 GLU A N 1
ATOM 3501 C CA . GLU A 1 495 ? 126.680 124.353 177.015 1.00 50.80 495 GLU A CA 1
ATOM 3502 C C . GLU A 1 495 ? 127.732 125.289 176.433 1.00 50.80 495 GLU A C 1
ATOM 3503 O O . GLU A 1 495 ? 128.921 125.194 176.741 1.00 50.80 495 GLU A O 1
ATOM 3509 N N . ARG A 1 496 ? 127.279 126.198 175.578 1.00 48.53 496 ARG A N 1
ATOM 3510 C CA . ARG A 1 496 ? 128.173 127.165 174.965 1.00 48.53 496 ARG A CA 1
ATOM 3511 C C . ARG A 1 496 ? 128.708 128.135 176.016 1.00 48.53 496 ARG A C 1
ATOM 3512 O O . ARG A 1 496 ? 128.128 128.317 177.089 1.00 48.53 496 ARG A O 1
ATOM 3520 N N . ALA A 1 497 ? 129.840 128.754 175.698 1.00 49.14 497 ALA A N 1
ATOM 3521 C CA . ALA A 1 497 ? 130.492 129.682 176.608 1.00 49.14 497 ALA A CA 1
ATOM 3522 C C . ALA A 1 497 ? 129.981 131.097 176.381 1.00 49.14 497 ALA A C 1
ATOM 3523 O O . ALA A 1 497 ? 129.796 131.530 175.241 1.00 49.14 497 ALA A O 1
ATOM 3525 N N . TYR A 1 498 ? 129.755 131.814 177.478 1.00 51.12 498 TYR A N 1
ATOM 3526 C CA . TYR A 1 498 ? 129.285 133.191 177.411 1.00 51.12 498 TYR A CA 1
ATOM 3527 C C . TYR A 1 498 ? 130.460 134.111 177.105 1.00 51.12 498 TYR A C 1
ATOM 3528 O O . TYR A 1 498 ? 131.401 134.210 177.899 1.00 51.12 498 TYR A O 1
ATOM 3537 N N . ALA A 1 499 ? 130.407 134.783 175.960 1.00 50.73 499 ALA A N 1
ATOM 3538 C CA . ALA A 1 499 ? 131.485 135.656 175.527 1.00 50.73 499 ALA A CA 1
ATOM 3539 C C . ALA A 1 499 ? 131.237 137.077 176.030 1.00 50.73 499 ALA A C 1
ATOM 3540 O O . ALA A 1 499 ? 130.359 137.323 176.860 1.00 50.73 499 ALA A O 1
ATOM 3542 N N . VAL A 1 500 ? 132.021 138.032 175.527 1.00 53.08 500 VAL A N 1
ATOM 3543 C CA . VAL A 1 500 ? 131.957 139.399 176.036 1.00 53.08 500 VAL A CA 1
ATOM 3544 C C . VAL A 1 500 ? 130.688 140.102 175.561 1.00 53.08 500 VAL A C 1
ATOM 3545 O O . VAL A 1 500 ? 130.017 140.791 176.337 1.00 53.08 500 VAL A O 1
ATOM 3549 N N . GLY A 1 501 ? 130.337 139.941 174.288 1.00 52.83 501 GLY A N 1
ATOM 3550 C CA . GLY A 1 501 ? 129.186 140.631 173.739 1.00 52.83 501 GLY A CA 1
ATOM 3551 C C . GLY A 1 501 ? 127.910 139.823 173.836 1.00 52.83 501 GLY A C 1
ATOM 3552 O O . GLY A 1 501 ? 127.134 139.753 172.880 1.00 52.83 501 GLY A O 1
ATOM 3553 N N . ALA A 1 502 ? 127.680 139.217 174.994 1.00 52.64 502 ALA A N 1
ATOM 3554 C CA . ALA A 1 502 ? 126.579 138.287 175.185 1.00 52.64 502 ALA A CA 1
ATOM 3555 C C . ALA A 1 502 ? 125.431 138.973 175.909 1.00 52.64 502 ALA A C 1
ATOM 3556 O O . ALA A 1 502 ? 125.620 139.539 176.990 1.00 52.64 502 ALA A O 1
ATOM 3558 N N . SER A 1 503 ? 124.247 138.922 175.307 1.00 52.33 503 SER A N 1
ATOM 3559 C CA . SER A 1 503 ? 123.010 139.324 175.971 1.00 52.33 503 SER A CA 1
ATOM 3560 C C . SER A 1 503 ? 122.398 138.062 176.558 1.00 52.33 503 SER A C 1
ATOM 3561 O O . SER A 1 503 ? 121.755 137.284 175.851 1.00 52.33 503 SER A O 1
ATOM 3564 N N . LYS A 1 504 ? 122.585 137.860 177.860 1.00 54.08 504 LYS A N 1
ATOM 3565 C CA . LYS A 1 504 ? 122.262 136.579 178.473 1.00 54.08 504 LYS A CA 1
ATOM 3566 C C . LYS A 1 504 ? 120.758 136.374 178.558 1.00 54.08 504 LYS A C 1
ATOM 3567 O O . LYS A 1 504 ? 120.177 136.437 179.646 1.00 54.08 504 LYS A O 1
ATOM 3573 N N . ASP A 1 505 ? 120.126 136.131 177.416 1.00 52.68 505 ASP A N 1
ATOM 3574 C CA . ASP A 1 505 ? 118.697 135.856 177.380 1.00 52.68 505 ASP A CA 1
ATOM 3575 C C . ASP A 1 505 ? 118.426 134.547 178.105 1.00 52.68 505 ASP A C 1
ATOM 3576 O O . ASP A 1 505 ? 119.005 133.518 177.738 1.00 52.68 505 ASP A O 1
ATOM 3581 N N . PRO A 1 506 ? 117.575 134.532 179.134 1.00 51.94 506 PRO A N 1
ATOM 3582 C CA . PRO A 1 506 ? 117.300 133.276 179.842 1.00 51.94 506 PRO A CA 1
ATOM 3583 C C . PRO A 1 506 ? 116.363 132.341 179.100 1.00 51.94 506 PRO A C 1
ATOM 3584 O O . PRO A 1 506 ? 116.183 131.199 179.541 1.00 51.94 506 PRO A O 1
ATOM 3588 N N . SER A 1 507 ? 115.763 132.779 177.997 1.00 50.23 507 SER A N 1
ATOM 3589 C CA . SER A 1 507 ? 114.847 131.943 177.237 1.00 50.23 507 SER A CA 1
ATOM 3590 C C . SER A 1 507 ? 115.522 131.212 176.088 1.00 50.23 507 SER A C 1
ATOM 3591 O O . SER A 1 507 ? 114.853 130.454 175.382 1.00 50.23 507 SER A O 1
ATOM 3594 N N . VAL A 1 508 ? 116.817 131.421 175.871 1.00 46.90 508 VAL A N 1
ATOM 3595 C CA . VAL A 1 508 ? 117.561 130.719 174.833 1.00 46.90 508 VAL A CA 1
ATOM 3596 C C . VAL A 1 508 ? 118.809 130.125 175.462 1.00 46.90 508 VAL A C 1
ATOM 3597 O O . VAL A 1 508 ? 119.608 130.850 176.067 1.00 46.90 508 VAL A O 1
ATOM 3601 N N . ARG A 1 509 ? 118.977 128.813 175.324 1.00 45.39 509 ARG A N 1
ATOM 3602 C CA . ARG A 1 509 ? 120.194 128.123 175.719 1.00 45.39 509 ARG A CA 1
ATOM 3603 C C . ARG A 1 509 ? 120.632 127.227 174.575 1.00 45.39 509 ARG A C 1
ATOM 3604 O O . ARG A 1 509 ? 119.797 126.619 173.903 1.00 45.39 509 ARG A O 1
ATOM 3612 N N . VAL A 1 510 ? 121.938 127.150 174.349 1.00 45.98 510 VAL A N 1
ATOM 3613 C CA . VAL A 1 510 ? 122.491 126.392 173.235 1.00 45.98 510 VAL A CA 1
ATOM 3614 C C . VAL A 1 510 ? 123.542 125.420 173.754 1.00 45.98 510 VAL A C 1
ATOM 3615 O O . VAL A 1 510 ? 124.399 125.792 174.563 1.00 45.98 510 VAL A O 1
ATOM 3619 N N . LEU A 1 511 ? 123.443 124.167 173.320 1.00 47.45 511 LEU A N 1
ATOM 3620 C CA . LEU A 1 511 ? 124.418 123.120 173.582 1.00 47.45 511 LEU A CA 1
ATOM 3621 C C . LEU A 1 511 ? 125.183 122.830 172.299 1.00 47.45 511 LEU A C 1
ATOM 3622 O O . LEU A 1 511 ? 124.772 123.231 171.211 1.00 47.45 511 LEU A O 1
ATOM 3627 N N . GLN A 1 512 ? 126.306 122.124 172.423 1.00 50.53 512 GLN A N 1
ATOM 3628 C CA . GLN A 1 512 ? 127.097 121.837 171.234 1.00 50.53 512 GLN A CA 1
ATOM 3629 C C . GLN A 1 512 ? 128.031 120.660 171.470 1.00 50.53 512 GLN A C 1
ATOM 3630 O O . GLN A 1 512 ? 128.597 120.514 172.555 1.00 50.53 512 GLN A O 1
ATOM 3636 N N . ASN A 1 513 ? 128.169 119.821 170.444 1.00 53.62 513 ASN A N 1
ATOM 3637 C CA . ASN A 1 513 ? 129.234 118.833 170.338 1.00 53.62 513 ASN A CA 1
ATOM 3638 C C . ASN A 1 513 ? 129.722 118.770 168.903 1.00 53.62 513 ASN A C 1
ATOM 3639 O O . ASN A 1 513 ? 128.961 118.999 167.961 1.00 53.62 513 ASN A O 1
ATOM 3644 N N . GLY A 1 514 ? 130.996 118.445 168.747 1.00 56.93 514 GLY A N 1
ATOM 3645 C CA . GLY A 1 514 ? 131.494 118.031 167.457 1.00 56.93 514 GLY A CA 1
ATOM 3646 C C . GLY A 1 514 ? 131.200 116.568 167.216 1.00 56.93 514 GLY A C 1
ATOM 3647 O O . GLY A 1 514 ? 130.850 115.817 168.123 1.00 56.93 514 GLY A O 1
ATOM 3648 N N . LEU A 1 515 ? 131.343 116.153 165.964 1.00 58.83 515 LEU A N 1
ATOM 3649 C CA . LEU A 1 515 ? 131.054 114.778 165.589 1.00 58.83 515 LEU A CA 1
ATOM 3650 C C . LEU A 1 515 ? 132.257 114.179 164.881 1.00 58.83 515 LEU A C 1
ATOM 3651 O O . LEU A 1 515 ? 132.858 114.820 164.013 1.00 58.83 515 LEU A O 1
ATOM 3656 N N . ILE A 1 516 ? 132.622 112.959 165.276 1.00 59.80 516 ILE A N 1
ATOM 3657 C CA . ILE A 1 516 ? 133.625 112.209 164.538 1.00 59.80 516 ILE A CA 1
ATOM 3658 C C . ILE A 1 516 ? 133.041 111.788 163.197 1.00 59.80 516 ILE A C 1
ATOM 3659 O O . ILE A 1 516 ? 131.819 111.665 163.037 1.00 59.80 516 ILE A O 1
ATOM 3664 N N . ASN A 1 517 ? 133.921 111.566 162.223 1.00 62.25 517 ASN A N 1
ATOM 3665 C CA . ASN A 1 517 ? 133.518 111.235 160.861 1.00 62.25 517 ASN A CA 1
ATOM 3666 C C . ASN A 1 517 ? 132.635 112.337 160.286 1.00 62.25 517 ASN A C 1
ATOM 3667 O O . ASN A 1 517 ? 131.415 112.161 160.188 1.00 62.25 517 ASN A O 1
ATOM 3672 N N . PRO A 1 518 ? 133.208 113.495 159.922 1.00 62.59 518 PRO A N 1
ATOM 3673 C CA . PRO A 1 518 ? 132.398 114.588 159.359 1.00 62.59 518 PRO A CA 1
ATOM 3674 C C . PRO A 1 518 ? 131.569 114.185 158.147 1.00 62.59 518 PRO A C 1
ATOM 3675 O O . PRO A 1 518 ? 130.668 114.924 157.741 1.00 62.59 518 PRO A O 1
ATOM 3679 N N . ALA A 1 519 ? 131.869 113.029 157.551 1.00 62.37 519 ALA A N 1
ATOM 3680 C CA . ALA A 1 519 ? 131.040 112.519 156.467 1.00 62.37 519 ALA A CA 1
ATOM 3681 C C . ALA A 1 519 ? 129.626 112.196 156.929 1.00 62.37 519 ALA A C 1
ATOM 3682 O O . ALA A 1 519 ? 128.700 112.217 156.112 1.00 62.37 519 ALA A O 1
ATOM 3684 N N . ASP A 1 520 ? 129.440 111.901 158.213 1.00 61.97 520 ASP A N 1
ATOM 3685 C CA . ASP A 1 520 ? 128.129 111.606 158.773 1.00 61.97 520 ASP A CA 1
ATOM 3686 C C . ASP A 1 520 ? 127.352 112.857 159.151 1.00 61.97 520 ASP A C 1
ATOM 3687 O O . ASP A 1 520 ? 126.386 112.758 159.914 1.00 61.97 520 ASP A O 1
ATOM 3692 N N . ALA A 1 521 ? 127.754 114.027 158.652 1.00 58.60 521 ALA A N 1
ATOM 3693 C CA . ALA A 1 521 ? 127.045 115.256 158.989 1.00 58.60 521 ALA A CA 1
ATOM 3694 C C . ALA A 1 521 ? 125.615 115.227 158.466 1.00 58.60 521 ALA A C 1
ATOM 3695 O O . ALA A 1 521 ? 124.670 115.547 159.194 1.00 58.60 521 ALA A O 1
ATOM 3697 N N . SER A 1 522 ? 125.436 114.836 157.204 1.00 57.60 522 SER A N 1
ATOM 3698 C CA . SER A 1 522 ? 124.099 114.815 156.622 1.00 57.60 522 SER A CA 1
ATOM 3699 C C . SER A 1 522 ? 123.237 113.726 157.247 1.00 57.60 522 SER A C 1
ATOM 3700 O O . SER A 1 522 ? 122.031 113.914 157.439 1.00 57.60 522 SER A O 1
ATOM 3703 N N . LYS A 1 523 ? 123.837 112.580 157.565 1.00 58.85 523 LYS A N 1
ATOM 3704 C CA . LYS A 1 523 ? 123.068 111.465 158.104 1.00 58.85 523 LYS A CA 1
ATOM 3705 C C . LYS A 1 523 ? 122.574 111.747 159.517 1.00 58.85 523 LYS A C 1
ATOM 3706 O O . LYS A 1 523 ? 121.478 111.312 159.885 1.00 58.85 523 LYS A O 1
ATOM 3712 N N . LYS A 1 524 ? 123.355 112.475 160.316 1.00 57.29 524 LYS A N 1
ATOM 3713 C CA . LYS A 1 524 ? 123.014 112.705 161.713 1.00 57.29 524 LYS A CA 1
ATOM 3714 C C . LYS A 1 524 ? 122.397 114.070 161.972 1.00 57.29 524 LYS A C 1
ATOM 3715 O O . LYS A 1 524 ? 121.807 114.270 163.038 1.00 57.29 524 LYS A O 1
ATOM 3721 N N . LEU A 1 525 ? 122.512 115.008 161.031 1.00 54.41 525 LEU A N 1
ATOM 3722 C CA . LEU A 1 525 ? 121.761 116.253 161.136 1.00 54.41 525 LEU A CA 1
ATOM 3723 C C . LEU A 1 525 ? 120.265 115.988 161.073 1.00 54.41 525 LEU A C 1
ATOM 3724 O O . LEU A 1 525 ? 119.483 116.613 161.797 1.00 54.41 525 LEU A O 1
ATOM 3729 N N . THR A 1 526 ? 119.847 115.064 160.206 1.00 53.35 526 THR A N 1
ATOM 3730 C CA . THR A 1 526 ? 118.446 114.669 160.158 1.00 53.35 526 THR A CA 1
ATOM 3731 C C . THR A 1 526 ? 118.039 113.916 161.417 1.00 53.35 526 THR A C 1
ATOM 3732 O O . THR A 1 526 ? 116.897 114.042 161.872 1.00 53.35 526 THR A O 1
ATOM 3736 N N . GLU A 1 527 ? 118.954 113.133 161.992 1.00 54.46 527 GLU A N 1
ATOM 3737 C CA . GLU A 1 527 ? 118.656 112.442 163.241 1.00 54.46 527 GLU A CA 1
ATOM 3738 C C . GLU A 1 527 ? 118.473 113.431 164.384 1.00 54.46 527 GLU A C 1
ATOM 3739 O O . GLU A 1 527 ? 117.648 113.211 165.277 1.00 54.46 527 GLU A O 1
ATOM 3745 N N . LEU A 1 528 ? 119.245 114.520 164.379 1.00 52.02 528 LEU A N 1
ATOM 3746 C CA . LEU A 1 528 ? 119.073 115.556 165.392 1.00 52.02 528 LEU A CA 1
ATOM 3747 C C . LEU A 1 528 ? 117.797 116.354 165.160 1.00 52.02 528 LEU A C 1
ATOM 3748 O O . LEU A 1 528 ? 117.072 116.66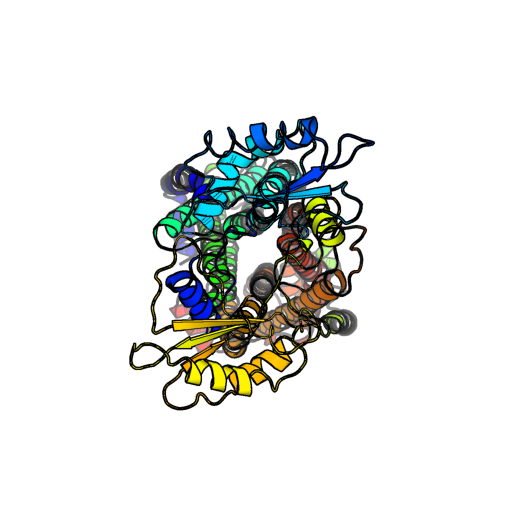5 166.111 1.00 52.02 528 LEU A O 1
ATOM 3753 N N . ARG A 1 529 ? 117.504 116.689 163.914 1.00 49.80 529 ARG A N 1
ATOM 3754 C CA . ARG A 1 529 ? 116.325 117.493 163.622 1.00 49.80 529 ARG A CA 1
ATOM 3755 C C . ARG A 1 529 ? 115.038 116.712 163.718 1.00 49.80 529 ARG A C 1
ATOM 3756 O O . ARG A 1 529 ? 113.998 117.236 163.306 1.00 49.80 529 ARG A O 1
ATOM 3764 N N . ALA A 1 530 ? 115.057 115.484 164.232 1.00 48.86 530 ALA A N 1
ATOM 3765 C CA . ALA A 1 530 ? 113.848 114.702 164.439 1.00 48.86 530 ALA A CA 1
ATOM 3766 C C . ALA A 1 530 ? 113.506 114.544 165.913 1.00 48.86 530 ALA A C 1
ATOM 3767 O O . ALA A 1 530 ? 112.601 113.775 166.250 1.00 48.86 530 ALA A O 1
ATOM 3769 N N . ILE A 1 531 ? 114.216 115.245 166.797 1.00 50.88 531 ILE A N 1
ATOM 3770 C CA . ILE A 1 531 ? 113.911 115.198 168.220 1.00 50.88 531 ILE A CA 1
ATOM 3771 C C . ILE A 1 531 ? 112.525 115.784 168.464 1.00 50.88 531 ILE A C 1
ATOM 3772 O O . ILE A 1 531 ? 112.089 116.716 167.776 1.00 50.88 531 ILE A O 1
ATOM 3777 N N . THR A 1 532 ? 111.816 115.229 169.447 1.00 53.00 532 THR A N 1
ATOM 3778 C CA . THR A 1 532 ? 110.522 115.768 169.832 1.00 53.00 532 THR A CA 1
ATOM 3779 C C . THR A 1 532 ? 110.692 116.593 171.098 1.00 53.00 532 THR A C 1
ATOM 3780 O O . THR A 1 532 ? 110.878 116.016 172.179 1.00 53.00 532 THR A O 1
ATOM 3784 N N . PRO A 1 533 ? 110.656 117.922 171.021 1.00 47.59 533 PRO A N 1
ATOM 3785 C CA . PRO A 1 533 ? 110.883 118.727 172.215 1.00 47.59 533 PRO A CA 1
ATOM 3786 C C . PRO A 1 533 ? 109.787 118.497 173.234 1.00 47.59 533 PRO A C 1
ATOM 3787 O O . PRO A 1 533 ? 108.628 118.216 172.876 1.00 47.59 533 PRO A O 1
ATOM 3791 N N . PRO A 1 534 ? 110.110 118.593 174.527 1.00 48.30 534 PRO A N 1
ATOM 3792 C CA . PRO A 1 534 ? 109.206 118.063 175.559 1.00 48.30 534 PRO A CA 1
ATOM 3793 C C . PRO A 1 534 ? 107.818 118.685 175.619 1.00 48.30 534 PRO A C 1
ATOM 3794 O O . PRO A 1 534 ? 106.828 117.983 175.397 1.00 48.30 534 PRO A O 1
ATOM 3798 N N . LYS A 1 535 ? 107.715 119.981 175.922 1.00 49.88 535 LYS A N 1
ATOM 3799 C CA . LYS A 1 535 ? 106.390 120.587 176.032 1.00 49.88 535 LYS A CA 1
ATOM 3800 C C . LYS A 1 535 ? 106.205 121.811 175.147 1.00 49.88 535 LYS A C 1
ATOM 3801 O O . LYS A 1 535 ? 105.226 121.904 174.402 1.00 49.88 535 LYS A O 1
ATOM 3807 N N . GLY A 1 536 ? 107.133 122.758 175.230 1.00 47.61 536 GLY A N 1
ATOM 3808 C CA . GLY A 1 536 ? 107.003 123.996 174.493 1.00 47.61 536 GLY A CA 1
ATOM 3809 C C . GLY A 1 536 ? 108.297 124.409 173.833 1.00 47.61 536 GLY A C 1
ATOM 3810 O O . GLY A 1 536 ? 108.339 125.381 173.074 1.00 47.61 536 GLY A O 1
ATOM 3811 N N . ILE A 1 537 ? 109.365 123.669 174.128 1.00 45.69 537 ILE A N 1
ATOM 3812 C CA . ILE A 1 537 ? 110.654 123.935 173.514 1.00 45.69 537 ILE A CA 1
ATOM 3813 C C . ILE A 1 537 ? 110.549 123.833 171.997 1.00 45.69 537 ILE A C 1
ATOM 3814 O O . ILE A 1 537 ? 109.749 123.061 171.454 1.00 45.69 537 ILE A O 1
ATOM 3819 N N . THR A 1 538 ? 111.340 124.647 171.305 1.00 46.18 538 THR A N 1
ATOM 3820 C CA . THR A 1 538 ? 111.534 124.527 169.864 1.00 46.18 538 THR A CA 1
ATOM 3821 C C . THR A 1 538 ? 113.033 124.504 169.612 1.00 46.18 538 THR A C 1
ATOM 3822 O O . THR A 1 538 ? 113.704 125.529 169.761 1.00 46.18 538 THR A O 1
ATOM 3826 N N . VAL A 1 539 ? 113.556 123.347 169.225 1.00 45.13 539 VAL A N 1
ATOM 3827 C CA . VAL A 1 539 ? 114.992 123.163 169.062 1.00 45.13 539 VAL A CA 1
ATOM 3828 C C . VAL A 1 539 ? 115.378 123.490 167.627 1.00 45.13 539 VAL A C 1
ATOM 3829 O O . VAL A 1 539 ? 114.841 122.905 166.681 1.00 45.13 539 VAL A O 1
ATOM 3833 N N . LEU A 1 540 ? 116.304 124.427 167.466 1.00 46.60 540 LEU A N 1
ATOM 3834 C CA . LEU A 1 540 ? 116.928 124.714 166.183 1.00 46.60 540 LEU A CA 1
ATOM 3835 C C . LEU A 1 540 ? 118.322 124.109 166.183 1.00 46.60 540 LEU A C 1
ATOM 3836 O O . LEU A 1 540 ? 119.058 124.243 167.165 1.00 46.60 540 LEU A O 1
ATOM 3841 N N . VAL A 1 541 ? 118.686 123.448 165.090 1.00 47.33 541 VAL A N 1
ATOM 3842 C CA . VAL A 1 541 ? 119.982 122.795 164.968 1.00 47.33 541 VAL A CA 1
ATOM 3843 C C . VAL A 1 541 ? 120.811 123.582 163.968 1.00 47.33 541 VAL A C 1
ATOM 3844 O O . VAL A 1 541 ? 120.404 123.756 162.813 1.00 47.33 541 VAL A O 1
ATOM 3848 N N . GLY A 1 542 ? 121.970 124.056 164.409 1.00 50.27 542 GLY A N 1
ATOM 3849 C CA . GLY A 1 542 ? 122.848 124.871 163.602 1.00 50.27 542 GLY A CA 1
ATOM 3850 C C . GLY A 1 542 ? 124.262 124.325 163.609 1.00 50.27 542 GLY A C 1
ATOM 3851 O O . GLY A 1 542 ? 124.489 123.118 163.662 1.00 50.27 542 GLY A O 1
ATOM 3852 N N . GLY A 1 543 ? 125.214 125.240 163.556 1.00 52.72 543 GLY A N 1
ATOM 3853 C CA . GLY A 1 543 ? 126.613 124.882 163.500 1.00 52.72 543 GLY A CA 1
ATOM 3854 C C . GLY A 1 543 ? 127.144 124.909 162.077 1.00 52.72 543 GLY A C 1
ATOM 3855 O O . GLY A 1 543 ? 126.397 124.866 161.096 1.00 52.72 543 GLY A O 1
ATOM 3856 N N . THR A 1 544 ? 128.468 124.991 161.974 1.00 55.13 544 THR A N 1
ATOM 3857 C CA . THR A 1 544 ? 129.102 125.042 160.659 1.00 55.13 544 THR A CA 1
ATOM 3858 C C . THR A 1 544 ? 128.823 123.817 159.793 1.00 55.13 544 THR A C 1
ATOM 3859 O O . THR A 1 544 ?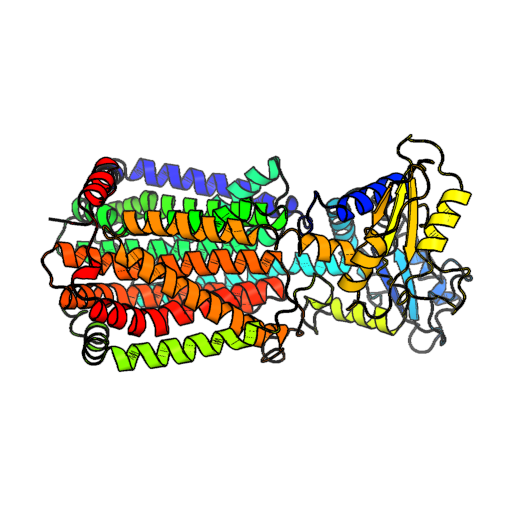 128.567 124.002 158.591 1.00 55.13 544 THR A O 1
ATOM 3863 N N . PRO A 1 545 ? 128.873 122.574 160.291 1.00 53.78 545 PRO A N 1
ATOM 3864 C CA . PRO A 1 545 ? 128.500 121.448 159.420 1.00 53.78 545 PRO A CA 1
ATOM 3865 C C . PRO A 1 545 ? 127.075 121.532 158.911 1.00 53.78 545 PRO A C 1
ATOM 3866 O O . PRO A 1 545 ? 126.813 121.147 157.765 1.00 53.78 545 PRO A O 1
ATOM 3870 N N . ALA A 1 546 ? 126.143 122.028 159.726 1.00 53.28 546 ALA A N 1
ATOM 3871 C CA . ALA A 1 546 ? 124.764 122.178 159.283 1.00 53.28 546 ALA A CA 1
ATOM 3872 C C . ALA A 1 546 ? 124.589 123.373 158.360 1.00 53.28 546 ALA A C 1
ATOM 3873 O O . ALA A 1 546 ? 123.723 123.348 157.480 1.00 53.28 546 ALA A O 1
ATOM 3875 N N . LEU A 1 547 ? 125.391 124.422 158.550 1.00 55.61 547 LEU A N 1
ATOM 3876 C CA . LEU A 1 547 ? 125.302 125.618 157.723 1.00 55.61 547 LEU A CA 1
ATOM 3877 C C . LEU A 1 547 ? 125.584 125.342 156.255 1.00 55.61 547 LEU A C 1
ATOM 3878 O O . LEU A 1 547 ? 125.017 126.024 155.396 1.00 55.61 547 LEU A O 1
ATOM 3883 N N . GLU A 1 548 ? 126.436 124.368 155.949 1.00 57.32 548 GLU A N 1
ATOM 3884 C CA . GLU A 1 548 ? 126.752 124.009 154.574 1.00 57.32 548 GLU A CA 1
ATOM 3885 C C . GLU A 1 548 ? 125.740 123.049 153.972 1.00 57.32 548 GLU A C 1
ATOM 3886 O O . GLU A 1 548 ? 125.378 123.191 152.801 1.00 57.32 548 GLU A O 1
ATOM 3892 N N . LEU A 1 549 ? 125.267 122.077 154.754 1.00 55.68 549 LEU A N 1
ATOM 3893 C CA . LEU A 1 549 ? 124.228 121.179 154.268 1.00 55.68 549 LEU A CA 1
ATOM 3894 C C . LEU A 1 549 ? 122.940 121.935 153.983 1.00 55.68 549 LEU A C 1
ATOM 3895 O O . LEU A 1 549 ? 122.239 121.637 153.010 1.00 55.68 549 LEU A O 1
ATOM 3900 N N . ASP A 1 550 ? 122.607 122.919 154.821 1.00 55.39 550 ASP A N 1
ATOM 3901 C CA . ASP A 1 550 ? 121.402 123.704 154.581 1.00 55.39 550 ASP A CA 1
ATOM 3902 C C . ASP A 1 550 ? 121.521 124.523 153.304 1.00 55.39 550 ASP A C 1
ATOM 3903 O O . ASP A 1 550 ? 120.555 124.631 152.543 1.00 55.39 550 ASP A O 1
ATOM 3908 N N . SER A 1 551 ? 122.694 125.103 153.045 1.00 55.66 551 SER A N 1
ATOM 3909 C CA . SER A 1 551 ? 122.890 125.832 151.797 1.00 55.66 551 SER A CA 1
ATOM 3910 C C . SER A 1 551 ? 122.814 124.898 150.597 1.00 55.66 551 SER A C 1
ATOM 3911 O O . SER A 1 551 ? 122.214 125.240 149.571 1.00 55.66 551 SER A O 1
ATOM 3914 N N . ILE A 1 552 ? 123.412 123.710 150.710 1.00 54.31 552 ILE A N 1
ATOM 3915 C CA . ILE A 1 552 ? 123.366 122.744 149.615 1.00 54.31 552 ILE A CA 1
ATOM 3916 C C . ILE A 1 552 ? 121.928 122.341 149.318 1.00 54.31 552 ILE A C 1
ATOM 3917 O O . ILE A 1 552 ? 121.514 122.277 148.155 1.00 54.31 552 ILE A O 1
ATOM 3922 N N . HIS A 1 553 ? 121.141 122.071 150.360 1.00 54.14 553 HIS A N 1
ATOM 3923 C CA A HIS A 1 553 ? 119.759 121.661 150.140 0.50 54.14 553 HIS A CA 1
ATOM 3924 C CA B HIS A 1 553 ? 119.756 121.663 150.152 0.50 54.14 553 HIS A CA 1
ATOM 3925 C C . HIS A 1 553 ? 118.909 122.814 149.623 1.00 54.14 553 HIS A C 1
ATOM 3926 O O . HIS A 1 553 ? 118.024 122.608 148.787 1.00 54.14 553 HIS A O 1
ATOM 3939 N N . GLY A 1 554 ? 119.159 124.033 150.101 1.00 55.48 554 GLY A N 1
ATOM 3940 C CA . GLY A 1 554 ? 118.434 125.177 149.581 1.00 55.48 554 GLY A CA 1
ATOM 3941 C C . GLY A 1 554 ? 118.744 125.443 148.125 1.00 55.48 554 GLY A C 1
ATOM 3942 O O . GLY A 1 554 ? 117.880 125.908 147.377 1.00 55.48 554 GLY A O 1
ATOM 3943 N N . LEU A 1 555 ? 119.975 125.159 147.705 1.00 55.83 555 LEU A N 1
ATOM 3944 C CA . LEU A 1 555 ? 120.340 125.292 146.302 1.00 55.83 555 LEU A CA 1
ATOM 3945 C C . LEU A 1 555 ? 119.781 124.156 145.455 1.00 55.83 555 LEU A C 1
ATOM 3946 O O . LEU A 1 555 ? 119.437 124.374 144.289 1.00 55.83 555 LEU A O 1
ATOM 3951 N N . PHE A 1 556 ? 119.683 122.948 146.011 1.00 55.36 556 PHE A N 1
ATOM 3952 C CA . PHE A 1 556 ? 119.133 121.824 145.264 1.00 55.36 556 PHE A CA 1
ATOM 3953 C C . PHE A 1 556 ? 117.612 121.822 145.228 1.00 55.36 556 PHE A C 1
ATOM 3954 O O . PHE A 1 556 ? 117.028 121.103 144.412 1.00 55.36 556 PHE A O 1
ATOM 3962 N N . ALA A 1 557 ? 116.960 122.589 146.099 1.00 54.59 557 ALA A N 1
ATOM 3963 C CA . ALA A 1 557 ? 115.507 122.663 146.086 1.00 54.59 557 ALA A CA 1
ATOM 3964 C C . ALA A 1 557 ? 114.971 123.625 145.038 1.00 54.59 557 ALA A C 1
ATOM 3965 O O . ALA A 1 557 ? 113.754 123.679 144.838 1.00 54.59 557 ALA A O 1
ATOM 3967 N N . LYS A 1 558 ? 115.839 124.383 144.371 1.00 56.08 558 LYS A N 1
ATOM 3968 C CA . LYS A 1 558 ? 115.412 125.325 143.349 1.00 56.08 558 LYS A CA 1
ATOM 3969 C C . LYS A 1 558 ? 116.010 125.038 141.979 1.00 56.08 558 LYS A C 1
ATOM 3970 O O . LYS A 1 558 ? 115.680 125.744 141.021 1.00 56.08 558 LYS A O 1
ATOM 3976 N N . MET A 1 559 ? 116.884 124.040 141.857 1.00 56.29 559 MET A N 1
ATOM 3977 C CA . MET A 1 559 ? 117.255 123.549 140.532 1.00 56.29 559 MET A CA 1
ATOM 3978 C C . MET A 1 559 ? 116.065 123.107 139.689 1.00 56.29 559 MET A C 1
ATOM 3979 O O . MET A 1 559 ? 116.058 123.419 138.486 1.00 56.29 559 MET A O 1
ATOM 3984 N N . PRO A 1 560 ? 115.057 122.398 140.214 1.00 54.66 560 PRO A N 1
ATOM 3985 C CA . PRO A 1 560 ? 113.927 122.011 139.355 1.00 54.66 560 PRO A CA 1
ATOM 3986 C C . PRO A 1 560 ? 113.256 123.176 138.653 1.00 54.66 560 PRO A C 1
ATOM 3987 O O . PRO A 1 560 ? 112.740 123.000 137.544 1.00 54.66 560 PRO A O 1
ATOM 3991 N N . LEU A 1 561 ? 113.243 124.360 139.258 1.00 53.60 561 LEU A N 1
ATOM 3992 C CA . LEU A 1 561 ? 112.654 125.531 138.624 1.00 53.60 561 LEU A CA 1
ATOM 3993 C C . LEU A 1 561 ? 113.687 126.424 137.956 1.00 53.60 561 LEU A C 1
ATOM 3994 O O . LEU A 1 561 ? 113.374 127.068 136.949 1.00 53.60 561 LEU A O 1
ATOM 3999 N N . MET A 1 562 ? 114.916 126.462 138.475 1.00 54.96 562 MET A N 1
ATOM 4000 C CA . MET A 1 562 ? 115.967 127.231 137.818 1.00 54.96 562 MET A CA 1
ATOM 4001 C C . MET A 1 562 ? 116.286 126.662 136.444 1.00 54.96 562 MET A C 1
ATOM 4002 O O . MET A 1 562 ? 116.508 127.415 135.492 1.00 54.96 562 MET A O 1
ATOM 4007 N N . VAL A 1 563 ? 116.316 125.334 136.319 1.00 53.26 563 VAL A N 1
ATOM 4008 C CA . VAL A 1 563 ? 116.573 124.720 135.021 1.00 53.26 563 VAL A CA 1
ATOM 4009 C C . VAL A 1 563 ? 115.436 125.017 134.054 1.00 53.26 563 VAL A C 1
ATOM 4010 O O . VAL A 1 563 ? 115.666 125.293 132.872 1.00 53.26 563 VAL A O 1
ATOM 4014 N N . VAL A 1 564 ? 114.193 124.965 134.535 1.00 51.84 564 VAL A N 1
ATOM 4015 C CA . VAL A 1 564 ? 113.053 125.279 133.678 1.00 51.84 564 VAL A CA 1
ATOM 4016 C C . VAL A 1 564 ? 113.140 126.714 133.181 1.00 51.84 564 VAL A C 1
ATOM 4017 O O . VAL A 1 564 ? 112.913 126.990 131.997 1.00 51.84 564 VAL A O 1
ATOM 4021 N N . ILE A 1 565 ? 113.464 127.650 134.073 1.00 52.02 565 ILE A N 1
ATOM 4022 C CA . ILE A 1 565 ? 113.601 129.046 133.663 1.00 52.02 565 ILE A CA 1
ATOM 4023 C C . ILE A 1 565 ? 114.735 129.195 132.658 1.00 52.02 565 ILE A C 1
ATOM 4024 O O . ILE A 1 565 ? 114.593 129.862 131.627 1.00 52.02 565 ILE A O 1
ATOM 4029 N N . LEU A 1 566 ? 115.876 128.561 132.937 1.00 52.17 566 LEU A N 1
ATOM 4030 C CA . LEU A 1 566 ? 117.039 128.694 132.069 1.00 52.17 566 LEU A CA 1
ATOM 4031 C C . LEU A 1 566 ? 116.782 128.115 130.688 1.00 52.17 566 LEU A C 1
ATOM 4032 O O . LEU A 1 566 ? 117.319 128.618 129.697 1.00 52.17 566 LEU A O 1
ATOM 4037 N N . LEU A 1 567 ? 115.977 127.062 130.596 1.00 51.80 567 LEU A N 1
ATOM 4038 C CA . LEU A 1 567 ? 115.647 126.497 129.296 1.00 51.80 567 LEU A CA 1
ATOM 4039 C C . LEU A 1 567 ? 114.594 127.307 128.559 1.00 51.80 567 LEU A C 1
ATOM 4040 O O . LEU A 1 567 ? 114.780 127.615 127.376 1.00 51.80 567 LEU A O 1
ATOM 4045 N N . THR A 1 568 ? 113.497 127.658 129.225 1.00 50.72 568 THR A N 1
ATOM 4046 C CA . THR A 1 568 ? 112.417 128.403 128.598 1.00 50.72 568 THR A CA 1
ATOM 4047 C C . THR A 1 568 ? 112.827 129.799 128.157 1.00 50.72 568 THR A C 1
ATOM 4048 O O . THR A 1 568 ? 112.446 130.216 127.059 1.00 50.72 568 THR A O 1
ATOM 4052 N N . THR A 1 569 ? 113.595 130.530 128.963 1.00 52.13 569 THR A N 1
ATOM 4053 C CA . THR A 1 569 ? 113.988 131.878 128.586 1.00 52.13 569 THR A CA 1
ATOM 4054 C C . THR A 1 569 ? 114.985 131.907 127.439 1.00 52.13 569 THR A C 1
ATOM 4055 O O . THR A 1 569 ? 115.000 132.881 126.679 1.00 52.13 569 THR A O 1
ATOM 4059 N N . THR A 1 570 ? 115.814 130.875 127.293 1.00 51.97 570 THR A N 1
ATOM 4060 C CA . THR A 1 570 ? 116.750 130.836 126.178 1.00 51.97 570 THR A CA 1
ATOM 4061 C C . THR A 1 570 ? 116.135 130.263 124.912 1.00 51.97 570 THR A C 1
ATOM 4062 O O . THR A 1 570 ? 116.502 130.695 123.817 1.00 51.97 570 THR A O 1
ATOM 4066 N N . ILE A 1 571 ? 115.202 129.315 125.023 1.00 52.02 571 ILE A N 1
ATOM 4067 C CA . ILE A 1 571 ? 114.563 128.783 123.823 1.00 52.02 571 ILE A CA 1
ATOM 4068 C C . ILE A 1 571 ? 113.778 129.873 123.105 1.00 52.02 571 ILE A C 1
ATOM 4069 O O . ILE A 1 571 ? 113.876 130.024 121.881 1.00 52.02 571 ILE A O 1
ATOM 4074 N N . VAL A 1 572 ? 113.007 130.665 123.851 1.00 51.00 572 VAL A N 1
ATOM 4075 C CA . VAL A 1 572 ? 112.231 131.737 123.234 1.00 51.00 572 VAL A CA 1
ATOM 4076 C C . VAL A 1 572 ? 113.151 132.807 122.659 1.00 51.00 572 VAL A C 1
ATOM 4077 O O . VAL A 1 572 ? 112.919 133.320 121.557 1.00 51.00 572 VAL A O 1
ATOM 4081 N N . LEU A 1 573 ? 114.204 133.168 123.392 1.00 52.14 573 LEU A N 1
ATOM 4082 C CA . LEU A 1 573 ? 115.110 134.203 122.908 1.00 52.14 573 LEU A CA 1
ATOM 4083 C C . LEU A 1 573 ? 115.841 133.758 121.648 1.00 52.14 573 LEU A C 1
ATOM 4084 O O . LEU A 1 573 ? 116.057 134.561 120.734 1.00 52.14 573 LEU A O 1
ATOM 4089 N N . MET A 1 574 ? 116.234 132.488 121.578 1.00 53.26 574 MET A N 1
ATOM 4090 C CA . MET A 1 574 ? 116.880 131.966 120.385 1.00 53.26 574 MET A CA 1
ATOM 4091 C C . MET A 1 574 ? 115.901 131.735 119.245 1.00 53.26 574 MET A C 1
ATOM 4092 O O . MET A 1 574 ? 116.323 131.695 118.085 1.00 53.26 574 MET A O 1
ATOM 4097 N N . PHE A 1 575 ? 114.611 131.575 119.541 1.00 50.66 575 PHE A N 1
ATOM 4098 C CA . PHE A 1 575 ? 113.613 131.636 118.480 1.00 50.66 575 PHE A CA 1
ATOM 4099 C C . PHE A 1 575 ? 113.488 133.048 117.930 1.00 50.66 575 PHE A C 1
ATOM 4100 O O . PHE A 1 575 ? 113.255 133.238 116.733 1.00 50.66 575 PHE A O 1
ATOM 4108 N N . LEU A 1 576 ? 113.596 134.053 118.797 1.00 50.70 576 LEU A N 1
ATOM 4109 C CA . LEU A 1 576 ? 113.556 135.430 118.313 1.00 50.70 576 LEU A CA 1
ATOM 4110 C C . LEU A 1 576 ? 114.798 135.763 117.496 1.00 50.70 576 LEU A C 1
ATOM 4111 O O . LEU A 1 576 ? 114.709 136.457 116.478 1.00 50.70 576 LEU A O 1
ATOM 4116 N N . ALA A 1 577 ? 115.965 135.279 117.926 1.00 51.87 577 ALA A N 1
ATOM 4117 C CA . ALA A 1 577 ? 117.197 135.540 117.188 1.00 51.87 577 ALA A CA 1
ATOM 4118 C C . ALA A 1 577 ? 117.212 134.801 115.856 1.00 51.87 577 ALA A C 1
ATOM 4119 O O . ALA A 1 577 ? 117.511 135.390 114.811 1.00 51.87 577 ALA A O 1
ATOM 4121 N N . PHE A 1 578 ? 116.897 133.509 115.873 1.00 51.98 578 PHE A N 1
ATOM 4122 C CA . PHE A 1 578 ? 116.820 132.695 114.666 1.00 51.98 578 PHE A CA 1
ATOM 4123 C C . PHE A 1 578 ? 115.347 132.470 114.365 1.00 51.98 578 PHE A C 1
ATOM 4124 O O . PHE A 1 578 ? 114.666 131.756 115.105 1.00 51.98 578 PHE A O 1
ATOM 4132 N N . GLY A 1 579 ? 114.864 133.016 113.257 1.00 53.50 579 GLY A N 1
ATOM 4133 C CA . GLY A 1 579 ? 113.448 132.903 112.973 1.00 53.50 579 GLY A CA 1
ATOM 4134 C C . GLY A 1 579 ? 113.030 131.486 112.639 1.00 53.50 579 GLY A C 1
ATOM 4135 O O . GLY A 1 579 ? 112.463 131.227 111.574 1.00 53.50 579 GLY A O 1
ATOM 4136 N N . SER A 1 580 ? 113.305 130.562 113.556 1.00 53.20 580 SER A N 1
ATOM 4137 C CA . SER A 1 580 ? 112.990 129.153 113.377 1.00 53.20 580 SER A CA 1
ATOM 4138 C C . SER A 1 580 ? 112.830 128.518 114.749 1.00 53.20 580 SER A C 1
ATOM 4139 O O . SER A 1 580 ? 113.300 129.048 115.757 1.00 53.20 580 SER A O 1
ATOM 4142 N N . VAL A 1 581 ? 112.157 127.372 114.772 1.00 53.75 581 VAL A N 1
ATOM 4143 C CA . VAL A 1 581 ? 111.878 126.673 116.022 1.00 53.75 581 VAL A CA 1
ATOM 4144 C C . VAL A 1 581 ? 112.892 125.567 116.284 1.00 53.75 581 VAL A C 1
ATOM 4145 O O . VAL A 1 581 ? 113.277 125.330 117.431 1.00 53.75 581 VAL A O 1
ATOM 4149 N N . VAL A 1 582 ? 113.337 124.880 115.232 1.00 53.28 582 VAL A N 1
ATOM 4150 C CA . VAL A 1 582 ? 114.213 123.727 115.407 1.00 53.28 582 VAL A CA 1
ATOM 4151 C C . VAL A 1 582 ? 115.586 124.156 115.906 1.00 53.28 582 VAL A C 1
ATOM 4152 O O . VAL A 1 582 ? 116.201 123.474 116.737 1.00 53.28 582 VAL A O 1
ATOM 4156 N N . LEU A 1 583 ? 116.097 125.275 115.398 1.00 53.63 583 LEU A N 1
ATOM 4157 C CA . LEU A 1 583 ? 117.423 125.732 115.804 1.00 53.63 583 LEU A CA 1
ATOM 4158 C C . LEU A 1 583 ? 117.535 126.017 117.297 1.00 53.63 583 LEU A C 1
ATOM 4159 O O . LEU A 1 583 ? 118.583 125.681 117.878 1.00 53.63 583 LEU A O 1
ATOM 4164 N N . PRO A 1 584 ? 116.564 126.658 117.962 1.00 53.16 584 PRO A N 1
ATOM 4165 C CA . PRO A 1 584 ? 116.667 126.776 119.426 1.00 53.16 584 PRO A CA 1
ATOM 4166 C C . PRO A 1 584 ? 116.796 125.441 120.134 1.00 53.16 584 PRO A C 1
ATOM 4167 O O . PRO A 1 584 ? 117.599 125.317 121.064 1.00 53.16 584 PRO A O 1
ATOM 4171 N N . ILE A 1 585 ? 116.040 124.430 119.707 1.00 52.58 585 ILE A N 1
ATOM 4172 C CA . ILE A 1 585 ? 116.125 123.119 120.341 1.00 52.58 585 ILE A CA 1
ATOM 4173 C C . ILE A 1 585 ? 117.497 122.504 120.111 1.00 52.58 585 ILE A C 1
ATOM 4174 O O . ILE A 1 585 ? 118.102 121.935 121.028 1.00 52.58 585 ILE A O 1
ATOM 4179 N N . LYS A 1 586 ? 118.006 122.605 118.884 1.00 53.57 586 LYS A N 1
ATOM 4180 C CA . LYS A 1 586 ? 119.318 122.050 118.570 1.00 53.57 586 LYS A CA 1
ATOM 4181 C C . LYS A 1 586 ? 120.410 122.710 119.405 1.00 53.57 586 LYS A C 1
ATOM 4182 O O . LYS A 1 586 ? 121.277 122.031 119.975 1.00 53.57 586 LYS A O 1
ATOM 4188 N N . ALA A 1 587 ? 120.374 124.039 119.501 1.00 53.91 587 ALA A N 1
ATOM 4189 C CA . ALA A 1 587 ? 121.385 124.744 120.277 1.00 53.91 587 ALA A CA 1
ATOM 4190 C C . ALA A 1 587 ? 121.242 124.468 121.766 1.00 53.91 587 ALA A C 1
ATOM 4191 O O . ALA A 1 587 ? 122.248 124.409 122.477 1.00 53.91 587 ALA A O 1
ATOM 4193 N N . THR A 1 588 ? 120.014 124.284 122.255 1.00 54.28 588 THR A N 1
ATOM 4194 C CA . THR A 1 588 ? 119.821 123.923 123.655 1.00 54.28 588 THR A CA 1
ATOM 4195 C C . THR A 1 588 ? 120.413 122.551 123.952 1.00 54.28 588 THR A C 1
ATOM 4196 O O . THR A 1 588 ? 121.070 122.355 124.981 1.00 54.28 588 THR A O 1
ATOM 4200 N N . LEU A 1 589 ? 120.194 121.587 123.055 1.00 53.72 589 LEU A N 1
ATOM 4201 C CA . LEU A 1 589 ? 120.763 120.257 123.256 1.00 53.72 589 LEU A CA 1
ATOM 4202 C C . LEU A 1 589 ? 122.285 120.301 123.256 1.00 53.72 589 LEU A C 1
ATOM 4203 O O . LEU A 1 589 ? 122.931 119.697 124.122 1.00 53.72 589 LEU A O 1
ATOM 4208 N N . MET A 1 590 ? 122.879 121.019 122.299 1.00 55.15 590 MET A N 1
ATOM 4209 C CA . MET A 1 590 ? 124.334 121.136 122.293 1.00 55.15 590 MET A CA 1
ATOM 4210 C C . MET A 1 590 ? 124.874 121.873 123.512 1.00 55.15 590 MET A C 1
ATOM 4211 O O . MET A 1 590 ? 125.922 121.484 124.037 1.00 55.15 590 MET A O 1
ATOM 4216 N N . SER A 1 591 ? 124.192 122.920 123.977 1.00 54.77 591 SER A N 1
ATOM 4217 C CA . SER A 1 591 ? 124.625 123.615 125.183 1.00 54.77 591 SER A CA 1
ATOM 4218 C C . SER A 1 591 ? 124.556 122.710 126.405 1.00 54.77 591 SER A C 1
ATOM 4219 O O . SER A 1 591 ? 125.458 122.736 127.248 1.00 54.77 591 SER A O 1
ATOM 4222 N N . ALA A 1 592 ? 123.495 121.911 126.521 1.00 53.29 592 ALA A N 1
ATOM 4223 C CA . ALA A 1 592 ? 123.393 120.978 127.638 1.00 53.29 592 ALA A CA 1
ATOM 4224 C C . ALA A 1 592 ? 124.501 119.935 127.586 1.00 53.29 592 ALA A C 1
ATOM 4225 O O . ALA A 1 592 ? 125.090 119.591 128.617 1.00 53.29 592 ALA A O 1
ATOM 4227 N N . LEU A 1 593 ? 124.800 119.420 126.392 1.00 53.56 593 LEU A N 1
ATOM 4228 C CA . LEU A 1 593 ? 125.884 118.450 126.266 1.00 53.56 593 LEU A CA 1
ATOM 4229 C C . LEU A 1 593 ? 127.225 119.069 126.642 1.00 53.56 593 LEU A C 1
ATOM 4230 O O . LEU A 1 593 ? 128.039 118.440 127.332 1.00 53.56 593 LEU A O 1
ATOM 4235 N N . THR A 1 594 ? 127.475 120.303 126.196 1.00 54.66 594 THR A N 1
ATOM 4236 C CA . THR A 1 594 ? 128.719 120.981 126.546 1.00 54.66 594 THR A CA 1
ATOM 4237 C C . THR A 1 594 ? 128.817 121.213 128.046 1.00 54.66 594 THR A C 1
ATOM 4238 O O . THR A 1 594 ? 129.887 121.037 128.638 1.00 54.66 594 THR A O 1
ATOM 4242 N N . LEU A 1 595 ? 127.711 121.608 128.677 1.00 53.71 595 LEU A N 1
ATOM 4243 C CA . LEU A 1 595 ? 127.711 121.805 130.122 1.00 53.71 595 LEU A CA 1
ATOM 4244 C C . LEU A 1 595 ? 128.002 120.503 130.855 1.00 53.71 595 LEU A C 1
ATOM 4245 O O . LEU A 1 595 ? 128.782 120.482 131.814 1.00 53.71 595 LEU A O 1
ATOM 4250 N N . GLY A 1 596 ? 127.382 119.407 130.418 1.00 52.48 596 GLY A N 1
ATOM 4251 C CA . GLY A 1 596 ? 127.642 118.125 131.051 1.00 52.48 596 GLY A CA 1
ATOM 4252 C C . GLY A 1 596 ? 129.091 117.699 130.924 1.00 52.48 596 GLY A C 1
ATOM 4253 O O . GLY A 1 596 ? 129.703 117.248 131.896 1.00 52.48 596 GLY A O 1
ATOM 4254 N N . SER A 1 597 ? 129.663 117.845 129.727 1.00 52.64 597 SER A N 1
ATOM 4255 C CA . SER A 1 597 ? 131.061 117.475 129.534 1.00 52.64 597 SER A CA 1
ATOM 4256 C C . SER A 1 597 ? 131.991 118.364 130.349 1.00 52.64 597 SER A C 1
ATOM 4257 O O . SER A 1 597 ? 132.984 117.884 130.910 1.00 52.64 597 SER A O 1
ATOM 4260 N N . THR A 1 598 ? 131.692 119.662 130.422 1.00 52.90 598 THR A N 1
ATOM 4261 C CA . THR A 1 598 ? 132.515 120.568 131.213 1.00 52.90 598 THR A CA 1
ATOM 4262 C C . THR A 1 598 ? 132.475 120.201 132.688 1.00 52.90 598 THR A C 1
ATOM 4263 O O . THR A 1 598 ? 133.512 120.191 133.360 1.00 52.90 598 THR A O 1
ATOM 4267 N N . MET A 1 599 ? 131.287 119.892 133.212 1.00 53.16 599 MET A N 1
ATOM 4268 C CA . MET A 1 599 ? 131.190 119.500 134.614 1.00 53.16 599 MET A CA 1
ATOM 4269 C C . MET A 1 599 ? 131.906 118.181 134.867 1.00 53.16 599 MET A C 1
ATOM 4270 O O . MET A 1 599 ? 132.547 118.008 135.910 1.00 53.16 599 MET A O 1
ATOM 4275 N N . GLY A 1 600 ? 131.820 117.242 133.924 1.00 51.73 600 GLY A N 1
ATOM 4276 C CA . GLY A 1 600 ? 132.552 115.996 134.075 1.00 51.73 600 GLY A CA 1
ATOM 4277 C C . GLY A 1 600 ? 134.054 116.201 134.110 1.00 51.73 600 GLY A C 1
ATOM 4278 O O . GLY A 1 600 ? 134.752 115.610 134.936 1.00 51.73 600 GLY A O 1
ATOM 4279 N N . ILE A 1 601 ? 134.571 117.050 133.219 1.00 51.24 601 ILE A N 1
ATOM 4280 C CA . ILE A 1 601 ? 136.003 117.338 133.206 1.00 51.24 601 ILE A CA 1
ATOM 4281 C C . ILE A 1 601 ? 136.420 118.033 134.495 1.00 51.24 601 ILE A C 1
ATOM 4282 O O . ILE A 1 601 ? 137.461 117.713 135.086 1.00 51.24 601 ILE A O 1
ATOM 4287 N N . LEU A 1 602 ? 135.614 118.994 134.954 1.00 52.22 602 LEU A N 1
ATOM 4288 C CA . LEU A 1 602 ? 135.924 119.693 136.195 1.00 52.22 602 LEU A CA 1
ATOM 4289 C C . LEU A 1 602 ? 135.975 118.730 137.369 1.00 52.22 602 LEU A C 1
ATOM 4290 O O . LEU A 1 602 ? 136.872 118.818 138.212 1.00 52.22 602 LEU A O 1
ATOM 4295 N N . THR A 1 603 ? 135.014 117.810 137.450 1.00 51.93 603 THR A N 1
ATOM 4296 C CA . THR A 1 603 ? 135.039 116.823 138.522 1.00 51.93 603 THR A CA 1
ATOM 4297 C C . THR A 1 603 ? 136.274 115.940 138.420 1.00 51.93 603 THR A C 1
ATOM 4298 O O . THR A 1 603 ? 136.978 115.725 139.411 1.00 51.93 603 THR A O 1
ATOM 4302 N N . TRP A 1 604 ? 136.577 115.456 137.214 1.00 50.94 604 TRP A N 1
ATOM 4303 C CA . TRP A 1 604 ? 137.715 114.561 137.043 1.00 50.94 604 TRP A CA 1
ATOM 4304 C C . TRP A 1 604 ? 139.027 115.233 137.413 1.00 50.94 604 TRP A C 1
ATOM 4305 O O . TRP A 1 604 ? 139.953 114.565 137.881 1.00 50.94 604 TRP A O 1
ATOM 4316 N N . ILE A 1 605 ? 139.129 116.541 137.215 1.00 50.97 605 ILE A N 1
ATOM 4317 C CA . ILE A 1 605 ? 140.392 117.221 137.481 1.00 50.97 605 ILE A CA 1
ATOM 4318 C C . ILE A 1 605 ? 140.485 117.704 138.923 1.00 50.97 605 ILE A C 1
ATOM 4319 O O . ILE A 1 605 ? 141.515 117.520 139.575 1.00 50.97 605 ILE A O 1
ATOM 4324 N N . PHE A 1 606 ? 139.428 118.309 139.460 1.00 52.51 606 PHE A N 1
ATOM 4325 C CA . PHE A 1 606 ? 139.496 118.946 140.768 1.00 52.51 606 PHE A CA 1
ATOM 4326 C C . PHE A 1 606 ? 139.017 118.058 141.907 1.00 52.51 606 PHE A C 1
ATOM 4327 O O . PHE A 1 606 ? 139.570 118.132 143.006 1.00 52.51 606 PHE A O 1
ATOM 4335 N N . VAL A 1 607 ? 138.008 117.221 141.689 1.00 51.95 607 VAL A N 1
ATOM 4336 C CA . VAL A 1 607 ? 137.542 116.325 142.741 1.00 51.95 607 VAL A CA 1
ATOM 4337 C C . VAL A 1 607 ? 138.337 115.030 142.751 1.00 51.95 607 VAL A C 1
ATOM 4338 O O . VAL A 1 607 ? 138.863 114.620 143.788 1.00 51.95 607 VAL A O 1
ATOM 4342 N N . ASP A 1 608 ? 138.442 114.365 141.600 1.00 53.87 608 ASP A N 1
ATOM 4343 C CA . ASP A 1 608 ? 139.238 113.148 141.523 1.00 53.87 608 ASP A CA 1
ATOM 4344 C C . ASP A 1 608 ? 140.725 113.428 141.678 1.00 53.87 608 ASP A C 1
ATOM 4345 O O . ASP A 1 608 ? 141.488 112.507 141.984 1.00 53.87 608 ASP A O 1
ATOM 4350 N N . GLY A 1 609 ? 141.150 114.670 141.473 1.00 51.61 609 GLY A N 1
ATOM 4351 C CA . GLY A 1 609 ? 142.497 115.072 141.816 1.00 51.61 609 GLY A CA 1
ATOM 4352 C C . GLY A 1 609 ? 143.565 114.803 140.785 1.00 51.61 609 GLY A C 1
ATOM 4353 O O . GLY A 1 609 ? 144.711 114.529 141.159 1.00 51.61 609 GLY A O 1
ATOM 4354 N N . HIS A 1 610 ? 143.236 114.869 139.501 1.00 51.38 610 HIS A N 1
ATOM 4355 C CA . HIS A 1 610 ? 144.236 114.722 138.457 1.00 51.38 610 HIS A CA 1
ATOM 4356 C C . HIS A 1 610 ? 144.795 116.084 138.071 1.00 51.38 610 HIS A C 1
ATOM 4357 O O . HIS A 1 610 ? 144.095 117.098 138.112 1.00 51.38 610 HIS A O 1
ATOM 4364 N N . PHE A 1 611 ? 146.079 116.097 137.712 1.00 51.68 611 PHE A N 1
ATOM 4365 C CA . PHE A 1 611 ? 146.809 117.309 137.346 1.00 51.68 611 PHE A CA 1
ATOM 4366 C C . PHE A 1 611 ? 146.894 118.304 138.495 1.00 51.68 611 PHE A C 1
ATOM 4367 O O . PHE A 1 611 ? 147.176 119.485 138.275 1.00 51.68 611 PHE A O 1
ATOM 4375 N N . SER A 1 612 ? 146.645 117.849 139.725 1.00 50.57 612 SER A N 1
ATOM 4376 C CA . SER A 1 612 ? 146.725 118.741 140.876 1.00 50.57 612 SER A CA 1
ATOM 4377 C C . SER A 1 612 ? 148.154 119.205 141.116 1.00 50.57 612 SER A C 1
ATOM 4378 O O . SER A 1 612 ? 148.387 120.374 141.440 1.00 50.57 612 SER A O 1
ATOM 4381 N N . LYS A 1 613 ? 149.122 118.301 140.969 1.00 50.28 613 LYS A N 1
ATOM 4382 C CA . LYS A 1 613 ? 150.520 118.680 141.131 1.00 50.28 613 LYS A CA 1
ATOM 4383 C C . LYS A 1 613 ? 150.939 119.693 140.071 1.00 50.28 613 LYS A C 1
ATOM 4384 O O . LYS A 1 613 ? 151.739 120.594 140.343 1.00 50.28 613 LYS A O 1
ATOM 4390 N N . TRP A 1 614 ? 150.398 119.566 138.859 1.00 51.40 614 TRP A N 1
ATOM 4391 C CA . TRP A 1 614 ? 150.696 120.526 137.801 1.00 51.40 614 TRP A CA 1
ATOM 4392 C C . TRP A 1 614 ? 150.099 121.893 138.106 1.00 51.40 614 TRP A C 1
ATOM 4393 O O . TRP A 1 614 ? 150.785 122.916 138.010 1.00 51.40 614 TRP A O 1
ATOM 4404 N N . LEU A 1 615 ? 148.821 121.932 138.475 1.00 50.53 615 LEU A N 1
ATOM 4405 C CA . LEU A 1 615 ? 148.107 123.185 138.673 1.00 50.53 615 LEU A CA 1
ATOM 4406 C C . LEU A 1 615 ? 148.216 123.720 140.093 1.00 50.53 615 LEU A C 1
ATOM 4407 O O . LEU A 1 615 ? 147.637 124.771 140.385 1.00 50.53 615 LEU A O 1
ATOM 4412 N N . ASN A 1 616 ? 148.933 123.023 140.975 1.00 50.76 616 ASN A N 1
ATOM 4413 C CA . ASN A 1 616 ? 149.217 123.492 142.331 1.00 50.76 616 ASN A CA 1
ATOM 4414 C C . ASN A 1 616 ? 147.933 123.743 143.123 1.00 50.76 616 ASN A C 1
ATOM 4415 O O . ASN A 1 616 ? 147.607 124.870 143.497 1.00 50.76 616 ASN A O 1
ATOM 4420 N N . PHE A 1 617 ? 147.197 122.662 143.368 1.00 50.71 617 PHE A N 1
ATOM 4421 C CA . PHE A 1 617 ? 146.051 122.715 144.261 1.00 50.71 617 PHE A CA 1
ATOM 4422 C C . PHE A 1 617 ? 145.906 121.367 144.949 1.00 50.71 617 PHE A C 1
ATOM 4423 O O . PHE A 1 617 ? 146.626 120.412 144.652 1.00 50.71 617 PHE A O 1
ATOM 4431 N N . THR A 1 618 ? 144.968 121.304 145.886 1.00 52.52 618 THR A N 1
ATOM 4432 C CA . THR A 1 618 ? 144.683 120.085 146.621 1.00 52.52 618 THR A CA 1
ATOM 4433 C C . THR A 1 618 ? 143.299 119.579 146.258 1.00 52.52 618 THR A C 1
ATOM 4434 O O . THR A 1 618 ? 142.329 120.345 146.343 1.00 52.52 618 THR A O 1
ATOM 4438 N N . PRO A 1 619 ? 143.167 118.316 145.833 1.00 53.94 619 PRO A N 1
ATOM 4439 C CA . PRO A 1 619 ? 141.843 117.784 145.478 1.00 53.94 619 PRO A CA 1
ATOM 4440 C C . PRO A 1 619 ? 140.839 117.965 146.601 1.00 53.94 619 PRO A C 1
ATOM 4441 O O . PRO A 1 619 ? 140.967 117.347 147.662 1.00 53.94 619 PRO A O 1
ATOM 4445 N N . THR A 1 620 ? 139.833 118.801 146.377 1.00 58.28 620 THR A N 1
ATOM 4446 C CA . THR A 1 620 ? 138.903 119.182 147.426 1.00 58.28 620 THR A CA 1
ATOM 4447 C C . THR A 1 620 ? 137.480 119.136 146.894 1.00 58.28 620 THR A C 1
ATOM 4448 O O . THR A 1 620 ? 137.260 119.269 145.684 1.00 58.28 620 THR A O 1
ATOM 4452 N N . PRO A 1 621 ? 136.501 118.916 147.768 1.00 58.67 621 PRO A N 1
ATOM 4453 C CA . PRO A 1 621 ? 135.102 119.057 147.355 1.00 58.67 621 PRO A CA 1
ATOM 4454 C C . PRO A 1 621 ? 134.819 120.460 146.840 1.00 58.67 621 PRO A C 1
ATOM 4455 O O . PRO A 1 621 ? 135.348 121.448 147.350 1.00 58.67 621 PRO A O 1
ATOM 4459 N N . LEU A 1 622 ? 133.973 120.540 145.817 1.00 59.18 622 LEU A N 1
ATOM 4460 C CA . LEU A 1 622 ? 133.631 121.820 145.224 1.00 59.18 622 LEU A CA 1
ATOM 4461 C C . LEU A 1 622 ? 132.600 122.553 146.079 1.00 59.18 622 LEU A C 1
ATOM 4462 O O . LEU A 1 622 ? 131.999 121.994 146.999 1.00 59.18 622 LEU A O 1
ATOM 4467 N N . THR A 1 623 ? 132.399 123.828 145.763 1.00 58.50 623 THR A N 1
ATOM 4468 C CA . THR A 1 623 ? 131.454 124.680 146.471 1.00 58.50 623 THR A CA 1
ATOM 4469 C C . THR A 1 623 ? 130.154 124.750 145.682 1.00 58.50 623 THR A C 1
ATOM 4470 O O . THR A 1 623 ? 130.173 124.987 144.470 1.00 58.50 623 THR A O 1
ATOM 4474 N N . ALA A 1 624 ? 129.032 124.539 146.370 1.00 58.12 624 ALA A N 1
ATOM 4475 C CA . ALA A 1 624 ? 127.748 124.422 145.681 1.00 58.12 624 ALA A CA 1
ATOM 4476 C C . ALA A 1 624 ? 127.340 125.685 144.929 1.00 58.12 624 ALA A C 1
ATOM 4477 O O . ALA A 1 624 ? 126.927 125.568 143.763 1.00 58.12 624 ALA A O 1
ATOM 4479 N N . PRO A 1 625 ? 127.398 126.894 145.507 1.00 57.94 625 PRO A N 1
ATOM 4480 C CA . PRO A 1 625 ? 127.017 128.079 144.716 1.00 57.94 625 PRO A CA 1
ATOM 4481 C C . PRO A 1 625 ? 127.854 128.267 143.464 1.00 57.94 625 PRO A C 1
ATOM 4482 O O . PRO A 1 625 ? 127.330 128.686 142.421 1.00 57.94 625 PRO A O 1
ATOM 4486 N N . VAL A 1 626 ? 129.150 127.962 143.536 1.00 57.18 626 VAL A N 1
ATOM 4487 C CA . VAL A 1 626 ? 130.000 128.134 142.366 1.00 57.18 626 VAL A CA 1
ATOM 4488 C C . VAL A 1 626 ? 129.616 127.141 141.281 1.00 57.18 626 VAL A C 1
ATOM 4489 O O . VAL A 1 626 ? 129.805 127.411 140.094 1.00 57.18 626 VAL A O 1
ATOM 4493 N N . ILE A 1 627 ? 129.059 125.989 141.656 1.00 57.07 627 ILE A N 1
ATOM 4494 C CA . ILE A 1 627 ? 128.563 125.056 140.650 1.00 57.07 627 ILE A CA 1
ATOM 4495 C C . ILE A 1 627 ? 127.408 125.675 139.875 1.00 57.07 627 ILE A C 1
ATOM 4496 O O . ILE A 1 627 ? 127.335 125.562 138.646 1.00 57.07 627 ILE A O 1
ATOM 4501 N N . GLY A 1 628 ? 126.489 126.340 140.577 1.00 56.63 628 GLY A N 1
ATOM 4502 C CA . GLY A 1 628 ? 125.415 127.036 139.889 1.00 56.63 628 GLY A CA 1
ATOM 4503 C C . GLY A 1 628 ? 125.924 128.160 139.008 1.00 56.63 628 GLY A C 1
ATOM 4504 O O . GLY A 1 628 ? 125.440 128.356 137.889 1.00 56.63 628 GLY A O 1
ATOM 4505 N N . LEU A 1 629 ? 126.911 128.913 139.501 1.00 55.34 629 LEU A N 1
ATOM 4506 C CA . LEU A 1 629 ? 127.506 129.968 138.686 1.00 55.34 629 LEU A CA 1
ATOM 4507 C C . LEU A 1 629 ? 128.153 129.397 137.432 1.00 55.34 629 LEU A C 1
ATOM 4508 O O . LEU A 1 629 ? 128.016 129.961 136.341 1.00 55.34 629 LEU A O 1
ATOM 4513 N N . ILE A 1 630 ? 128.867 128.279 137.572 1.00 55.94 630 ILE A N 1
ATOM 4514 C CA . ILE A 1 630 ? 129.501 127.631 136.429 1.00 55.94 630 ILE A CA 1
ATOM 4515 C C . ILE A 1 630 ? 128.450 127.168 135.435 1.00 55.94 630 ILE A C 1
ATOM 4516 O O . ILE A 1 630 ? 128.604 127.346 134.224 1.00 55.94 630 ILE A O 1
ATOM 4521 N N . ILE A 1 631 ? 127.368 126.567 135.930 1.00 54.70 631 ILE A N 1
ATOM 4522 C CA . ILE A 1 631 ? 126.300 126.110 135.046 1.00 54.70 631 ILE A CA 1
ATOM 4523 C C . ILE A 1 631 ? 125.741 127.279 134.248 1.00 54.70 631 ILE A C 1
ATOM 4524 O O . ILE A 1 631 ? 125.637 127.223 133.015 1.00 54.70 631 ILE A O 1
ATOM 4529 N N . ALA A 1 632 ? 125.398 128.367 134.940 1.00 55.10 632 ALA A N 1
ATOM 4530 C CA . ALA A 1 632 ? 124.809 129.518 134.265 1.00 55.10 632 ALA A CA 1
ATOM 4531 C C . ALA A 1 632 ? 125.765 130.104 133.235 1.00 55.10 632 ALA A C 1
ATOM 4532 O O . ALA A 1 632 ? 125.385 130.336 132.082 1.00 55.10 632 ALA A O 1
ATOM 4534 N N . LEU A 1 633 ? 127.019 130.339 133.631 1.00 55.62 633 LEU A N 1
ATOM 4535 C CA . LEU A 1 633 ? 127.973 130.969 132.725 1.00 55.62 633 LEU A CA 1
ATOM 4536 C C . LEU A 1 633 ? 128.282 130.081 131.527 1.00 55.62 633 LEU A C 1
ATOM 4537 O O . LEU A 1 633 ? 128.349 130.568 130.393 1.00 55.62 633 LEU A O 1
ATOM 4542 N N . VAL A 1 634 ? 128.478 128.781 131.753 1.00 55.09 634 VAL A N 1
ATOM 4543 C CA . VAL A 1 634 ? 128.805 127.873 130.660 1.00 55.09 634 VAL A CA 1
ATOM 4544 C C . VAL A 1 634 ? 127.645 127.786 129.680 1.00 55.09 634 VAL A C 1
ATOM 4545 O O . VAL A 1 634 ? 127.835 127.871 128.461 1.00 55.09 634 VAL A O 1
ATOM 4549 N N . PHE A 1 635 ? 126.422 127.627 130.195 1.00 54.92 635 PHE A N 1
ATOM 4550 C CA . PHE A 1 635 ? 125.260 127.576 129.316 1.00 54.92 635 PHE A CA 1
ATOM 4551 C C . PHE A 1 635 ? 125.133 128.864 128.514 1.00 54.92 635 PHE A C 1
ATOM 4552 O O . PHE A 1 635 ? 124.951 128.833 127.289 1.00 54.92 635 PHE A O 1
ATOM 4560 N N . GLY A 1 636 ? 125.267 130.010 129.185 1.00 54.49 636 GLY A N 1
ATOM 4561 C CA . GLY A 1 636 ? 125.111 131.279 128.497 1.00 54.49 636 GLY A CA 1
ATOM 4562 C C . GLY A 1 636 ? 126.149 131.490 127.414 1.00 54.49 636 GLY A C 1
ATOM 4563 O O . GLY A 1 636 ? 125.824 131.892 126.297 1.00 54.49 636 GLY A O 1
ATOM 4564 N N . LEU A 1 637 ? 127.413 131.200 127.719 1.00 54.73 637 LEU A N 1
ATOM 4565 C CA . LEU A 1 637 ? 128.468 131.473 126.752 1.00 54.73 637 LEU A CA 1
ATOM 4566 C C . LEU A 1 637 ? 128.480 130.459 125.612 1.00 54.73 637 LEU A C 1
ATOM 4567 O O . LEU A 1 637 ? 128.783 130.823 124.467 1.00 54.73 637 LEU A O 1
ATOM 4572 N N . SER A 1 638 ? 128.139 129.198 125.887 1.00 54.69 638 SER A N 1
ATOM 4573 C CA . SER A 1 638 ? 127.974 128.242 124.801 1.00 54.69 638 SER A CA 1
ATOM 4574 C C . SER A 1 638 ? 126.836 128.659 123.880 1.00 54.69 638 SER A C 1
ATOM 4575 O O . SER A 1 638 ? 126.958 128.568 122.652 1.00 54.69 638 SER A O 1
ATOM 4578 N N . THR A 1 639 ? 125.724 129.138 124.448 1.00 55.04 639 THR A N 1
ATOM 4579 C CA . THR A 1 639 ? 124.651 129.651 123.605 1.00 55.04 639 THR A CA 1
ATOM 4580 C C . THR A 1 639 ? 125.093 130.883 122.827 1.00 55.04 639 THR A C 1
ATOM 4581 O O . THR A 1 639 ? 124.660 131.079 121.689 1.00 55.04 639 THR A O 1
ATOM 4585 N N . ASP A 1 640 ? 125.966 131.696 123.386 1.00 54.50 640 ASP A N 1
ATOM 4586 C CA . ASP A 1 640 ? 126.456 132.864 122.639 1.00 54.50 640 ASP A CA 1
ATOM 4587 C C . ASP A 1 640 ? 127.203 132.340 121.441 1.00 54.50 640 ASP A C 1
ATOM 4588 O O . ASP A 1 640 ? 126.895 132.741 120.357 1.00 54.50 640 ASP A O 1
ATOM 4593 N N . TYR A 1 641 ? 128.131 131.443 121.639 1.00 55.01 641 TYR A N 1
ATOM 4594 C CA . TYR A 1 641 ? 128.926 130.988 120.504 1.00 55.01 641 TYR A CA 1
ATOM 4595 C C . TYR A 1 641 ? 128.050 130.311 119.457 1.00 55.01 641 TYR A C 1
ATOM 4596 O O . TYR A 1 641 ? 128.285 130.462 118.252 1.00 55.01 641 TYR A O 1
ATOM 4605 N N . GLU A 1 642 ? 127.018 129.585 119.895 1.00 55.04 642 GLU A N 1
ATOM 4606 C CA . GLU A 1 642 ? 126.061 129.035 118.941 1.00 55.04 642 GLU A CA 1
ATOM 4607 C C . GLU A 1 642 ? 125.362 130.142 118.163 1.00 55.04 642 GLU A C 1
ATOM 4608 O O . GLU A 1 642 ? 125.151 130.017 116.954 1.00 55.04 642 GLU A O 1
ATOM 4614 N N . VAL A 1 643 ? 124.989 131.229 118.839 1.00 52.57 643 VAL A N 1
ATOM 4615 C CA . VAL A 1 643 ? 124.349 132.346 118.148 1.00 52.57 643 VAL A CA 1
ATOM 4616 C C . VAL A 1 643 ? 125.309 132.982 117.156 1.00 52.57 643 VAL A C 1
ATOM 4617 O O . VAL A 1 643 ? 124.934 133.285 116.020 1.00 52.57 643 VAL A O 1
ATOM 4621 N N . PHE A 1 644 ? 126.560 133.188 117.563 1.00 52.68 644 PHE A N 1
ATOM 4622 C CA . PHE A 1 644 ? 127.540 133.772 116.655 1.00 52.68 644 PHE A CA 1
ATOM 4623 C C . PHE A 1 644 ? 127.712 132.909 115.415 1.00 52.68 644 PHE A C 1
ATOM 4624 O O . PHE A 1 644 ? 127.821 133.426 114.298 1.00 52.68 644 PHE A O 1
ATOM 4632 N N . LEU A 1 645 ? 127.738 131.588 115.593 1.00 52.21 645 LEU A N 1
ATOM 4633 C CA . LEU A 1 645 ? 127.915 130.694 114.455 1.00 52.21 645 LEU A CA 1
ATOM 4634 C C . LEU A 1 645 ? 126.684 130.675 113.557 1.00 52.21 645 LEU A C 1
ATOM 4635 O O . LEU A 1 645 ? 126.805 130.777 112.331 1.00 52.21 645 LEU A O 1
ATOM 4640 N N . VAL A 1 646 ? 125.492 130.552 114.142 1.00 51.96 646 VAL A N 1
ATOM 4641 C CA . VAL A 1 646 ? 124.288 130.298 113.360 1.00 51.96 646 VAL A CA 1
ATOM 4642 C C . VAL A 1 646 ? 123.631 131.570 112.830 1.00 51.96 646 VAL A C 1
ATOM 4643 O O . VAL A 1 646 ? 122.832 131.494 111.889 1.00 51.96 646 VAL A O 1
ATOM 4647 N N . SER A 1 647 ? 123.952 132.739 113.385 1.00 52.64 647 SER A N 1
ATOM 4648 C CA . SER A 1 647 ? 123.375 133.970 112.861 1.00 52.64 647 SER A CA 1
ATOM 4649 C C . SER A 1 647 ? 123.828 134.218 111.431 1.00 52.64 647 SER A C 1
ATOM 4650 O O . SER A 1 647 ? 123.038 134.659 110.589 1.00 52.64 647 SER A O 1
ATOM 4653 N N . ARG A 1 648 ? 125.096 133.932 111.135 1.00 52.50 648 ARG A N 1
ATOM 4654 C CA . ARG A 1 648 ? 125.583 134.069 109.769 1.00 52.50 648 ARG A CA 1
ATOM 4655 C C . ARG A 1 648 ? 124.882 133.093 108.834 1.00 52.50 648 ARG A C 1
ATOM 4656 O O . ARG A 1 648 ? 124.555 133.441 107.695 1.00 52.50 648 ARG A O 1
ATOM 4664 N N . MET A 1 649 ? 124.643 131.863 109.295 1.00 52.42 649 MET A N 1
ATOM 4665 C CA . MET A 1 649 ? 123.933 130.892 108.468 1.00 52.42 649 MET A CA 1
ATOM 4666 C C . MET A 1 649 ? 122.506 131.344 108.190 1.00 52.42 649 MET A C 1
ATOM 4667 O O . MET A 1 649 ? 122.018 131.220 107.062 1.00 52.42 649 MET A O 1
ATOM 4672 N N . VAL A 1 650 ? 121.820 131.860 109.209 1.00 53.26 650 VAL A N 1
ATOM 4673 C CA . VAL A 1 650 ? 120.452 132.331 109.023 1.00 53.26 650 VAL A CA 1
ATOM 4674 C C . VAL A 1 650 ? 120.425 133.529 108.085 1.00 53.26 650 VAL A C 1
ATOM 4675 O O . VAL A 1 650 ? 119.523 133.661 107.249 1.00 53.26 650 VAL A O 1
ATOM 4679 N N . GLU A 1 651 ? 121.407 134.423 108.212 1.00 54.39 651 GLU A N 1
ATOM 4680 C CA . GLU A 1 651 ? 121.502 135.563 107.308 1.00 54.39 651 GLU A CA 1
ATOM 4681 C C . GLU A 1 651 ? 121.729 135.112 105.872 1.00 54.39 651 GLU A C 1
ATOM 4682 O O . GLU A 1 651 ? 121.119 135.649 104.941 1.00 54.39 651 GLU A O 1
ATOM 4688 N N . ALA A 1 652 ? 122.601 134.123 105.674 1.00 55.16 652 ALA A N 1
ATOM 4689 C CA . ALA A 1 652 ? 122.880 133.641 104.326 1.00 55.16 652 ALA A CA 1
ATOM 4690 C C . ALA A 1 652 ? 121.681 132.913 103.735 1.00 55.16 652 ALA A C 1
ATOM 4691 O O . ALA A 1 652 ? 121.436 132.992 102.527 1.00 55.16 652 ALA A O 1
ATOM 4693 N N . ARG A 1 653 ? 120.926 132.193 104.566 1.00 54.68 653 ARG A N 1
ATOM 4694 C CA . ARG A 1 653 ? 119.776 131.451 104.061 1.00 54.68 653 ARG A CA 1
ATOM 4695 C C . ARG A 1 653 ? 118.721 132.386 103.489 1.00 54.68 653 ARG A C 1
ATOM 4696 O O . ARG A 1 653 ? 118.130 132.101 102.441 1.00 54.68 653 ARG A O 1
ATOM 4704 N N . GLU A 1 654 ? 118.472 133.512 104.161 1.00 58.82 654 GLU A N 1
ATOM 4705 C CA . GLU A 1 654 ? 117.491 134.469 103.665 1.00 58.82 654 GLU A CA 1
ATOM 4706 C C . GLU A 1 654 ? 117.891 135.055 102.320 1.00 58.82 654 GLU A C 1
ATOM 4707 O O . GLU A 1 654 ? 117.025 135.537 101.584 1.00 58.82 654 GLU A O 1
ATOM 4713 N N . ARG A 1 655 ? 119.178 135.022 101.981 1.00 57.10 655 ARG A N 1
ATOM 4714 C CA . ARG A 1 655 ? 119.662 135.510 100.698 1.00 57.10 655 ARG A CA 1
ATOM 4715 C C . ARG A 1 655 ? 119.426 134.521 99.563 1.00 57.10 655 ARG A C 1
ATOM 4716 O O . ARG A 1 655 ? 119.998 134.696 98.482 1.00 57.10 655 ARG A O 1
ATOM 4724 N N . GLY A 1 656 ? 118.606 133.496 99.781 1.00 55.85 656 GLY A N 1
ATOM 4725 C CA . GLY A 1 656 ? 118.305 132.517 98.760 1.00 55.85 656 GLY A CA 1
ATOM 4726 C C . GLY A 1 656 ? 119.193 131.293 98.751 1.00 55.85 656 GLY A C 1
ATOM 4727 O O . GLY A 1 656 ? 118.942 130.376 97.959 1.00 55.85 656 GLY A O 1
ATOM 4728 N N . MET A 1 657 ? 120.218 131.248 99.596 1.00 55.48 657 MET A N 1
ATOM 4729 C CA . MET A 1 657 ? 121.120 130.107 99.622 1.00 55.48 657 MET A CA 1
ATOM 4730 C C . MET A 1 657 ? 120.394 128.854 100.092 1.00 55.48 657 MET A C 1
ATOM 4731 O O . MET A 1 657 ? 119.512 128.913 100.951 1.00 55.48 657 MET A O 1
ATOM 4736 N N . SER A 1 658 ? 120.771 127.713 99.522 1.00 53.28 658 SER A N 1
ATOM 4737 C CA . SER A 1 658 ? 120.237 126.438 99.970 1.00 53.28 658 SER A CA 1
ATOM 4738 C C . SER A 1 658 ? 120.727 126.144 101.385 1.00 53.28 658 SER A C 1
ATOM 4739 O O . SER A 1 658 ? 121.527 126.883 101.961 1.00 53.28 658 SER A O 1
ATOM 4742 N N . THR A 1 659 ? 120.235 125.046 101.960 1.00 52.83 659 THR A N 1
ATOM 4743 C CA . THR A 1 659 ? 120.594 124.723 103.337 1.00 52.83 659 THR A CA 1
ATOM 4744 C C . THR A 1 659 ? 122.076 124.397 103.466 1.00 52.83 659 THR A C 1
ATOM 4745 O O . THR A 1 659 ? 122.721 124.801 104.438 1.00 52.83 659 THR A O 1
ATOM 4749 N N . GLN A 1 660 ? 122.633 123.666 102.500 1.00 51.04 660 GLN A N 1
ATOM 4750 C CA . GLN A 1 660 ? 124.049 123.316 102.558 1.00 51.04 660 GLN A CA 1
ATOM 4751 C C . GLN A 1 660 ? 124.926 124.547 102.365 1.00 51.04 660 GLN A C 1
ATOM 4752 O O . GLN A 1 660 ? 125.880 124.773 103.123 1.00 51.04 660 GLN A O 1
ATOM 4758 N N . GLU A 1 661 ? 124.612 125.360 101.356 1.00 51.49 661 GLU A N 1
ATOM 4759 C CA . GLU A 1 661 ? 125.363 126.589 101.134 1.00 51.49 661 GLU A CA 1
ATOM 4760 C C . GLU A 1 661 ? 125.196 127.551 102.300 1.00 51.49 661 GLU A C 1
ATOM 4761 O O . GLU A 1 661 ? 126.139 128.257 102.671 1.00 51.49 661 GLU A O 1
ATOM 4767 N N . ALA A 1 662 ? 123.998 127.610 102.882 1.00 51.74 662 ALA A N 1
ATOM 4768 C CA . ALA A 1 662 ? 123.801 128.457 104.051 1.00 51.74 662 ALA A CA 1
ATOM 4769 C C . ALA A 1 662 ? 124.806 128.109 105.136 1.00 51.74 662 ALA A C 1
ATOM 4770 O O . ALA A 1 662 ? 125.457 128.993 105.699 1.00 51.74 662 ALA A O 1
ATOM 4772 N N . ILE A 1 663 ? 124.978 126.814 105.406 1.00 51.46 663 ILE A N 1
ATOM 4773 C CA . ILE A 1 663 ? 125.957 126.379 106.397 1.00 51.46 663 ILE A CA 1
ATOM 4774 C C . ILE A 1 663 ? 127.367 126.745 105.957 1.00 51.46 663 ILE A C 1
ATOM 4775 O O . ILE A 1 663 ? 128.171 127.236 106.758 1.00 51.46 663 ILE A O 1
ATOM 4780 N N . ARG A 1 664 ? 127.695 126.510 104.682 1.00 51.59 664 ARG A N 1
ATOM 4781 C CA . ARG A 1 664 ? 129.057 126.773 104.221 1.00 51.59 664 ARG A CA 1
ATOM 4782 C C . ARG A 1 664 ? 129.444 128.229 104.434 1.00 51.59 664 ARG A C 1
ATOM 4783 O O . ARG A 1 664 ? 130.453 128.522 105.082 1.00 51.59 664 ARG A O 1
ATOM 4791 N N . ILE A 1 665 ? 128.642 129.160 103.912 1.00 51.59 665 ILE A N 1
ATOM 4792 C CA . ILE A 1 665 ? 128.940 130.576 104.130 1.00 51.59 665 ILE A CA 1
ATOM 4793 C C . ILE A 1 665 ? 128.878 130.933 105.609 1.00 51.59 665 ILE A C 1
ATOM 4794 O O . ILE A 1 665 ? 129.751 131.647 106.118 1.00 51.59 665 ILE A O 1
ATOM 4799 N N . GLY A 1 666 ? 127.876 130.432 106.332 1.00 52.06 666 GLY A N 1
ATOM 4800 C CA . GLY A 1 666 ? 127.719 130.829 107.719 1.00 52.06 666 GLY A CA 1
ATOM 4801 C C . GLY A 1 666 ? 128.920 130.489 108.577 1.00 52.06 666 GLY A C 1
ATOM 4802 O O . GLY A 1 666 ? 129.372 131.312 109.375 1.00 52.06 666 GLY A O 1
ATOM 4803 N N . THR A 1 667 ? 129.457 129.281 108.428 1.00 52.41 667 THR A N 1
ATOM 4804 C CA . THR A 1 667 ? 130.590 128.861 109.241 1.00 52.41 667 THR A CA 1
ATOM 4805 C C . THR A 1 667 ? 131.927 128.982 108.525 1.00 52.41 667 THR A C 1
ATOM 4806 O O . THR A 1 667 ? 132.942 128.536 109.066 1.00 52.41 667 THR A O 1
ATOM 4810 N N . ALA A 1 668 ? 131.959 129.567 107.330 1.00 53.02 668 ALA A N 1
ATOM 4811 C CA . ALA A 1 668 ? 133.222 129.958 106.723 1.00 53.02 668 ALA A CA 1
ATOM 4812 C C . ALA A 1 668 ? 133.506 131.442 106.861 1.00 53.02 668 ALA A C 1
ATOM 4813 O O . ALA A 1 668 ? 134.676 131.836 106.882 1.00 53.02 668 ALA A O 1
ATOM 4815 N N . ALA A 1 669 ? 132.469 132.274 106.956 1.00 53.39 669 ALA A N 1
ATOM 4816 C CA . ALA A 1 669 ? 132.678 133.701 107.153 1.00 53.39 669 ALA A CA 1
ATOM 4817 C C . ALA A 1 669 ? 133.058 134.032 108.587 1.00 53.39 669 ALA A C 1
ATOM 4818 O O . ALA A 1 669 ? 133.739 135.035 108.826 1.00 53.39 669 ALA A O 1
ATOM 4820 N N . THR A 1 670 ? 132.635 133.213 109.548 1.00 53.85 670 THR A N 1
ATOM 4821 C CA . THR A 1 670 ? 132.852 133.494 110.959 1.00 53.85 670 THR A CA 1
ATOM 4822 C C . THR A 1 670 ? 133.887 132.579 111.596 1.00 53.85 670 THR A C 1
ATOM 4823 O O . THR A 1 670 ? 134.087 132.648 112.811 1.00 53.85 670 THR A O 1
ATOM 4827 N N . GLY A 1 671 ? 134.546 131.724 110.815 1.00 53.22 671 GLY A N 1
ATOM 4828 C CA . GLY A 1 671 ? 135.465 130.765 111.408 1.00 53.22 671 GLY A CA 1
ATOM 4829 C C . GLY A 1 671 ? 136.633 131.432 112.108 1.00 53.22 671 GLY A C 1
ATOM 4830 O O . GLY A 1 671 ? 136.921 131.147 113.274 1.00 53.22 671 GLY A O 1
ATOM 4831 N N . ARG A 1 672 ? 137.308 132.347 111.411 1.00 53.05 672 ARG A N 1
ATOM 4832 C CA . ARG A 1 672 ? 138.452 133.030 112.005 1.00 53.05 672 ARG A CA 1
ATOM 4833 C C . ARG A 1 672 ? 138.029 133.884 113.190 1.00 53.05 672 ARG A C 1
ATOM 4834 O O . ARG A 1 672 ? 138.727 133.937 114.208 1.00 53.05 672 ARG A O 1
ATOM 4842 N N . ILE A 1 673 ? 136.888 134.563 113.075 1.00 52.34 673 ILE A N 1
ATOM 4843 C CA . ILE A 1 673 ? 136.438 135.442 114.147 1.00 52.34 673 ILE A CA 1
ATOM 4844 C C . ILE A 1 673 ? 136.102 134.638 115.395 1.00 52.34 673 ILE A C 1
ATOM 4845 O O . ILE A 1 673 ? 136.462 135.026 116.512 1.00 52.34 673 ILE A O 1
ATOM 4850 N N . ILE A 1 674 ? 135.416 133.506 115.232 1.00 52.05 674 ILE A N 1
ATOM 4851 C CA . ILE A 1 674 ? 135.067 132.687 116.386 1.00 52.05 674 ILE A CA 1
ATOM 4852 C C . ILE A 1 674 ? 136.315 132.058 116.989 1.00 52.05 674 ILE A C 1
ATOM 4853 O O . ILE A 1 674 ? 136.434 131.946 118.214 1.00 52.05 674 ILE A O 1
ATOM 4858 N N . THR A 1 675 ? 137.269 131.647 116.150 1.00 50.97 675 THR A N 1
ATOM 4859 C CA . THR A 1 675 ? 138.524 131.120 116.677 1.00 50.97 675 THR A CA 1
ATOM 4860 C C . THR A 1 675 ? 139.256 132.171 117.501 1.00 50.97 675 THR A C 1
ATOM 4861 O O . THR A 1 675 ? 139.754 131.880 118.595 1.00 50.97 675 THR A O 1
ATOM 4865 N N . ALA A 1 676 ? 139.319 133.404 116.998 1.00 51.41 676 ALA A N 1
ATOM 4866 C CA . ALA A 1 676 ? 139.991 134.470 117.731 1.00 51.41 676 ALA A CA 1
ATOM 4867 C C . ALA A 1 676 ? 139.269 134.788 119.034 1.00 51.41 676 ALA A C 1
ATOM 4868 O O . ALA A 1 676 ? 139.910 135.026 120.062 1.00 51.41 676 ALA A O 1
ATOM 4870 N N . ALA A 1 677 ? 137.935 134.807 119.011 1.00 51.44 677 ALA A N 1
ATOM 4871 C CA . ALA A 1 677 ? 137.181 135.074 120.232 1.00 51.44 677 ALA A CA 1
ATOM 4872 C C . ALA A 1 677 ? 137.396 133.976 121.264 1.00 51.44 677 ALA A C 1
ATOM 4873 O O . ALA A 1 677 ? 137.555 134.254 122.461 1.00 51.44 677 ALA A O 1
ATOM 4875 N N . ALA A 1 678 ? 137.404 132.719 120.818 1.00 51.31 678 ALA A N 1
ATOM 4876 C CA . ALA A 1 678 ? 137.670 131.611 121.725 1.00 51.31 678 ALA A CA 1
ATOM 4877 C C . ALA A 1 678 ? 139.067 131.713 122.315 1.00 51.31 678 ALA A C 1
ATOM 4878 O O . ALA A 1 678 ? 139.255 131.479 123.511 1.00 51.31 678 ALA A O 1
ATOM 4880 N N . LEU A 1 679 ? 140.059 132.066 121.495 1.00 51.56 679 LEU A N 1
ATOM 4881 C CA . LEU A 1 679 ? 141.411 132.239 122.015 1.00 51.56 679 LEU A CA 1
ATOM 4882 C C . LEU A 1 679 ? 141.473 133.374 123.026 1.00 51.56 679 LEU A C 1
ATOM 4883 O O . LEU A 1 679 ? 142.166 133.270 124.043 1.00 51.56 679 LEU A O 1
ATOM 4888 N N . ILE A 1 680 ? 140.759 134.469 122.763 1.00 52.34 680 ILE A N 1
ATOM 4889 C CA . ILE A 1 680 ? 140.784 135.613 123.669 1.00 52.34 680 ILE A CA 1
ATOM 4890 C C . ILE A 1 680 ? 140.205 135.231 125.024 1.00 52.34 680 ILE A C 1
ATOM 4891 O O . ILE A 1 680 ? 140.798 135.506 126.077 1.00 52.34 680 ILE A O 1
ATOM 4896 N N . VAL A 1 681 ? 139.043 134.575 125.022 1.00 53.00 681 VAL A N 1
ATOM 4897 C CA . VAL A 1 681 ? 138.446 134.192 126.298 1.00 53.00 681 VAL A CA 1
ATOM 4898 C C . VAL A 1 681 ? 139.264 133.102 126.975 1.00 53.00 681 VAL A C 1
ATOM 4899 O O . VAL A 1 681 ? 139.343 133.056 128.206 1.00 53.00 681 VAL A O 1
ATOM 4903 N N . ALA A 1 682 ? 139.888 132.213 126.200 1.00 52.66 682 ALA A N 1
ATOM 4904 C CA . ALA A 1 682 ? 140.749 131.199 126.792 1.00 52.66 682 ALA A CA 1
ATOM 4905 C C . ALA A 1 682 ? 141.942 131.834 127.489 1.00 52.66 682 ALA A C 1
ATOM 4906 O 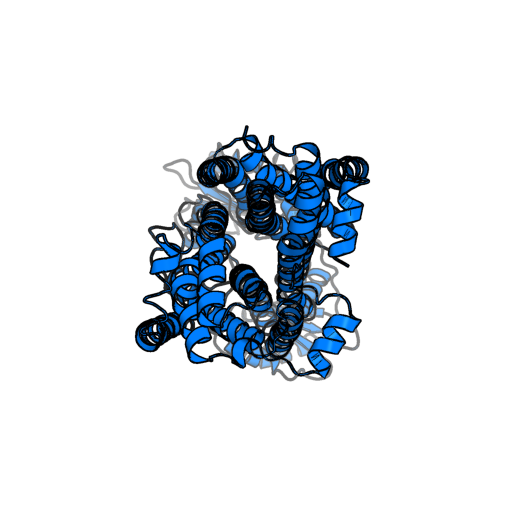O . ALA A 1 682 ? 142.320 131.414 128.583 1.00 52.66 682 ALA A O 1
ATOM 4908 N N . VAL A 1 683 ? 142.545 132.851 126.872 1.00 52.70 683 VAL A N 1
ATOM 4909 C CA . VAL A 1 683 ? 143.651 133.560 127.510 1.00 52.70 683 VAL A CA 1
ATOM 4910 C C . VAL A 1 683 ? 143.178 134.259 128.777 1.00 52.70 683 VAL A C 1
ATOM 4911 O O . VAL A 1 683 ? 143.840 134.202 129.823 1.00 52.70 683 VAL A O 1
ATOM 4915 N N . VAL A 1 684 ? 142.023 134.925 128.706 1.00 54.38 684 VAL A N 1
ATOM 4916 C CA . VAL A 1 684 ? 141.516 135.651 129.868 1.00 54.38 684 VAL A CA 1
ATOM 4917 C C . VAL A 1 684 ? 141.246 134.693 131.022 1.00 54.38 684 VAL A C 1
ATOM 4918 O O . VAL A 1 684 ? 141.579 134.981 132.178 1.00 54.38 684 VAL A O 1
ATOM 4922 N N . ALA A 1 685 ? 140.648 133.537 130.730 1.00 55.26 685 ALA A N 1
ATOM 4923 C CA . ALA A 1 685 ? 140.342 132.577 131.785 1.00 55.26 685 ALA A CA 1
ATOM 4924 C C . ALA A 1 685 ? 141.599 131.883 132.293 1.00 55.26 685 ALA A C 1
ATOM 4925 O O . ALA A 1 685 ? 141.717 131.607 133.492 1.00 55.26 685 ALA A O 1
ATOM 4927 N N . GLY A 1 686 ? 142.551 131.587 131.405 1.00 55.09 686 GLY A N 1
ATOM 4928 C CA . GLY A 1 686 ? 143.795 130.970 131.821 1.00 55.09 686 GLY A CA 1
ATOM 4929 C C . GLY A 1 686 ? 144.668 131.872 132.657 1.00 55.09 686 GLY A C 1
ATOM 4930 O O . GLY A 1 686 ? 145.479 131.376 133.445 1.00 55.09 686 GLY A O 1
ATOM 4931 N N . ALA A 1 687 ? 144.529 133.188 132.500 1.00 55.42 687 ALA A N 1
ATOM 4932 C CA . ALA A 1 687 ? 145.161 134.096 133.448 1.00 55.42 687 ALA A CA 1
ATOM 4933 C C . ALA A 1 687 ? 144.599 133.900 134.847 1.00 55.42 687 ALA A C 1
ATOM 4934 O O . ALA A 1 687 ? 145.294 134.147 135.838 1.00 55.42 687 ALA A O 1
ATOM 4936 N N . PHE A 1 688 ? 143.346 133.459 134.947 1.00 56.69 688 PHE A N 1
ATOM 4937 C CA . PHE A 1 688 ? 142.699 133.193 136.222 1.00 56.69 688 PHE A CA 1
ATOM 4938 C C . PHE A 1 688 ? 142.749 131.727 136.629 1.00 56.69 688 PHE A C 1
ATOM 4939 O O . PHE A 1 688 ? 142.436 131.413 137.781 1.00 56.69 688 PHE A O 1
ATOM 4947 N N . VAL A 1 689 ? 143.110 130.824 135.717 1.00 55.35 689 VAL A N 1
ATOM 4948 C CA . VAL A 1 689 ? 143.320 129.432 136.100 1.00 55.35 689 VAL A CA 1
ATOM 4949 C C . VAL A 1 689 ? 144.536 129.312 137.007 1.00 55.35 689 VAL A C 1
ATOM 4950 O O . VAL A 1 689 ? 144.560 128.498 137.937 1.00 55.35 689 VAL A O 1
ATOM 4954 N N . PHE A 1 690 ? 145.553 130.133 136.769 1.00 56.55 690 PHE A N 1
ATOM 4955 C CA . PHE A 1 690 ? 146.760 130.138 137.582 1.00 56.55 690 PHE A CA 1
ATOM 4956 C C . PHE A 1 690 ? 146.563 130.826 138.926 1.00 56.55 690 PHE A C 1
ATOM 4957 O O . PHE A 1 690 ? 147.552 131.132 139.600 1.00 56.55 690 PHE A O 1
ATOM 4965 N N . SER A 1 691 ? 145.318 131.075 139.324 1.00 57.27 691 SER A N 1
ATOM 4966 C CA . SER A 1 691 ? 145.025 131.744 140.579 1.00 57.27 691 SER A CA 1
ATOM 4967 C C . SER A 1 691 ? 145.461 130.887 141.764 1.00 57.27 691 SER A C 1
ATOM 4968 O O . SER A 1 691 ? 145.757 129.696 141.638 1.00 57.27 691 SER A O 1
ATOM 4971 N N . ASP A 1 692 ? 145.502 131.517 142.934 1.00 58.03 692 ASP A N 1
ATOM 4972 C CA . ASP A 1 692 ? 145.817 130.834 144.179 1.00 58.03 692 ASP A CA 1
ATOM 4973 C C . ASP A 1 692 ? 144.575 130.440 144.963 1.00 58.03 692 ASP A C 1
ATOM 4974 O O . ASP A 1 692 ? 144.697 129.977 146.098 1.00 58.03 692 ASP A O 1
ATOM 4979 N N . LEU A 1 693 ? 143.390 130.624 144.396 1.00 55.79 693 LEU A N 1
ATOM 4980 C CA . LEU A 1 693 ? 142.140 130.223 145.026 1.00 55.79 693 LEU A CA 1
ATOM 4981 C C . LEU A 1 693 ? 141.497 129.145 144.167 1.00 55.79 693 LEU A C 1
ATOM 4982 O O . LEU A 1 693 ? 141.234 129.371 142.982 1.00 55.79 693 LEU A O 1
ATOM 4987 N N . VAL A 1 694 ? 141.237 127.982 144.768 1.00 54.70 694 VAL A N 1
ATOM 4988 C CA . VAL A 1 694 ? 140.733 126.843 144.005 1.00 54.70 694 VAL A CA 1
ATOM 4989 C C . VAL A 1 694 ? 139.382 127.169 143.382 1.00 54.70 694 VAL A C 1
ATOM 4990 O O . VAL A 1 694 ? 139.088 126.754 142.256 1.00 54.70 694 VAL A O 1
ATOM 4994 N N . MET A 1 695 ? 138.548 127.926 144.098 1.00 56.64 695 MET A N 1
ATOM 4995 C CA . MET A 1 695 ? 137.241 128.320 143.578 1.00 56.64 695 MET A CA 1
ATOM 4996 C C . MET A 1 695 ? 137.368 128.999 142.222 1.00 56.64 695 MET A C 1
ATOM 4997 O O . MET A 1 695 ? 136.747 128.582 141.234 1.00 56.64 695 MET A O 1
ATOM 5002 N N . MET A 1 696 ? 138.202 130.036 142.153 1.00 57.26 696 MET A N 1
ATOM 5003 C CA . MET A 1 696 ? 138.383 130.739 140.893 1.00 57.26 696 MET A CA 1
ATOM 5004 C C . MET A 1 696 ? 139.117 129.869 139.888 1.00 57.26 696 MET A C 1
ATOM 5005 O O . MET A 1 696 ? 138.857 129.966 138.685 1.00 57.26 696 MET A O 1
ATOM 5010 N N . LYS A 1 697 ? 140.023 129.009 140.360 1.00 54.59 697 LYS A N 1
ATOM 5011 C CA . LYS A 1 697 ? 140.733 128.117 139.452 1.00 54.59 697 LYS A CA 1
ATOM 5012 C C . LYS A 1 697 ? 139.765 127.236 138.680 1.00 54.59 697 LYS A C 1
ATOM 5013 O O . LYS A 1 697 ? 139.823 127.171 137.449 1.00 54.59 697 LYS A O 1
ATOM 5019 N N . TYR A 1 698 ? 138.850 126.560 139.378 1.00 56.01 698 TYR A N 1
ATOM 5020 C CA . TYR A 1 698 ? 137.960 125.676 138.640 1.00 56.01 698 TYR A CA 1
ATOM 5021 C C . TYR A 1 698 ? 136.817 126.418 137.964 1.00 56.01 698 TYR A C 1
ATOM 5022 O O . TYR A 1 698 ? 136.307 125.922 136.959 1.00 56.01 698 TYR A O 1
ATOM 5031 N N . LEU A 1 699 ? 136.449 127.615 138.426 1.00 55.12 699 LEU A N 1
ATOM 5032 C CA . LEU A 1 699 ? 135.536 128.435 137.630 1.00 55.12 699 LEU A CA 1
ATOM 5033 C C . LEU A 1 699 ? 136.150 128.775 136.273 1.00 55.12 699 LEU A C 1
ATOM 5034 O O . LEU A 1 699 ? 135.545 128.534 135.217 1.00 55.12 699 LEU A O 1
ATOM 5039 N N . ALA A 1 700 ? 137.370 129.314 136.285 1.00 54.81 700 ALA A N 1
ATOM 5040 C CA . ALA A 1 700 ? 138.035 129.686 135.044 1.00 54.81 700 ALA A CA 1
ATOM 5041 C C . ALA A 1 700 ? 138.333 128.465 134.187 1.00 54.81 700 ALA A C 1
ATOM 5042 O O . ALA A 1 700 ? 138.255 128.532 132.957 1.00 54.81 700 ALA A O 1
ATOM 5044 N N . PHE A 1 701 ? 138.678 127.340 134.812 1.00 54.57 701 PHE A N 1
ATOM 5045 C CA . PHE A 1 701 ? 138.974 126.149 134.029 1.00 54.57 701 PHE A CA 1
ATOM 5046 C C . PHE A 1 701 ? 137.711 125.560 133.418 1.00 54.57 701 PHE A C 1
ATOM 5047 O O . PHE A 1 701 ? 137.758 125.026 132.307 1.00 54.57 701 PHE A O 1
ATOM 5055 N N . GLY A 1 702 ? 136.579 125.642 134.117 1.00 54.92 702 GLY A N 1
ATOM 5056 C CA . GLY A 1 702 ? 135.324 125.251 133.504 1.00 54.92 702 GLY A CA 1
ATOM 5057 C C . GLY A 1 702 ? 134.983 126.119 132.312 1.00 54.92 702 GLY A C 1
ATOM 5058 O O . GLY A 1 702 ? 134.538 125.619 131.277 1.00 54.92 702 GLY A O 1
ATOM 5059 N N . LEU A 1 703 ? 135.207 127.430 132.432 1.00 56.41 703 LEU A N 1
ATOM 5060 C CA . LEU A 1 703 ? 135.007 128.302 131.277 1.00 56.41 703 LEU A CA 1
ATOM 5061 C C . LEU A 1 703 ? 135.924 127.911 130.121 1.00 56.41 703 LEU A C 1
ATOM 5062 O O . LEU A 1 703 ? 135.483 127.829 128.967 1.00 56.41 703 LEU A O 1
ATOM 5067 N N . MET A 1 704 ? 137.202 127.655 130.414 1.00 57.18 704 MET A N 1
ATOM 5068 C CA . MET A 1 704 ? 138.144 127.288 129.361 1.00 57.18 704 MET A CA 1
ATOM 5069 C C . MET A 1 704 ? 137.734 125.993 128.679 1.00 57.18 704 MET A C 1
ATOM 5070 O O . MET A 1 704 ? 137.770 125.892 127.450 1.00 57.18 704 MET A O 1
ATOM 5075 N N . ALA A 1 705 ? 137.354 124.983 129.461 1.00 56.66 705 ALA A N 1
ATOM 5076 C CA . ALA A 1 705 ? 136.939 123.716 128.874 1.00 56.66 705 ALA A CA 1
ATOM 5077 C C . ALA A 1 705 ? 135.679 123.885 128.041 1.00 56.66 705 ALA A C 1
ATOM 5078 O O . ALA A 1 705 ? 135.578 123.331 126.939 1.00 56.66 705 ALA A O 1
ATOM 5080 N N . ALA A 1 706 ? 134.712 124.659 128.541 1.00 57.82 706 ALA A N 1
ATOM 5081 C CA . ALA A 1 706 ? 133.469 124.855 127.809 1.00 57.82 706 ALA A CA 1
ATOM 5082 C C . ALA A 1 706 ? 133.726 125.510 126.462 1.00 57.82 706 ALA A C 1
ATOM 5083 O O . ALA A 1 706 ? 133.217 125.054 125.433 1.00 57.82 706 ALA A O 1
ATOM 5085 N N . LEU A 1 707 ? 134.538 126.569 126.439 1.00 57.43 707 LEU A N 1
ATOM 5086 C CA . LEU A 1 707 ? 134.778 127.237 125.163 1.00 57.43 707 LEU A CA 1
ATOM 5087 C C . LEU A 1 707 ? 135.706 126.440 124.258 1.00 57.43 707 LEU A C 1
ATOM 5088 O O . LEU A 1 707 ? 135.533 126.465 123.036 1.00 57.43 707 LEU A O 1
ATOM 5093 N N . LEU A 1 708 ? 136.675 125.716 124.819 1.00 57.45 708 LEU A N 1
ATOM 5094 C CA . LEU A 1 708 ? 137.503 124.847 123.993 1.00 57.45 708 LEU A CA 1
ATOM 5095 C C . LEU A 1 708 ? 136.641 123.820 123.277 1.00 57.45 708 LEU A C 1
ATOM 5096 O O . LEU A 1 708 ? 136.768 123.625 122.064 1.00 57.45 708 LEU A O 1
ATOM 5101 N N . LEU A 1 709 ? 135.727 123.177 124.006 1.00 57.28 709 LEU A N 1
ATOM 5102 C CA . LEU A 1 709 ? 134.822 122.231 123.366 1.00 57.28 709 LEU A CA 1
ATOM 5103 C C . LEU A 1 709 ? 133.947 122.954 122.352 1.00 57.28 709 LEU A C 1
ATOM 5104 O O . LEU A 1 709 ? 133.906 122.579 121.176 1.00 57.28 709 LEU A O 1
ATOM 5109 N N . ASP A 1 710 ? 133.260 124.017 122.746 1.00 57.37 710 ASP A N 1
ATOM 5110 C CA . ASP A 1 710 ? 132.288 124.716 121.863 1.00 57.37 710 ASP A CA 1
ATOM 5111 C C . ASP A 1 710 ? 132.925 125.380 120.655 1.00 57.37 710 ASP A C 1
ATOM 5112 O O . ASP A 1 710 ? 132.199 125.701 119.738 1.00 57.37 710 ASP A O 1
ATOM 5117 N N . ALA A 1 711 ? 134.215 125.589 120.654 1.00 54.86 711 ALA A N 1
ATOM 5118 C CA . ALA A 1 711 ? 134.844 126.172 119.483 1.00 54.86 711 ALA A CA 1
ATOM 5119 C C . ALA A 1 711 ? 135.754 125.240 118.701 1.00 54.86 711 ALA A C 1
ATOM 5120 O O . ALA A 1 711 ? 136.101 125.565 117.561 1.00 54.86 711 ALA A O 1
ATOM 5122 N N . THR A 1 712 ? 136.153 124.098 119.261 1.00 56.87 712 THR A N 1
ATOM 5123 C CA . THR A 1 712 ? 137.053 123.201 118.560 1.00 56.87 712 THR A CA 1
ATOM 5124 C C . THR A 1 712 ? 136.475 121.823 118.294 1.00 56.87 712 THR A C 1
ATOM 5125 O O . THR A 1 712 ? 137.150 121.009 117.657 1.00 56.87 712 THR A O 1
ATOM 5129 N N . VAL A 1 713 ? 135.281 121.512 118.787 1.00 55.38 713 VAL A N 1
ATOM 5130 C CA . VAL A 1 713 ? 134.641 120.255 118.434 1.00 55.38 713 VAL A CA 1
ATOM 5131 C C . VAL A 1 713 ? 133.230 120.561 117.965 1.00 55.38 713 VAL A C 1
ATOM 5132 O O . VAL A 1 713 ? 132.844 120.214 116.841 1.00 55.38 713 VAL A O 1
ATOM 5136 N N . VAL A 1 714 ? 132.463 121.238 118.822 1.00 53.99 714 VAL A N 1
ATOM 5137 C CA . VAL A 1 714 ? 131.062 121.521 118.527 1.00 53.99 714 VAL A CA 1
ATOM 5138 C C . VAL A 1 714 ? 130.944 122.303 117.227 1.00 53.99 714 VAL A C 1
ATOM 5139 O O . VAL A 1 714 ? 130.389 121.810 116.242 1.00 53.99 714 VAL A O 1
ATOM 5143 N N . ARG A 1 715 ? 131.529 123.501 117.189 1.00 5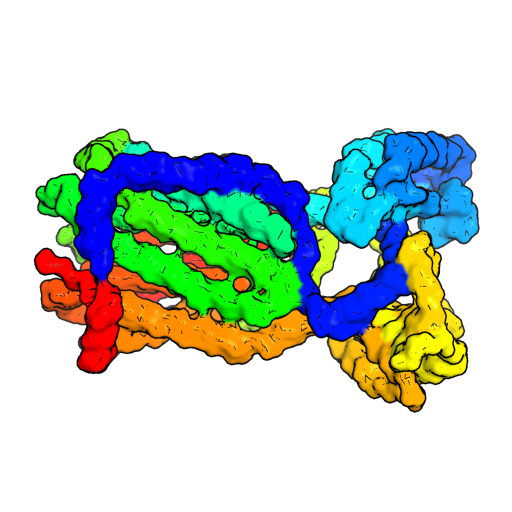3.14 715 ARG A N 1
ATOM 5144 C CA . ARG A 1 715 ? 131.376 124.369 116.026 1.00 53.14 715 ARG A CA 1
ATOM 5145 C C . ARG A 1 715 ? 131.875 123.701 114.753 1.00 53.14 715 ARG A C 1
ATOM 5146 O O . ARG A 1 715 ? 131.222 123.781 113.707 1.00 53.14 715 ARG A O 1
ATOM 5154 N N . MET A 1 716 ? 133.028 123.033 114.815 1.00 54.51 716 MET A N 1
ATOM 5155 C CA . MET A 1 716 ? 133.614 122.526 113.581 1.00 54.51 716 MET A CA 1
ATOM 5156 C C . MET A 1 716 ? 132.899 121.285 113.065 1.00 54.51 716 MET A C 1
ATOM 5157 O O . MET A 1 716 ? 132.828 121.088 111.847 1.00 54.51 716 MET A O 1
ATOM 5162 N N . PHE A 1 717 ? 132.365 120.438 113.942 1.00 51.98 717 PHE A N 1
ATOM 5163 C CA . PHE A 1 717 ? 131.825 119.178 113.450 1.00 51.98 717 PHE A CA 1
ATOM 5164 C C . PHE A 1 717 ? 130.364 118.947 113.793 1.00 51.98 717 PHE A C 1
ATOM 5165 O O . PHE A 1 717 ? 129.613 118.465 112.945 1.00 51.98 717 PHE A O 1
ATOM 5173 N N . LEU A 1 718 ? 129.938 119.259 115.017 1.00 52.54 718 LEU A N 1
ATOM 5174 C CA . LEU A 1 718 ? 128.609 118.854 115.458 1.00 52.54 718 LEU A CA 1
ATOM 5175 C C . LEU A 1 718 ? 127.518 119.718 114.844 1.00 52.54 718 LEU A C 1
ATOM 5176 O O . LEU A 1 718 ? 126.522 119.191 114.339 1.00 52.54 718 LEU A O 1
ATOM 5181 N N . VAL A 1 719 ? 127.681 121.041 114.881 1.00 51.39 719 VAL A N 1
ATOM 5182 C CA . VAL A 1 719 ? 126.655 121.926 114.328 1.00 51.39 719 VAL A CA 1
ATOM 5183 C C . VAL A 1 719 ? 126.450 121.706 112.833 1.00 51.39 719 VAL A C 1
ATOM 5184 O O . VAL A 1 719 ? 125.294 121.537 112.411 1.00 51.39 719 VAL A O 1
ATOM 5188 N N . PRO A 1 720 ? 127.489 121.699 111.985 1.00 50.14 720 PRO A N 1
ATOM 5189 C CA . PRO A 1 720 ? 127.231 121.453 110.557 1.00 50.14 720 PRO A CA 1
ATOM 5190 C C . PRO A 1 720 ? 126.614 120.097 110.281 1.00 50.14 720 PRO A C 1
ATOM 5191 O O . PRO A 1 720 ? 125.685 119.998 109.471 1.00 50.14 720 PRO A O 1
ATOM 5195 N N . SER A 1 721 ? 127.104 119.044 110.936 1.00 49.93 721 SER A N 1
ATOM 5196 C CA . SER A 1 721 ? 126.584 117.708 110.673 1.00 49.93 721 SER A CA 1
ATOM 5197 C C . SER A 1 721 ? 125.126 117.590 111.088 1.00 49.93 721 SER A C 1
ATOM 5198 O O . SER A 1 721 ? 124.307 117.025 110.354 1.00 49.93 721 SER A O 1
ATOM 5201 N N . VAL A 1 722 ? 124.779 118.120 112.261 1.00 49.49 722 VAL A N 1
ATOM 5202 C CA . VAL A 1 722 ? 123.394 118.063 112.713 1.00 49.49 722 VAL A CA 1
ATOM 5203 C C . VAL A 1 722 ? 122.501 118.891 111.802 1.00 49.49 722 VAL A C 1
ATOM 5204 O O . VAL A 1 722 ? 121.423 118.442 111.397 1.00 49.49 722 VAL A O 1
ATOM 5208 N N . MET A 1 723 ? 122.936 120.102 111.449 1.00 50.83 723 MET A N 1
ATOM 5209 C CA . MET A 1 723 ? 122.105 120.954 110.606 1.00 50.83 723 MET A CA 1
ATOM 5210 C C . MET A 1 723 ? 121.950 120.384 109.203 1.00 50.83 723 MET A C 1
ATOM 5211 O O . MET A 1 723 ? 120.958 120.674 108.528 1.00 50.83 723 MET A O 1
ATOM 5216 N N . LYS A 1 724 ? 122.912 119.585 108.743 1.00 48.04 724 LYS A N 1
ATOM 5217 C CA . LYS A 1 724 ? 122.735 118.900 107.469 1.00 48.04 724 LYS A CA 1
ATOM 5218 C C . LYS A 1 724 ? 121.795 117.710 107.604 1.00 48.04 724 LYS A C 1
ATOM 5219 O O . LYS A 1 724 ? 120.980 117.457 106.710 1.00 48.04 724 LYS A O 1
ATOM 5225 N N . LEU A 1 725 ? 121.894 116.970 108.711 1.00 48.58 725 LEU A N 1
ATOM 5226 C CA . LEU A 1 725 ? 121.007 115.828 108.916 1.00 48.58 725 LEU A CA 1
ATOM 5227 C C . LEU A 1 725 ? 119.555 116.271 109.020 1.00 48.58 725 LEU A C 1
ATOM 5228 O O . LEU A 1 725 ? 118.657 115.613 108.483 1.00 48.58 725 LEU A O 1
ATOM 5233 N N . LEU A 1 726 ? 119.307 117.384 109.714 1.00 48.99 726 LEU A N 1
ATOM 5234 C CA . LEU A 1 726 ? 117.948 117.896 109.844 1.00 48.99 726 LEU A CA 1
ATOM 5235 C C . LEU A 1 726 ? 117.353 118.227 108.484 1.00 48.99 726 LEU A C 1
ATOM 5236 O O . LEU A 1 726 ? 116.195 117.898 108.207 1.00 48.99 726 LEU A O 1
ATOM 5241 N N . GLY A 1 727 ? 118.131 118.875 107.623 1.00 50.90 727 GLY A N 1
ATOM 5242 C CA . GLY A 1 727 ? 117.674 119.195 106.288 1.00 50.90 727 GLY A CA 1
ATOM 5243 C C . GLY A 1 727 ? 117.144 120.604 106.167 1.00 50.90 727 GLY A C 1
ATOM 5244 O O . GLY A 1 727 ? 117.588 121.508 106.881 1.00 50.90 727 GLY A O 1
ATOM 5245 N N . ASP A 1 728 ? 116.184 120.801 105.266 1.00 55.81 728 ASP A N 1
ATOM 5246 C CA . ASP A 1 728 ? 115.590 122.111 105.038 1.00 55.81 728 ASP A CA 1
ATOM 5247 C C . ASP A 1 728 ? 114.674 122.549 106.170 1.00 55.81 728 ASP A C 1
ATOM 5248 O O . ASP A 1 728 ? 114.188 123.685 106.141 1.00 55.81 728 ASP A O 1
ATOM 5253 N N . ASP A 1 729 ? 114.425 121.688 107.152 1.00 54.54 729 ASP A N 1
ATOM 5254 C CA . ASP A 1 729 ? 113.555 122.007 108.272 1.00 54.54 729 ASP A CA 1
ATOM 5255 C C . ASP A 1 729 ? 114.281 122.717 109.405 1.00 54.54 729 ASP A C 1
ATOM 5256 O O . ASP A 1 729 ? 113.662 123.000 110.433 1.00 54.54 729 ASP A O 1
ATOM 5261 N N . CYS A 1 730 ? 115.576 123.003 109.250 1.0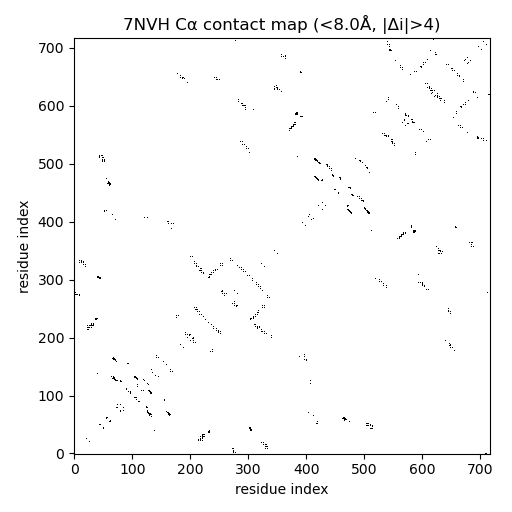0 55.73 730 CYS A N 1
ATOM 5262 C CA . CYS A 1 730 ? 116.266 123.839 110.227 1.00 55.73 730 CYS A CA 1
ATOM 5263 C C . CYS A 1 730 ? 115.675 125.238 110.274 1.00 55.73 730 CYS A C 1
ATOM 5264 O O . CYS A 1 730 ? 115.783 125.926 111.294 1.00 55.73 730 CYS A O 1
ATOM 5267 N N . TRP A 1 731 ? 115.053 125.674 109.182 1.00 54.57 731 TRP A N 1
ATOM 5268 C CA . TRP A 1 731 ? 114.651 127.060 108.998 1.00 54.57 731 TRP A CA 1
ATOM 5269 C C . TRP A 1 731 ? 113.148 127.240 109.175 1.00 54.57 731 TRP A C 1
ATOM 5270 O O . TRP A 1 731 ? 112.573 128.219 108.696 1.00 54.57 731 TRP A O 1
ATOM 5281 N N . TRP A 1 732 ? 112.501 126.305 109.861 1.00 54.03 732 TRP A N 1
ATOM 5282 C CA . TRP A 1 732 ? 111.049 126.243 109.926 1.00 54.03 732 TRP A CA 1
ATOM 5283 C C . TRP A 1 732 ? 110.559 126.872 111.221 1.00 54.03 732 TRP A C 1
ATOM 5284 O O . TRP A 1 732 ? 110.958 126.451 112.311 1.00 54.03 732 TRP A O 1
ATOM 5295 N N . ALA A 1 733 ? 109.698 127.880 111.092 1.00 54.79 733 ALA A N 1
ATOM 5296 C CA . ALA A 1 733 ? 108.921 128.435 112.182 1.00 54.79 733 ALA A CA 1
ATOM 5297 C C . ALA A 1 733 ? 107.507 128.614 111.651 1.00 54.79 733 ALA A C 1
ATOM 5298 O O . ALA A 1 733 ? 107.332 128.951 110.470 1.00 54.79 733 ALA A O 1
ATOM 5300 N N . PRO A 1 734 ? 106.487 128.394 112.479 1.00 53.54 734 PRO A N 1
ATOM 5301 C CA . PRO A 1 734 ? 105.110 128.550 112.005 1.00 53.54 734 PRO A CA 1
ATOM 5302 C C . PRO A 1 734 ? 104.849 129.971 111.532 1.00 53.54 734 PRO A C 1
ATOM 5303 O O . PRO A 1 734 ? 105.610 130.900 111.810 1.00 53.54 734 PRO A O 1
ATOM 5307 N N . ARG A 1 735 ? 103.756 130.132 110.788 1.00 55.87 735 ARG A N 1
ATOM 5308 C CA . ARG A 1 735 ? 103.435 131.452 110.261 1.00 55.87 735 ARG A CA 1
ATOM 5309 C C . ARG A 1 735 ? 103.094 132.420 111.384 1.00 55.87 735 ARG A C 1
ATOM 5310 O O . ARG A 1 735 ? 103.492 133.589 111.343 1.00 55.87 735 ARG A O 1
ATOM 5318 N N . TRP A 1 736 ? 102.359 131.957 112.398 1.00 52.61 736 TRP A N 1
ATOM 5319 C CA . TRP A 1 736 ? 102.063 132.830 113.529 1.00 52.61 736 TRP A CA 1
ATOM 5320 C C . TRP A 1 736 ? 103.326 133.189 114.298 1.00 52.61 736 TRP A C 1
ATOM 5321 O O . TRP A 1 736 ? 103.423 134.293 114.842 1.00 52.61 736 TRP A O 1
ATOM 5332 N N . ALA A 1 737 ? 104.305 132.286 114.338 1.00 52.95 737 ALA A N 1
ATOM 5333 C CA . ALA A 1 737 ? 105.551 132.573 115.040 1.00 52.95 737 ALA A CA 1
ATOM 5334 C C . ALA A 1 737 ? 106.333 133.681 114.347 1.00 52.95 737 ALA A C 1
ATOM 5335 O O . ALA A 1 737 ? 106.843 134.596 115.001 1.00 52.95 737 ALA A O 1
ATOM 5337 N N . ARG A 1 738 ? 106.426 133.629 113.019 1.00 54.68 738 ARG A N 1
ATOM 5338 C CA . ARG A 1 738 ? 107.200 134.644 112.311 1.00 54.68 738 ARG A CA 1
ATOM 5339 C C . ARG A 1 738 ? 106.467 135.978 112.269 1.00 54.68 738 ARG A C 1
ATOM 5340 O O . ARG A 1 738 ? 107.098 137.037 112.350 1.00 54.68 738 ARG A O 1
ATOM 5348 N N . ARG A 1 739 ? 105.138 135.961 112.156 1.00 54.06 739 ARG A N 1
ATOM 5349 C CA . ARG A 1 739 ? 104.420 137.229 112.210 1.00 54.06 739 ARG A CA 1
ATOM 5350 C C . ARG A 1 739 ? 104.445 137.818 113.614 1.00 54.06 739 ARG A C 1
ATOM 5351 O O . ARG A 1 739 ? 104.399 139.041 113.770 1.00 54.06 739 ARG A O 1
ATOM 5359 N N . LEU A 1 740 ? 104.526 136.975 114.646 1.00 54.20 740 LEU A N 1
ATOM 5360 C CA . LEU A 1 740 ? 104.715 137.494 115.995 1.00 54.20 740 LEU A CA 1
ATOM 5361 C C . LEU A 1 740 ? 106.118 138.059 116.171 1.00 54.20 740 LEU A C 1
ATOM 5362 O O . LEU A 1 740 ? 106.308 139.051 116.882 1.00 54.20 740 LEU A O 1
ATOM 5367 N N . GLN A 1 741 ? 107.114 137.435 115.539 1.00 54.73 741 GLN A N 1
ATOM 5368 C CA . GLN A 1 741 ? 108.466 137.982 115.567 1.00 54.73 741 GLN A CA 1
ATOM 5369 C C . GLN A 1 741 ? 108.541 139.312 114.833 1.00 54.73 741 GLN A C 1
ATOM 5370 O O . GLN A 1 741 ? 109.327 140.187 115.209 1.00 54.73 741 GLN A O 1
ATOM 5376 N N . THR A 1 742 ? 107.746 139.474 113.777 1.00 55.41 742 THR A N 1
ATOM 5377 C CA . THR A 1 742 ? 107.698 140.743 113.059 1.00 55.41 742 THR A CA 1
ATOM 5378 C C . THR A 1 742 ? 106.938 141.805 113.847 1.00 55.41 742 THR A C 1
ATOM 5379 O O . THR A 1 742 ? 107.339 142.974 113.860 1.00 55.41 742 THR A O 1
ATOM 5383 N N . ARG A 1 743 ? 105.847 141.419 114.515 1.00 55.49 743 ARG A N 1
ATOM 5384 C CA . ARG A 1 743 ? 105.079 142.377 115.306 1.00 55.49 743 ARG A CA 1
ATOM 5385 C C . ARG A 1 743 ? 105.921 142.960 116.434 1.00 55.49 743 ARG A C 1
ATOM 5386 O O . ARG A 1 743 ? 105.804 144.147 116.757 1.00 55.49 743 ARG A O 1
ATOM 5394 N N . ILE A 1 744 ? 106.772 142.136 117.048 1.00 54.63 744 ILE A N 1
ATOM 5395 C CA . ILE A 1 744 ? 107.703 142.640 118.052 1.00 54.63 744 ILE A CA 1
ATOM 5396 C C . ILE A 1 744 ? 108.671 143.632 117.424 1.00 54.63 744 ILE A C 1
ATOM 5397 O O . ILE A 1 744 ? 109.060 144.627 118.048 1.00 54.63 744 ILE A O 1
ATOM 5402 N N . GLY A 1 745 ? 109.063 143.389 116.180 1.00 55.78 745 GLY A N 1
ATOM 5403 C CA . GLY A 1 745 ? 110.021 144.229 115.498 1.00 55.78 745 GLY A CA 1
ATOM 5404 C C . GLY A 1 745 ? 111.437 143.705 115.487 1.00 55.78 745 GLY A C 1
ATOM 5405 O O . GLY A 1 745 ? 112.336 144.417 115.028 1.00 55.78 745 GLY A O 1
ATOM 5406 N N . LEU A 1 746 ? 111.664 142.488 115.973 1.00 56.42 746 LEU A N 1
ATOM 5407 C CA . LEU A 1 746 ? 112.996 141.907 116.026 1.00 56.42 746 LEU A CA 1
ATOM 5408 C C . LEU A 1 746 ? 113.329 141.046 114.815 1.00 56.42 746 LEU A C 1
ATOM 5409 O O . LEU A 1 746 ? 114.471 140.592 114.698 1.00 56.42 746 LEU A O 1
ATOM 5414 N N . GLY A 1 747 ? 112.377 140.805 113.919 1.00 60.27 747 GLY A N 1
ATOM 5415 C CA . GLY A 1 747 ? 112.682 139.986 112.764 1.00 60.27 747 GLY A CA 1
ATOM 5416 C C . GLY A 1 747 ? 113.113 140.800 111.564 1.00 60.27 747 GLY A C 1
ATOM 5417 O O . GLY A 1 747 ? 112.281 141.269 110.782 1.00 60.27 747 GLY A O 1
ATOM 5418 N N . GLU A 1 748 ? 114.428 140.959 111.407 1.00 66.38 748 GLU A N 1
ATOM 5419 C CA . GLU A 1 748 ? 115.014 141.651 110.266 1.00 66.38 748 GLU A CA 1
ATOM 5420 C C . GLU A 1 748 ? 116.309 140.973 109.838 1.00 66.38 748 GLU A C 1
ATOM 5421 O O . GLU A 1 748 ? 117.254 141.640 109.403 1.00 66.38 748 GLU A O 1
ATOM 5427 N N . ILE A 1 749 ? 116.367 139.650 109.967 1.00 64.66 749 ILE A N 1
ATOM 5428 C CA . ILE A 1 749 ? 117.577 138.864 109.752 1.00 64.66 749 ILE A CA 1
ATOM 5429 C C . ILE A 1 749 ? 118.027 138.904 108.296 1.00 64.66 749 ILE A C 1
ATOM 5430 O O . ILE A 1 749 ? 119.065 138.333 107.945 1.00 64.66 749 ILE A O 1
ATOM 5435 N N . HIS A 1 750 ? 117.261 139.575 107.441 1.00 65.87 750 HIS A N 1
ATOM 5436 C CA . HIS A 1 750 ? 117.549 139.651 106.016 1.00 65.87 750 HIS A CA 1
ATOM 5437 C C . HIS A 1 750 ? 117.990 141.060 105.642 1.00 65.87 750 HIS A C 1
ATOM 5438 O O . HIS A 1 750 ? 117.331 142.040 106.006 1.00 65.87 750 HIS A O 1
ATOM 5445 N N . LEU A 1 751 ? 119.106 141.156 104.917 1.00 64.01 751 LEU A N 1
ATOM 5446 C CA . LEU A 1 751 ? 119.566 142.411 104.337 1.00 64.01 751 LEU A CA 1
ATOM 5447 C C . LEU A 1 751 ? 119.388 142.367 102.828 1.00 64.01 751 LEU A C 1
ATOM 5448 O O . LEU A 1 751 ? 120.025 141.537 102.163 1.00 64.01 751 LEU A O 1
ATOM 5453 N N . PRO A 1 752 ? 118.549 143.232 102.241 1.00 67.50 752 PRO A N 1
ATOM 5454 C CA . PRO A 1 752 ? 118.325 143.249 100.792 1.00 67.50 752 PRO A CA 1
ATOM 5455 C C . PRO A 1 752 ? 119.563 143.682 100.013 1.00 67.50 752 PRO A C 1
ATOM 5456 O O . PRO A 1 752 ? 120.538 144.118 100.626 1.00 67.50 752 PRO A O 1
#

GO terms:
  GO:0015920 lipopolysaccharide transport (P, IDA)
  GO:0071766 Actinobacterium-type cell wall biogenesis (P, IDA)
  GO:0005886 plasma membrane (C, HDA)
  GO:0071766 Actinobacterium-type cell wall biogenesis (P, IMP)

Foldseek 3Di:
DLLVLLQVLQVPLPCLQPVLLCLLPVLLVLLVCVLLLADAAFQFQCPDLFVVVVVVCCAFQNDDQFQQKKKKDFDPVPDFCPDPPLLVVLVVQVVVLCVVLVQWWPHKDWCSVPVVPCLQAFPVRGMGIMTTGTDDPDPSRNLVSCVVCVVVVCCRPNNRMAMAGDNLLVCLQLVLLVVLVVLLVVFQLVVLLVLLCVLPVANLLSVLLVVQLSSLLSNLSSVLSVVSVPDHAHSVLNLLLNLLSQQLLSLLSLQLSLQLVVLVVVVDFLSVSSSVSSLFSLLLLVLLLVLLLLLLVLLCQFSGRHSVNNSSSNNSSSVSSSCCSNNNSSSSSSVCIPVSNVVVLLVDVQVVLLVVLLVCVCVQAVVVLVVLVVLLVQCVLQFADDDDSQLFFPPSSHSVSHVVCCVRNPPPDFFKKKKKKAFPVLDQDDVVLVVVLVVLVVVDDQWDDPVPDPPPPFAWDHRDDSRNNRRRITMTITGGPPLVCLVVCVVVSCPDDRDDGIDIRMHTDSVRQVNSLVSLVVSVVPSVVSSLVSQQLSVCLLAVANVLSVLLQVVLVSLLSSLSSVLCVPQQVPPCCVVLRHDRDRHRRSLNSVLSSNLSSVLSSLSSQQCLQLSQVVLVVDFLSVSNSRSRSVCLSSLVSSLVSSLSSLVSQLSGRGNSSNSSSSSNNSSSCCSNPRCSSRNVSSVSSVVGRNRRDDDPVSVVVSVVVPSPDSYDD

Nearest PDB structures (foldseek):
  7nvh-assembly1_A  TM=1.001E+00  e=0.000E+00  Mycobacterium tuberculosis
  7n6b-assembly1_A  TM=9.940E-01  e=3.266E-78  Mycolicibacterium smegmatis MC2 155
  6n40-assembly1_A  TM=9.919E-01  e=2.040E-76  Mycolicibacterium smegmatis MC2 155
  7k7m-assembly1_A  TM=9.884E-01  e=3.446E-75  Mycolicibacterium smegmatis MC2 155
  7c2n-assembly1_A  TM=9.786E-01  e=4.153E-74  Mycolicibacterium smegmatis MC2 155